Protein AF-0000000080279131 (afdb_homodimer)

Nearest PDB structures (foldseek):
  6uw3-assembly1_B  TM=9.768E-01  e=6.506E-53  Mycolicibacterium smegmatis MC2 155
  6uvx-assembly1_B  TM=9.736E-01  e=6.641E-52  Mycolicibacterium smegmatis MC2 155
  6uw5-assembly1_A  TM=9.465E-01  e=6.510E-50  Mycolicibacterium smegmatis MC2 155
  6uvx-assembly1_A  TM=9.463E-01  e=7.983E-49  Mycolicibacterium smegmatis MC2 155
  6uw7-assembly1_A  TM=9.500E-01  e=2.604E-47  Mycolicibacterium smegmatis MC2 155

Sequence (664 aa):
MKVVILVGGVGGARFLLGVKQALGLPAVGSAPESPHEVTALVNTGDDVWMHGLRICPDLDTCMYTLGGGIDEERGWGHSGETWTVKEELAEYGAEPTWFGLGDKDIATHLIRSRMLRAGYPLSQVTEALCDRWQPGVRLLPMSDDRVETHVVIDDPENQEQRKAIHFQEWWVRYRAEPKAHSIIAVGAEEAKPAPGVLDAIAGADIVLFAPSNPVVSVGTVLGVPGVRDALRKTRAKVVGVSPIIGGKALRGMADACLTAIGVETSAEAVGRHYGSRKESSEGVLDGWLVAEGETVDVPGVAVRDVPLLMSDVDATEAMVRAAFDLAGVSVDMKVVILVGGVGGARFLLGVKQALGLPAVGSAPESPHEVTALVNTGDDVWMHGLRICPDLDTCMYTLGGGIDEERGWGHSGETWTVKEELAEYGAEPTWFGLGDKDIATHLIRSRMLRAGYPLSQVTEALCDRWQPGVRLLPMSDDRVETHVVIDDPENQEQRKAIHFQEWWVRYRAEPKAHSIIAVGAEEAKPAPGVLDAIAGADIVLFAPSNPVVSVGTVLGVPGVRDALRKTRAKVVGVSPIIGGKALRGMADACLTAIGVETSAEAVGRHYGSRKESSEGVLDGWLVAEGETVDVPGVAVRDVPLLMSDVDATEAMVRAAFDLAGVSVD

Radius of gyration: 31.47 Å; Cα contacts (8 Å, |Δi|>4): 1577; chains: 2; bounding box: 66×97×62 Å

Structure (mmCIF, N/CA/C/O backbone):
data_AF-0000000080279131-model_v1
#
loop_
_entity.id
_entity.type
_entity.pdbx_description
1 polymer '2-phospho-L-lactate transferase'
#
loop_
_atom_site.group_PDB
_atom_site.id
_atom_site.type_symbol
_atom_site.label_atom_id
_atom_site.label_alt_id
_atom_site.label_comp_id
_atom_site.label_asym_id
_atom_site.label_entity_id
_atom_site.label_seq_id
_atom_site.pdbx_PDB_ins_code
_atom_site.Cartn_x
_atom_site.Cartn_y
_atom_site.Cartn_z
_atom_site.occupancy
_atom_site.B_iso_or_equiv
_atom_site.auth_seq_id
_atom_site.auth_comp_id
_atom_site.auth_asym_id
_atom_site.auth_atom_id
_atom_site.pdbx_PDB_model_num
ATOM 1 N N . MET A 1 1 ? -17.938 30.969 17.891 1 95.81 1 MET A N 1
ATOM 2 C CA . MET A 1 1 ? -16.688 31.547 17.375 1 95.81 1 MET A CA 1
ATOM 3 C C . MET A 1 1 ? -16.062 30.641 16.344 1 95.81 1 MET A C 1
ATOM 5 O O . MET A 1 1 ? -16.062 29.406 16.5 1 95.81 1 MET A O 1
ATOM 9 N N . LYS A 1 2 ? -15.648 31.25 15.211 1 97.81 2 LYS A N 1
ATOM 10 C CA . LYS A 1 2 ? -14.922 30.531 14.164 1 97.81 2 LYS A CA 1
ATOM 11 C C . LYS A 1 2 ? -13.422 30.828 14.234 1 97.81 2 LYS A C 1
ATOM 13 O O . LYS A 1 2 ? -12.992 31.953 13.984 1 97.81 2 LYS A O 1
ATOM 18 N N . VAL A 1 3 ? -12.688 29.812 14.578 1 98.69 3 VAL A N 1
ATOM 19 C CA . VAL A 1 3 ? -11.242 29.953 14.711 1 98.69 3 VAL A CA 1
ATOM 20 C C . VAL A 1 3 ? -10.547 29.25 13.539 1 98.69 3 VAL A C 1
ATOM 22 O O . VAL A 1 3 ? -10.844 28.094 13.242 1 98.69 3 VAL A O 1
ATOM 25 N N . VAL A 1 4 ? -9.672 29.938 12.844 1 98.88 4 VAL A N 1
ATOM 26 C CA . VAL A 1 4 ? -8.844 29.359 11.797 1 98.88 4 VAL A CA 1
ATOM 27 C C . VAL A 1 4 ? -7.383 29.328 12.242 1 98.88 4 VAL A C 1
ATOM 29 O O . VAL A 1 4 ? -6.895 30.297 12.828 1 98.88 4 VAL A O 1
ATOM 32 N N . ILE A 1 5 ? -6.715 28.266 12.023 1 98.88 5 ILE A N 1
ATOM 33 C CA . ILE A 1 5 ? -5.34 28.125 12.492 1 98.88 5 ILE A CA 1
ATOM 34 C C . ILE A 1 5 ? -4.461 27.594 11.359 1 98.88 5 ILE A C 1
ATOM 36 O O . ILE A 1 5 ? -4.809 26.625 10.695 1 98.88 5 ILE A O 1
ATOM 40 N N . LEU A 1 6 ? -3.363 28.266 11.039 1 98.88 6 LEU A N 1
ATOM 41 C CA . LEU A 1 6 ? -2.307 27.688 10.219 1 98.88 6 LEU A CA 1
ATOM 42 C C . LEU A 1 6 ? -1.406 26.781 11.047 1 98.88 6 LEU A C 1
ATOM 44 O O . LEU A 1 6 ? -0.857 27.203 12.07 1 98.88 6 LEU A O 1
ATOM 48 N N . VAL A 1 7 ? -1.326 25.578 10.586 1 98.12 7 VAL A N 1
ATOM 49 C CA . VAL A 1 7 ? -0.691 24.594 11.469 1 98.12 7 VAL A CA 1
ATOM 50 C C . VAL A 1 7 ? 0.232 23.688 10.656 1 98.12 7 VAL A C 1
ATOM 52 O O . VAL A 1 7 ? 0.045 23.516 9.453 1 98.12 7 VAL A O 1
ATOM 55 N N . GLY A 1 8 ? 1.224 23.141 11.359 1 95.19 8 GLY A N 1
ATOM 56 C CA . GLY A 1 8 ? 2.094 22.078 10.891 1 95.19 8 GLY A CA 1
ATOM 57 C C . GLY A 1 8 ? 2.832 21.375 12.016 1 95.19 8 GLY A C 1
ATOM 58 O O . GLY A 1 8 ? 3.123 21.969 13.047 1 95.19 8 GLY A O 1
ATOM 59 N N . GLY A 1 9 ? 3.053 20.094 11.805 1 91.19 9 GLY A N 1
ATOM 60 C CA . GLY A 1 9 ? 3.92 19.328 12.695 1 91.19 9 GLY A CA 1
ATOM 61 C C . GLY A 1 9 ? 3.271 19 14.023 1 91.19 9 GLY A C 1
ATOM 62 O O . GLY A 1 9 ? 2.082 19.266 14.219 1 91.19 9 GLY A O 1
ATOM 63 N N . VAL A 1 10 ? 4.078 18.5 14.898 1 92.31 10 VAL A N 1
ATOM 64 C CA . VAL A 1 10 ? 3.656 18.031 16.203 1 92.31 10 VAL A CA 1
ATOM 65 C C . VAL A 1 10 ? 3.195 19.203 17.062 1 92.31 10 VAL A C 1
ATOM 67 O O . VAL A 1 10 ? 2.176 19.109 17.75 1 92.31 10 VAL A O 1
ATOM 70 N N . GLY A 1 11 ? 3.941 20.312 17.047 1 93 11 GLY A N 1
ATOM 71 C CA . GLY A 1 11 ? 3.568 21.484 17.812 1 93 11 GLY A CA 1
ATOM 72 C C . GLY A 1 11 ? 2.209 22.047 17.438 1 93 11 GLY A C 1
ATOM 73 O O . GLY A 1 11 ? 1.414 22.406 18.297 1 93 11 GLY A O 1
ATOM 74 N N . GLY A 1 12 ? 2.02 22.125 16.156 1 95.56 12 GLY A N 1
ATOM 75 C CA . GLY A 1 12 ? 0.724 22.594 15.688 1 95.56 12 GLY A CA 1
ATOM 76 C C . GLY A 1 12 ? -0.423 21.703 16.141 1 95.56 12 GLY A C 1
ATOM 77 O O . GLY A 1 12 ? -1.482 22.203 16.531 1 95.56 12 GLY A O 1
ATOM 78 N N . ALA A 1 13 ? -0.223 20.422 16.094 1 96.75 13 ALA A N 1
ATOM 79 C CA . ALA A 1 13 ? -1.257 19.484 16.516 1 96.75 13 ALA A CA 1
ATOM 80 C C . ALA A 1 13 ? -1.577 19.641 18 1 96.75 13 ALA A C 1
ATOM 82 O O . ALA A 1 13 ? -2.746 19.641 18.391 1 96.75 13 ALA A O 1
ATOM 83 N N . ARG A 1 14 ? -0.58 19.781 18.781 1 96 14 ARG A N 1
ATOM 84 C CA . ARG A 1 14 ? -0.772 19.984 20.219 1 96 14 ARG A CA 1
ATOM 85 C C . ARG A 1 14 ? -1.494 21.297 20.5 1 96 14 ARG A C 1
ATOM 87 O O . ARG A 1 14 ? -2.33 21.375 21.406 1 96 14 ARG A O 1
ATOM 94 N N . PHE A 1 15 ? -1.118 22.297 19.766 1 98.25 15 PHE A N 1
ATOM 95 C CA . PHE A 1 15 ? -1.758 23.594 19.922 1 98.25 15 PHE A CA 1
ATOM 96 C C . PHE A 1 15 ? -3.26 23.484 19.672 1 98.25 15 PHE A C 1
ATOM 98 O O . PHE A 1 15 ? -4.051 24.109 20.391 1 98.25 15 PHE A O 1
ATOM 105 N N . LEU A 1 16 ? -3.646 22.672 18.703 1 98.56 16 LEU A N 1
ATOM 106 C CA . LEU A 1 16 ? -5.051 22.5 18.359 1 98.56 16 LEU A CA 1
ATOM 107 C C . LEU A 1 16 ? -5.832 21.906 19.531 1 98.56 16 LEU A C 1
ATOM 109 O O . LEU A 1 16 ? -7.008 22.234 19.719 1 98.56 16 LEU A O 1
ATOM 113 N N . LEU A 1 17 ? -5.184 21.094 20.344 1 98.31 17 LEU A N 1
ATOM 114 C CA . LEU A 1 17 ? -5.836 20.594 21.547 1 98.31 17 LEU A CA 1
ATOM 115 C C . LEU A 1 17 ? -6.238 21.734 22.469 1 98.31 17 LEU A C 1
ATOM 117 O O . LEU A 1 17 ? -7.348 21.75 23 1 98.31 17 LEU A O 1
ATOM 121 N N . GLY A 1 18 ? -5.328 22.672 22.641 1 98.5 18 GLY A N 1
ATOM 122 C CA . GLY A 1 18 ? -5.598 23.828 23.469 1 98.5 18 GLY A CA 1
ATOM 123 C C . GLY A 1 18 ? -6.672 24.734 22.906 1 98.5 18 GLY A C 1
ATOM 124 O O . GLY A 1 18 ? -7.469 25.312 23.641 1 98.5 18 GLY A O 1
ATOM 125 N N . VAL A 1 19 ? -6.691 24.891 21.594 1 98.62 19 VAL A N 1
ATOM 126 C CA . VAL A 1 19 ? -7.707 25.703 20.938 1 98.62 19 VAL A CA 1
ATOM 127 C C . VAL A 1 19 ? -9.094 25.125 21.203 1 98.62 19 VAL A C 1
ATOM 129 O O . VAL A 1 19 ? -10.023 25.844 21.547 1 98.62 19 VAL A O 1
ATOM 132 N N . LYS A 1 20 ? -9.219 23.812 21 1 98.25 20 LYS A N 1
ATOM 133 C CA . LYS A 1 20 ? -10.5 23.156 21.266 1 98.25 20 LYS A CA 1
ATOM 134 C C . LYS A 1 20 ? -10.938 23.375 22.703 1 98.25 20 LYS A C 1
ATOM 136 O O . LYS A 1 20 ? -12.07 23.781 22.969 1 98.25 20 LYS A O 1
ATOM 141 N N . GLN A 1 21 ? -9.984 23.203 23.625 1 97.94 21 GLN A N 1
ATOM 142 C CA . GLN A 1 21 ? -10.32 23.344 25.031 1 97.94 21 GLN A CA 1
ATOM 143 C C . GLN A 1 21 ? -10.711 24.781 25.359 1 97.94 21 GLN A C 1
ATOM 145 O O . GLN A 1 21 ? -11.602 25.031 26.172 1 97.94 21 GLN A O 1
ATOM 150 N N . ALA A 1 22 ? -10.078 25.719 24.781 1 97.94 22 ALA A N 1
ATOM 151 C CA . ALA A 1 22 ? -10.367 27.141 25.016 1 97.94 22 ALA A CA 1
ATOM 152 C C . ALA A 1 22 ? -11.789 27.484 24.578 1 97.94 22 ALA A C 1
ATOM 154 O O . ALA A 1 22 ? -12.383 28.438 25.094 1 97.94 22 ALA A O 1
ATOM 155 N N . LEU A 1 23 ? -12.328 26.734 23.641 1 97.56 23 LEU A N 1
ATOM 156 C CA . LEU A 1 23 ? -13.672 26.969 23.141 1 97.56 23 LEU A CA 1
ATOM 157 C C . LEU A 1 23 ? -14.695 26.125 23.891 1 97.56 23 LEU A C 1
ATOM 159 O O . LEU A 1 23 ? -15.875 26.109 23.562 1 97.56 23 LEU A O 1
ATOM 163 N N . GLY A 1 24 ? -14.242 25.359 24.891 1 95.56 24 GLY A N 1
ATOM 164 C CA . GLY A 1 24 ? -15.117 24.516 25.688 1 95.56 24 GLY A CA 1
ATOM 165 C C . GLY A 1 24 ? -15.406 23.172 25.016 1 95.56 24 GLY A C 1
ATOM 166 O O . GLY A 1 24 ? -16.391 22.516 25.344 1 95.56 24 GLY A O 1
ATOM 167 N N . LEU A 1 25 ? -14.562 22.844 24.062 1 96.44 25 LEU A N 1
ATOM 168 C CA . LEU A 1 25 ? -14.711 21.578 23.375 1 96.44 25 LEU A CA 1
ATOM 169 C C . LEU A 1 25 ? -13.789 20.516 23.969 1 96.44 25 LEU A C 1
ATOM 171 O O . LEU A 1 25 ? -12.766 20.844 24.562 1 96.44 25 LEU A O 1
ATOM 175 N N . PRO A 1 26 ? -14.219 19.203 23.859 1 96.38 26 PRO A N 1
ATOM 176 C CA . PRO A 1 26 ? -13.242 18.172 24.234 1 96.38 26 PRO A CA 1
ATOM 177 C C . PRO A 1 26 ? -11.938 18.281 23.438 1 96.38 26 PRO A C 1
ATOM 179 O O . PRO A 1 26 ? -11.969 18.438 22.219 1 96.38 26 PRO A O 1
ATOM 182 N N . ALA A 1 27 ? -10.844 18.156 24.172 1 97 27 ALA A N 1
ATOM 183 C CA . ALA A 1 27 ? -9.555 18.281 23.5 1 97 27 ALA A CA 1
ATOM 184 C C . ALA A 1 27 ? -9.375 17.172 22.469 1 97 27 ALA A C 1
ATOM 186 O O . ALA A 1 27 ? -8.812 17.422 21.391 1 97 27 ALA A O 1
ATOM 187 N N . VAL A 1 28 ? -9.836 15.984 22.844 1 96.88 28 VAL A N 1
ATOM 188 C CA . VAL A 1 28 ? -9.711 14.836 21.953 1 96.88 28 VAL A CA 1
ATOM 189 C C . VAL A 1 28 ? -11.102 14.359 21.531 1 96.88 28 VAL A C 1
ATOM 191 O O . VAL A 1 28 ? -12.008 14.258 22.375 1 96.88 28 VAL A O 1
ATOM 194 N N . GLY A 1 29 ? -11.203 14.133 20.203 1 95.88 29 GLY A N 1
ATOM 195 C CA . GLY A 1 29 ? -12.445 13.562 19.719 1 95.88 29 GLY A CA 1
ATOM 196 C C . GLY A 1 29 ? -13.445 14.609 19.266 1 95.88 29 GLY A C 1
ATOM 197 O O . GLY A 1 29 ? -13.133 15.797 19.219 1 95.88 29 GLY A O 1
ATOM 198 N N . SER A 1 30 ? -14.633 14.234 18.922 1 93.62 30 SER A N 1
ATOM 199 C CA . SER A 1 30 ? -15.656 15.062 18.297 1 93.62 30 SER A CA 1
ATOM 200 C C . SER A 1 30 ? -16.391 15.906 19.328 1 93.62 30 SER A C 1
ATOM 202 O O . SER A 1 30 ? -16.297 15.641 20.531 1 93.62 30 SER A O 1
ATOM 204 N N . ALA A 1 31 ? -16.922 17.078 18.797 1 87.75 31 ALA A N 1
ATOM 205 C CA . ALA A 1 31 ? -17.828 17.938 19.562 1 87.75 31 ALA A CA 1
ATOM 206 C C . ALA A 1 31 ? -19.062 18.297 18.75 1 87.75 31 ALA A C 1
ATOM 208 O O . ALA A 1 31 ? -19.25 19.469 18.391 1 87.75 31 ALA A O 1
ATOM 209 N N . PRO A 1 32 ? -19.938 17.422 18.438 1 82.06 32 PRO A N 1
ATOM 210 C CA . PRO A 1 32 ? -21 17.641 17.453 1 82.06 32 PRO A CA 1
ATOM 211 C C . PRO A 1 32 ? -21.984 18.734 17.859 1 82.06 32 PRO A C 1
ATOM 213 O O . PRO A 1 32 ? -22.609 19.359 17 1 82.06 32 PRO A O 1
ATOM 216 N N . GLU A 1 33 ? -22.125 19.203 19.062 1 86.81 33 GLU A N 1
ATOM 217 C CA . GLU A 1 33 ? -23.156 20.156 19.469 1 86.81 33 GLU A CA 1
ATOM 218 C C . GLU A 1 33 ? -22.578 21.516 19.781 1 86.81 33 GLU A C 1
ATOM 220 O O . GLU A 1 33 ? -23.25 22.375 20.344 1 86.81 33 GLU A O 1
ATOM 225 N N . SER A 1 34 ? -21.547 21.812 19.219 1 89.25 34 SER A N 1
ATOM 226 C CA . SER A 1 34 ? -20.906 23.094 19.578 1 89.25 34 SER A CA 1
ATOM 227 C C . SER A 1 34 ? -21.219 24.156 18.531 1 89.25 34 SER A C 1
ATOM 229 O O . SER A 1 34 ? -21.219 23.875 17.328 1 89.25 34 SER A O 1
ATOM 231 N N . PRO A 1 35 ? -21.5 25.375 18.953 1 93.38 35 PRO A N 1
ATOM 232 C CA . PRO A 1 35 ? -21.641 26.484 18.016 1 93.38 35 PRO A CA 1
ATOM 233 C C . PRO A 1 35 ? -20.312 26.984 17.484 1 93.38 35 PRO A C 1
ATOM 235 O O . PRO A 1 35 ? -20.266 27.797 16.547 1 93.38 35 PRO A O 1
ATOM 238 N N . HIS A 1 36 ? -19.188 26.578 18.125 1 96.56 36 HIS A N 1
ATOM 239 C CA . HIS A 1 36 ? -17.844 27 17.719 1 96.56 36 HIS A CA 1
ATOM 240 C C . HIS A 1 36 ? -17.297 26.078 16.625 1 96.56 36 HIS A C 1
ATOM 242 O O . HIS A 1 36 ? -17.656 24.906 16.547 1 96.56 36 HIS A O 1
ATOM 248 N N . GLU A 1 37 ? -16.516 26.688 15.734 1 96.12 37 GLU A N 1
ATOM 249 C CA . GLU A 1 37 ? -15.875 25.938 14.656 1 96.12 37 GLU A CA 1
ATOM 250 C C . GLU A 1 37 ? -14.367 26.172 14.641 1 96.12 37 GLU A C 1
ATOM 252 O O . GLU A 1 37 ? -13.906 27.297 14.852 1 96.12 37 GLU A O 1
ATOM 257 N N . VAL A 1 38 ? -13.695 25.141 14.57 1 98.25 38 VAL A N 1
ATOM 258 C CA . VAL A 1 38 ? -12.242 25.219 14.43 1 98.25 38 VAL A CA 1
ATOM 259 C C . VAL A 1 38 ? -11.828 24.656 13.07 1 98.25 38 VAL A C 1
ATOM 261 O O . VAL A 1 38 ? -12.172 23.516 12.734 1 98.25 38 VAL A O 1
ATOM 264 N N . THR A 1 39 ? -11.148 25.406 12.227 1 98.69 39 THR A N 1
ATOM 265 C CA . THR A 1 39 ? -10.594 24.953 10.961 1 98.69 39 THR A CA 1
ATOM 266 C C . THR A 1 39 ? -9.07 25.078 10.969 1 98.69 39 THR A C 1
ATOM 268 O O . THR A 1 39 ? -8.523 26.141 11.219 1 98.69 39 THR A O 1
ATOM 271 N N . ALA A 1 40 ? -8.422 23.969 10.766 1 98.88 40 ALA A N 1
ATOM 272 C CA . ALA A 1 40 ? -6.965 23.953 10.656 1 98.88 40 ALA A CA 1
ATOM 273 C C . ALA A 1 40 ? -6.527 23.922 9.195 1 98.88 40 ALA A C 1
ATOM 275 O O . ALA A 1 40 ? -6.926 23.031 8.445 1 98.88 40 ALA A O 1
ATOM 276 N N . LEU A 1 41 ? -5.82 24.922 8.75 1 98.94 41 LEU A N 1
ATOM 277 C CA . LEU A 1 41 ? -5.125 24.922 7.465 1 98.94 41 LEU A CA 1
ATOM 278 C C . LEU A 1 41 ? -3.756 24.25 7.598 1 98.94 41 LEU A C 1
ATOM 280 O O . LEU A 1 41 ? -2.826 24.859 8.141 1 98.94 41 LEU A O 1
ATOM 284 N N . VAL A 1 42 ? -3.631 23.062 7.062 1 98.94 42 VAL A N 1
ATOM 285 C CA . VAL A 1 42 ? -2.508 22.188 7.414 1 98.94 42 VAL A CA 1
ATOM 286 C C . VAL A 1 42 ? -1.476 22.203 6.289 1 98.94 42 VAL A C 1
ATOM 288 O O . VAL A 1 42 ? -1.826 22.047 5.117 1 98.94 42 VAL A O 1
ATOM 291 N N . ASN A 1 43 ? -0.249 22.344 6.668 1 98.69 43 ASN A N 1
ATOM 292 C CA . ASN A 1 43 ? 0.888 22.297 5.754 1 98.69 43 ASN A CA 1
ATOM 293 C C . ASN A 1 43 ? 0.957 20.953 5.016 1 98.69 43 ASN A C 1
ATOM 295 O O . ASN A 1 43 ? 0.816 19.891 5.625 1 98.69 43 ASN A O 1
ATOM 299 N N . THR A 1 44 ? 1.127 21.031 3.693 1 98.69 44 THR A N 1
ATOM 300 C CA . THR A 1 44 ? 1.29 19.797 2.928 1 98.69 44 THR A CA 1
ATOM 301 C C . THR A 1 44 ? 2.629 19.797 2.193 1 98.69 44 THR A C 1
ATOM 303 O O . THR A 1 44 ? 2.84 18.984 1.284 1 98.69 44 THR A O 1
ATOM 306 N N . GLY A 1 45 ? 3.508 20.734 2.521 1 98.12 45 GLY A N 1
ATOM 307 C CA . GLY A 1 45 ? 4.812 20.812 1.885 1 98.12 45 GLY A CA 1
ATOM 308 C C . GLY A 1 45 ? 5.688 19.609 2.166 1 98.12 45 GLY A C 1
ATOM 309 O O . GLY A 1 45 ? 6.625 19.312 1.415 1 98.12 45 GLY A O 1
ATOM 310 N N . ASP A 1 46 ? 5.379 18.906 3.229 1 96.75 46 ASP A N 1
ATOM 311 C CA . ASP A 1 46 ? 6.16 17.75 3.66 1 96.75 46 ASP A CA 1
ATOM 312 C C . ASP A 1 46 ? 5.672 16.469 2.98 1 96.75 46 ASP A C 1
ATOM 314 O O . ASP A 1 46 ? 6.281 15.414 3.129 1 96.75 46 ASP A O 1
ATOM 318 N N . ASP A 1 47 ? 4.59 16.547 2.289 1 98.06 47 ASP A N 1
ATOM 319 C CA . ASP A 1 47 ? 3.99 15.359 1.692 1 98.06 47 ASP A CA 1
ATOM 320 C C . ASP A 1 47 ? 4.926 14.734 0.661 1 98.06 47 ASP A C 1
ATOM 322 O O . ASP A 1 47 ? 5.668 15.445 -0.023 1 98.06 47 ASP A O 1
ATOM 326 N N . VAL A 1 48 ? 4.832 13.438 0.586 1 97 48 VAL A N 1
ATOM 327 C CA . VAL A 1 48 ? 5.766 12.734 -0.294 1 97 48 VAL A CA 1
ATOM 328 C C . VAL A 1 48 ? 5.188 11.375 -0.679 1 97 48 VAL A C 1
ATOM 330 O O . VAL A 1 48 ? 4.359 10.812 0.044 1 97 48 VAL A O 1
ATOM 333 N N . TRP A 1 49 ? 5.5 10.906 -1.855 1 96.44 49 TRP A N 1
ATOM 334 C CA . TRP A 1 49 ? 5.223 9.531 -2.258 1 96.44 49 TRP A CA 1
ATOM 335 C C . TRP A 1 49 ? 6.398 8.625 -1.93 1 96.44 49 TRP A C 1
ATOM 337 O O . TRP A 1 49 ? 7.531 8.875 -2.354 1 96.44 49 TRP A O 1
ATOM 347 N N . MET A 1 50 ? 6.16 7.629 -1.104 1 96.38 50 MET A N 1
ATOM 348 C CA . MET A 1 50 ? 7.156 6.602 -0.809 1 96.38 50 MET A CA 1
ATOM 349 C C . MET A 1 50 ? 6.543 5.207 -0.901 1 96.38 50 MET A C 1
ATOM 351 O O . MET A 1 50 ? 5.426 4.984 -0.435 1 96.38 50 MET A O 1
ATOM 355 N N . HIS A 1 51 ? 7.238 4.293 -1.583 1 96.75 51 HIS A N 1
ATOM 356 C CA . HIS A 1 51 ? 6.801 2.91 -1.753 1 96.75 51 HIS A CA 1
ATOM 357 C C . HIS A 1 51 ? 5.406 2.846 -2.359 1 96.75 51 HIS A C 1
ATOM 359 O O . HIS A 1 51 ? 4.605 1.98 -1.995 1 96.75 51 HIS A O 1
ATOM 365 N N . GLY A 1 52 ? 5.098 3.885 -3.17 1 96.31 52 GLY A N 1
ATOM 366 C CA . GLY A 1 52 ? 3.818 3.941 -3.855 1 96.31 52 GLY A CA 1
ATOM 367 C C . GLY A 1 52 ? 2.697 4.473 -2.984 1 96.31 52 GLY A C 1
ATOM 368 O O . GLY A 1 52 ? 1.53 4.449 -3.383 1 96.31 52 GLY A O 1
ATOM 369 N N . LEU A 1 53 ? 3.031 4.957 -1.811 1 98.19 53 LEU A N 1
ATOM 370 C CA . LEU A 1 53 ? 2.049 5.473 -0.864 1 98.19 53 LEU A CA 1
ATOM 371 C C . LEU A 1 53 ? 2.213 6.977 -0.679 1 98.19 53 LEU A C 1
ATOM 373 O O . LEU A 1 53 ? 3.336 7.48 -0.612 1 98.19 53 LEU A O 1
ATOM 377 N N . ARG A 1 54 ? 1.108 7.672 -0.687 1 98.31 54 ARG A N 1
ATOM 378 C CA . ARG A 1 54 ? 1.128 9.094 -0.372 1 98.31 54 ARG A CA 1
ATOM 379 C C . ARG A 1 54 ? 1.123 9.32 1.136 1 98.31 54 ARG A C 1
ATOM 381 O O . ARG A 1 54 ? 0.202 8.891 1.831 1 98.31 54 ARG A O 1
ATOM 388 N N . ILE A 1 55 ? 2.121 9.977 1.61 1 97.88 55 ILE A N 1
ATOM 389 C CA . ILE A 1 55 ? 2.307 10.25 3.033 1 97.88 55 ILE A CA 1
ATOM 390 C C . ILE A 1 55 ? 2.115 11.742 3.305 1 97.88 55 ILE A C 1
ATOM 392 O O . ILE A 1 55 ? 2.734 12.578 2.648 1 97.88 55 ILE A O 1
ATOM 396 N N . CYS A 1 56 ? 1.244 12.055 4.188 1 98.19 56 CYS A N 1
ATOM 397 C CA . CYS A 1 56 ? 0.952 13.43 4.57 1 98.19 56 CYS A CA 1
ATOM 398 C C . CYS A 1 56 ? 1.173 13.641 6.066 1 98.19 56 CYS A C 1
ATOM 400 O O . CYS A 1 56 ? 0.214 13.703 6.836 1 98.19 56 CYS A O 1
ATOM 402 N N . PRO A 1 57 ? 2.422 13.844 6.457 1 97.12 57 PRO A N 1
ATOM 403 C CA . PRO A 1 57 ? 2.797 13.758 7.871 1 97.12 57 PRO A CA 1
ATOM 404 C C . PRO A 1 57 ? 2.029 14.75 8.742 1 97.12 57 PRO A C 1
ATOM 406 O O . PRO A 1 57 ? 1.548 14.391 9.82 1 97.12 57 PRO A O 1
ATOM 409 N N . ASP A 1 58 ? 1.921 15.977 8.305 1 97.94 58 ASP A N 1
ATOM 410 C CA . ASP A 1 58 ? 1.299 16.984 9.148 1 97.94 58 ASP A CA 1
ATOM 411 C C . ASP A 1 58 ? -0.201 16.734 9.297 1 97.94 58 ASP A C 1
ATOM 413 O O . ASP A 1 58 ? -0.754 16.859 10.391 1 97.94 58 ASP A O 1
ATOM 417 N N . LEU A 1 59 ? -0.874 16.391 8.203 1 98.56 59 LEU A N 1
ATOM 418 C CA . LEU A 1 59 ? -2.291 16.062 8.273 1 98.56 59 LEU A CA 1
ATOM 419 C C . LEU A 1 59 ? -2.516 14.867 9.203 1 98.56 59 LEU A C 1
ATOM 421 O O . LEU A 1 59 ? -3.426 14.891 10.031 1 98.56 59 LEU A O 1
ATOM 425 N N . ASP A 1 60 ? -1.677 13.875 9.031 1 97.81 60 ASP A N 1
ATOM 426 C CA . ASP A 1 60 ? -1.802 12.664 9.828 1 97.81 60 ASP A CA 1
ATOM 427 C C . ASP A 1 60 ? -1.576 12.953 11.312 1 97.81 60 ASP A C 1
ATOM 429 O O . ASP A 1 60 ? -2.324 12.477 12.164 1 97.81 60 ASP A O 1
ATOM 433 N N . THR A 1 61 ? -0.54 13.727 11.609 1 97.06 61 THR A N 1
ATOM 434 C CA . THR A 1 61 ? -0.23 14.07 12.992 1 97.06 61 THR A CA 1
ATOM 435 C C . THR A 1 61 ? -1.396 14.812 13.641 1 97.06 61 THR A C 1
ATOM 437 O O . THR A 1 61 ? -1.78 14.508 14.773 1 97.06 61 THR A O 1
ATOM 440 N N . CYS A 1 62 ? -1.957 15.766 12.945 1 98.06 62 CYS A N 1
ATOM 441 C CA . CYS A 1 62 ? -3.119 16.469 13.469 1 98.06 62 CYS A CA 1
ATOM 442 C C . CYS A 1 62 ? -4.285 15.516 13.695 1 98.06 62 CYS A C 1
ATOM 444 O O . CYS A 1 62 ? -4.887 15.508 14.766 1 98.06 62 CYS A O 1
ATOM 446 N N . MET A 1 63 ? -4.523 14.688 12.688 1 98 63 MET A N 1
ATOM 447 C CA . MET A 1 63 ? -5.656 13.766 12.734 1 98 63 MET A CA 1
ATOM 448 C C . MET A 1 63 ? -5.516 12.781 13.891 1 98 63 MET A C 1
ATOM 450 O O . MET A 1 63 ? -6.438 12.617 14.688 1 98 63 MET A O 1
ATOM 454 N N . TYR A 1 64 ? -4.34 12.141 14.031 1 97.56 64 TYR A N 1
ATOM 455 C CA . TYR A 1 64 ? -4.113 11.141 15.07 1 97.56 64 TYR A CA 1
ATOM 456 C C . TYR A 1 64 ? -4.129 11.781 16.453 1 97.56 64 TYR A C 1
ATOM 458 O O . TYR A 1 64 ? -4.645 11.195 17.406 1 97.56 64 TYR A O 1
ATOM 466 N N . THR A 1 65 ? -3.484 12.953 16.594 1 97.56 65 THR A N 1
ATOM 467 C CA . THR A 1 65 ? -3.43 13.641 17.875 1 97.56 65 THR A CA 1
ATOM 468 C C . THR A 1 65 ? -4.828 14.016 18.359 1 97.56 65 THR A C 1
ATOM 470 O O . THR A 1 65 ? -5.227 13.688 19.469 1 97.56 65 THR A O 1
ATOM 473 N N . LEU A 1 66 ? -5.574 14.648 17.516 1 98 66 LEU A N 1
ATOM 474 C CA . LEU A 1 66 ? -6.898 15.141 17.875 1 98 66 LEU A CA 1
ATOM 475 C C . LEU A 1 66 ? -7.883 13.984 18.031 1 98 66 LEU A C 1
ATOM 477 O O . LEU A 1 66 ? -8.883 14.109 18.734 1 98 66 LEU A O 1
ATOM 481 N N . GLY A 1 67 ? -7.578 12.859 17.359 1 97.06 67 GLY A N 1
ATOM 482 C CA . GLY A 1 67 ? -8.422 11.68 17.438 1 97.06 67 GLY A CA 1
ATOM 483 C C . GLY A 1 67 ? -8.047 10.75 18.578 1 97.06 67 GLY A C 1
ATOM 484 O O . GLY A 1 67 ? -8.734 9.773 18.859 1 97.06 67 GLY A O 1
ATOM 485 N N . GLY A 1 68 ? -6.953 10.977 19.219 1 96.25 68 GLY A N 1
ATOM 486 C CA . GLY A 1 68 ? -6.551 10.219 20.391 1 96.25 68 GLY A CA 1
ATOM 487 C C . GLY A 1 68 ? -5.758 8.977 20.047 1 96.25 68 GLY A C 1
ATOM 488 O O . GLY A 1 68 ? -5.684 8.047 20.859 1 96.25 68 GLY A O 1
ATOM 489 N N . GLY A 1 69 ? -5.188 8.922 18.922 1 95.44 69 GLY A N 1
ATOM 490 C CA . GLY A 1 69 ? -4.5 7.703 18.516 1 95.44 69 GLY A CA 1
ATOM 491 C C . GLY A 1 69 ? -3.004 7.891 18.344 1 95.44 69 GLY A C 1
ATOM 492 O O . GLY A 1 69 ? -2.285 6.938 18.031 1 95.44 69 GLY A O 1
ATOM 493 N N . ILE A 1 70 ? -2.5 9.07 18.578 1 94.62 70 ILE A N 1
ATOM 494 C CA . ILE A 1 70 ? -1.107 9.398 18.297 1 94.62 70 ILE A CA 1
ATOM 495 C C . ILE A 1 70 ? -0.197 8.695 19.297 1 94.62 70 ILE A C 1
ATOM 497 O O . ILE A 1 70 ? -0.61 8.406 20.422 1 94.62 70 ILE A O 1
ATOM 501 N N . ASP A 1 71 ? 0.965 8.297 18.844 1 93.12 71 ASP A N 1
ATOM 502 C CA . ASP A 1 71 ? 2.023 7.914 19.766 1 93.12 71 ASP A CA 1
ATOM 503 C C . ASP A 1 71 ? 2.562 9.133 20.516 1 93.12 71 ASP A C 1
ATOM 505 O O . ASP A 1 71 ? 3.314 9.93 19.953 1 93.12 71 ASP A O 1
ATOM 509 N N . GLU A 1 72 ? 2.332 9.25 21.688 1 87 72 GLU A N 1
ATOM 510 C CA . GLU A 1 72 ? 2.658 10.453 22.453 1 87 72 GLU A CA 1
ATOM 511 C C . GLU A 1 72 ? 4.164 10.586 22.656 1 87 72 GLU A C 1
ATOM 513 O O . GLU A 1 72 ? 4.691 11.695 22.75 1 87 72 GLU A O 1
ATOM 518 N N . GLU A 1 73 ? 4.793 9.422 22.766 1 85.81 73 GLU A N 1
ATOM 519 C CA . GLU A 1 73 ? 6.238 9.445 22.984 1 85.81 73 GLU A CA 1
ATOM 520 C C . GLU A 1 73 ? 6.977 9.875 21.719 1 85.81 73 GLU A C 1
ATOM 522 O O . GLU A 1 73 ? 7.84 10.758 21.766 1 85.81 73 GLU A O 1
ATOM 527 N N . ARG A 1 74 ? 6.543 9.391 20.594 1 83.44 74 ARG A N 1
ATOM 528 C CA . ARG A 1 74 ? 7.191 9.703 19.312 1 83.44 74 ARG A CA 1
ATOM 529 C C . ARG A 1 74 ? 6.664 11.008 18.734 1 83.44 74 ARG A C 1
ATOM 531 O O . ARG A 1 74 ? 7.383 11.711 18.016 1 83.44 74 ARG A O 1
ATOM 538 N N . GLY A 1 75 ? 5.398 11.305 19.031 1 81.75 75 GLY A N 1
ATOM 539 C CA . GLY A 1 75 ? 4.762 12.516 18.547 1 81.75 75 GLY A CA 1
ATOM 540 C C . GLY A 1 75 ? 4.188 12.367 17.156 1 81.75 75 GLY A C 1
ATOM 541 O O . GLY A 1 75 ? 3.613 13.312 16.609 1 81.75 75 GLY A O 1
ATOM 542 N N . TRP A 1 76 ? 4.473 11.227 16.562 1 83.56 76 TRP A N 1
ATOM 543 C CA . TRP A 1 76 ? 3.912 10.914 15.25 1 83.56 76 TRP A CA 1
ATOM 544 C C . TRP A 1 76 ? 3.564 9.43 15.148 1 83.56 76 TRP A C 1
ATOM 546 O O . TRP A 1 76 ? 3.984 8.633 15.984 1 83.56 76 TRP A O 1
ATOM 556 N N . GLY A 1 77 ? 2.729 9.133 14.172 1 89.19 77 GLY A N 1
ATOM 557 C CA . GLY A 1 77 ? 2.297 7.75 14.031 1 89.19 77 GLY A CA 1
ATOM 558 C C . GLY A 1 77 ? 1.299 7.324 15.094 1 89.19 77 GLY A C 1
ATOM 559 O O . GLY A 1 77 ? 0.902 8.133 15.938 1 89.19 77 GLY A O 1
ATOM 560 N N . HIS A 1 78 ? 0.954 6.07 15.062 1 93.12 78 HIS A N 1
ATOM 561 C CA . HIS A 1 78 ? -0.052 5.531 15.969 1 93.12 78 HIS A CA 1
ATOM 562 C C . HIS A 1 78 ? 0.591 4.977 17.234 1 93.12 78 HIS A C 1
ATOM 564 O O . HIS A 1 78 ? 1.707 4.453 17.188 1 93.12 78 HIS A O 1
ATOM 570 N N . SER A 1 79 ? -0.164 5.117 18.359 1 93.75 79 SER A N 1
ATOM 571 C CA . SER A 1 79 ? 0.202 4.352 19.547 1 93.75 79 SER A CA 1
ATOM 572 C C . SER A 1 79 ? 0.192 2.852 19.266 1 93.75 79 SER A C 1
ATOM 574 O O . SER A 1 79 ? -0.7 2.35 18.578 1 93.75 79 SER A O 1
ATOM 576 N N . GLY A 1 80 ? 1.218 2.127 19.766 1 93.31 80 GLY A N 1
ATOM 577 C CA . GLY A 1 80 ? 1.275 0.686 19.578 1 93.31 80 GLY A CA 1
ATOM 578 C C . GLY A 1 80 ? 1.644 0.28 18.156 1 93.31 80 GLY A C 1
ATOM 579 O O . GLY A 1 80 ? 1.252 -0.792 17.703 1 93.31 80 GLY A O 1
ATOM 580 N N . GLU A 1 81 ? 2.359 1.117 17.516 1 94.81 81 GLU A N 1
ATOM 581 C CA . GLU A 1 81 ? 2.768 0.862 16.141 1 94.81 81 GLU A CA 1
ATOM 582 C C . GLU A 1 81 ? 3.684 -0.356 16.047 1 94.81 81 GLU A C 1
ATOM 584 O O . GLU A 1 81 ? 4.453 -0.629 16.969 1 94.81 81 GLU A O 1
ATOM 589 N N . THR A 1 82 ? 3.523 -1.146 14.984 1 96.12 82 THR A N 1
ATOM 590 C CA . THR A 1 82 ? 4.469 -2.191 14.609 1 96.12 82 THR A CA 1
ATOM 591 C C . THR A 1 82 ? 5.133 -1.865 13.273 1 96.12 82 THR A C 1
ATOM 593 O O . THR A 1 82 ? 4.715 -0.938 12.578 1 96.12 82 THR A O 1
ATOM 596 N N . TRP A 1 83 ? 6.219 -2.514 12.922 1 96.25 83 TRP A N 1
ATOM 597 C CA . TRP A 1 83 ? 7.062 -2.074 11.812 1 96.25 83 TRP A CA 1
ATOM 598 C C . TRP A 1 83 ? 7.371 -3.234 10.867 1 96.25 83 TRP A C 1
ATOM 600 O O . TRP A 1 83 ? 8.406 -3.242 10.203 1 96.25 83 TRP A O 1
ATOM 610 N N . THR A 1 84 ? 6.512 -4.203 10.789 1 97.44 84 THR A N 1
ATOM 611 C CA . THR A 1 84 ? 6.723 -5.43 10.023 1 97.44 84 THR A CA 1
ATOM 612 C C . THR A 1 84 ? 6.871 -5.125 8.539 1 97.44 84 THR A C 1
ATOM 614 O O . THR A 1 84 ? 7.766 -5.652 7.879 1 97.44 84 THR A O 1
ATOM 617 N N . VAL A 1 85 ? 6.062 -4.297 7.984 1 97.5 85 VAL A N 1
ATOM 618 C CA . VAL A 1 85 ? 6.121 -3.975 6.562 1 97.5 85 VAL A CA 1
ATOM 619 C C . VAL A 1 85 ? 7.449 -3.293 6.238 1 97.5 85 VAL A C 1
ATOM 621 O O . VAL A 1 85 ? 8.102 -3.627 5.246 1 97.5 85 VAL A O 1
ATOM 624 N N . LYS A 1 86 ? 7.805 -2.293 7.074 1 96.75 86 LYS A N 1
ATOM 625 C CA . LYS A 1 86 ? 9.078 -1.601 6.883 1 96.75 86 LYS A CA 1
ATOM 626 C C . LYS A 1 86 ? 10.234 -2.59 6.832 1 96.75 86 LYS A C 1
ATOM 628 O O . LYS A 1 86 ? 11.102 -2.498 5.957 1 96.75 86 LYS A O 1
ATOM 633 N N . GLU A 1 87 ? 10.273 -3.5 7.801 1 96.62 87 GLU A N 1
ATOM 634 C CA . GLU A 1 87 ? 11.352 -4.488 7.879 1 96.62 87 GLU A CA 1
ATOM 635 C C . GLU A 1 87 ? 11.367 -5.383 6.641 1 96.62 87 GLU A C 1
ATOM 637 O O . GLU A 1 87 ? 12.438 -5.684 6.102 1 96.62 87 GLU A O 1
ATOM 642 N N . GLU A 1 88 ? 10.203 -5.781 6.199 1 96.56 88 GLU A N 1
ATOM 643 C CA . GLU A 1 88 ? 10.117 -6.648 5.031 1 96.56 88 GLU A CA 1
ATOM 644 C C . GLU A 1 88 ? 10.523 -5.902 3.762 1 96.56 88 GLU A C 1
ATOM 646 O O . GLU A 1 88 ? 11.172 -6.477 2.881 1 96.56 88 GLU A O 1
ATOM 651 N N . LEU A 1 89 ? 10.117 -4.648 3.598 1 97.44 89 LEU A N 1
ATOM 652 C CA . LEU A 1 89 ? 10.547 -3.836 2.463 1 97.44 89 LEU A CA 1
ATOM 653 C C . LEU A 1 89 ? 12.07 -3.746 2.402 1 97.44 89 LEU A C 1
ATOM 655 O O . LEU A 1 89 ? 12.656 -3.799 1.32 1 97.44 89 LEU A O 1
ATOM 659 N N . ALA A 1 90 ? 12.656 -3.57 3.578 1 96.25 90 ALA A N 1
ATOM 660 C CA . ALA A 1 90 ? 14.109 -3.523 3.635 1 96.25 90 ALA A CA 1
ATOM 661 C C . ALA A 1 90 ? 14.727 -4.828 3.135 1 96.25 90 ALA A C 1
ATOM 663 O O . ALA A 1 90 ? 15.773 -4.824 2.488 1 96.25 90 ALA A O 1
ATOM 664 N N . GLU A 1 91 ? 14.109 -5.984 3.484 1 95.19 91 GLU A N 1
ATOM 665 C CA . GLU A 1 91 ? 14.586 -7.285 3.023 1 95.19 91 GLU A CA 1
ATOM 666 C C . GLU A 1 91 ? 14.539 -7.383 1.501 1 95.19 91 GLU A C 1
ATOM 668 O O . GLU A 1 91 ? 15.367 -8.062 0.89 1 95.19 91 GLU A O 1
ATOM 673 N N . TYR A 1 92 ? 13.594 -6.664 0.865 1 96.81 92 TYR A N 1
ATOM 674 C CA . TYR A 1 92 ? 13.5 -6.613 -0.59 1 96.81 92 TYR A CA 1
ATOM 675 C C . TYR A 1 92 ? 14.492 -5.605 -1.163 1 96.81 92 TYR A C 1
ATOM 677 O O . TYR A 1 92 ? 14.609 -5.473 -2.383 1 96.81 92 TYR A O 1
ATOM 685 N N . GLY A 1 93 ? 15.164 -4.887 -0.311 1 95.31 93 GLY A N 1
ATOM 686 C CA . GLY A 1 93 ? 16.062 -3.828 -0.758 1 95.31 93 GLY A CA 1
ATOM 687 C C . GLY A 1 93 ? 15.328 -2.617 -1.303 1 95.31 93 GLY A C 1
ATOM 688 O O . GLY A 1 93 ? 15.867 -1.873 -2.121 1 95.31 93 GLY A O 1
ATOM 689 N N . ALA A 1 94 ? 14.094 -2.49 -0.908 1 94.94 94 ALA A N 1
ATOM 690 C CA . ALA A 1 94 ? 13.305 -1.363 -1.398 1 94.94 94 ALA A CA 1
ATOM 691 C C . ALA A 1 94 ? 13.742 -0.058 -0.744 1 94.94 94 ALA A C 1
ATOM 693 O O . ALA A 1 94 ? 13.859 0.021 0.481 1 94.94 94 ALA A O 1
ATOM 694 N N . GLU A 1 95 ? 13.984 0.896 -1.572 1 93.62 95 GLU A N 1
ATOM 695 C CA . GLU A 1 95 ? 14.344 2.227 -1.091 1 93.62 95 GLU A CA 1
ATOM 696 C C . GLU A 1 95 ? 13.125 3.15 -1.067 1 93.62 95 GLU A C 1
ATOM 698 O O . GLU A 1 95 ? 12.211 3.004 -1.883 1 93.62 95 GLU A O 1
ATOM 703 N N . PRO A 1 96 ? 13.039 4.113 -0.135 1 94.06 96 PRO A N 1
ATOM 704 C CA . PRO A 1 96 ? 14.07 4.426 0.858 1 94.06 96 PRO A CA 1
ATOM 705 C C . PRO A 1 96 ? 13.961 3.557 2.111 1 94.06 96 PRO A C 1
ATOM 707 O O . PRO A 1 96 ? 12.859 3.156 2.496 1 94.06 96 PRO A O 1
ATOM 710 N N . THR A 1 97 ? 15.031 3.33 2.789 1 92 97 THR A N 1
ATOM 711 C CA . THR A 1 97 ? 15.062 2.541 4.016 1 92 97 THR A CA 1
ATOM 712 C C . THR A 1 97 ? 15.086 3.449 5.242 1 92 97 THR A C 1
ATOM 714 O O . THR A 1 97 ? 14.867 2.99 6.363 1 92 97 THR A O 1
ATOM 717 N N . TRP A 1 98 ? 15.344 4.758 5.012 1 91.12 98 TRP A N 1
ATOM 718 C CA . TRP A 1 98 ? 15.547 5.688 6.117 1 91.12 98 TRP A CA 1
ATOM 719 C C . TRP A 1 98 ? 14.211 6.227 6.621 1 91.12 98 TRP A C 1
ATOM 721 O O . TRP A 1 98 ? 14.141 6.848 7.688 1 91.12 98 TRP A O 1
ATOM 731 N N . PHE A 1 99 ? 13.211 6.078 5.855 1 90.5 99 PHE A N 1
ATOM 732 C CA . PHE A 1 99 ? 11.891 6.555 6.242 1 90.5 99 PHE A CA 1
ATOM 733 C C . PHE A 1 99 ? 11.016 5.406 6.73 1 90.5 99 PHE A C 1
ATOM 735 O O . PHE A 1 99 ? 10.633 4.535 5.945 1 90.5 99 PHE A O 1
ATOM 742 N N . GLY A 1 100 ? 10.648 5.395 7.945 1 87.06 100 GLY A N 1
ATOM 743 C CA . GLY A 1 100 ? 9.875 4.301 8.508 1 87.06 100 GLY A CA 1
ATOM 744 C C . GLY A 1 100 ? 8.375 4.543 8.469 1 87.06 100 GLY A C 1
ATOM 745 O O . GLY A 1 100 ? 7.914 5.641 8.781 1 87.06 100 GLY A O 1
ATOM 746 N N . LEU A 1 101 ? 7.691 3.586 7.98 1 88.81 101 LEU A N 1
ATOM 747 C CA . LEU A 1 101 ? 6.234 3.576 8 1 88.81 101 LEU A CA 1
ATOM 748 C C . LEU A 1 101 ? 5.711 2.506 8.961 1 88.81 101 LEU A C 1
ATOM 750 O O . LEU A 1 101 ? 6.043 1.326 8.812 1 88.81 101 LEU A O 1
ATOM 754 N N . GLY A 1 102 ? 4.949 2.926 9.953 1 95.44 102 GLY A N 1
ATOM 755 C CA . GLY A 1 102 ? 4.32 1.946 10.82 1 95.44 102 GLY A CA 1
ATOM 756 C C . GLY A 1 102 ? 3.189 1.189 10.156 1 95.44 102 GLY A C 1
ATOM 757 O O . GLY A 1 102 ? 2.521 1.72 9.266 1 95.44 102 GLY A O 1
ATOM 758 N N . ASP A 1 103 ? 2.896 -0.025 10.602 1 97.56 103 ASP A N 1
ATOM 759 C CA . ASP A 1 103 ? 1.888 -0.882 9.992 1 97.56 103 ASP A CA 1
ATOM 760 C C . ASP A 1 103 ? 0.5 -0.25 10.086 1 97.56 103 ASP A C 1
ATOM 762 O O . ASP A 1 103 ? -0.257 -0.253 9.109 1 97.56 103 ASP A O 1
ATOM 766 N N . LYS A 1 104 ? 0.188 0.295 11.258 1 97.12 104 LYS A N 1
ATOM 767 C CA . LYS A 1 104 ? -1.106 0.958 11.383 1 97.12 104 LYS A CA 1
ATOM 768 C C . LYS A 1 104 ? -1.204 2.162 10.453 1 97.12 104 LYS A C 1
ATOM 770 O O . LYS A 1 104 ? -2.23 2.369 9.805 1 97.12 104 LYS A O 1
ATOM 775 N N . ASP A 1 105 ? -0.172 2.893 10.453 1 96.94 105 ASP A N 1
ATOM 776 C CA . ASP A 1 105 ? -0.126 4.09 9.617 1 96.94 105 ASP A CA 1
ATOM 777 C C . ASP A 1 105 ? -0.244 3.729 8.133 1 96.94 105 ASP A C 1
ATOM 779 O O . ASP A 1 105 ? -0.804 4.496 7.348 1 96.94 105 ASP A O 1
ATOM 783 N N . ILE A 1 106 ? 0.269 2.611 7.746 1 97.69 106 ILE A N 1
ATOM 784 C CA . ILE A 1 106 ? 0.218 2.154 6.363 1 97.69 106 ILE A CA 1
ATOM 785 C C . ILE A 1 106 ? -1.236 2.016 5.918 1 97.69 106 ILE A C 1
ATOM 787 O O . ILE A 1 106 ? -1.571 2.309 4.77 1 97.69 106 ILE A O 1
ATOM 791 N N . ALA A 1 107 ? -2.088 1.573 6.812 1 97.56 107 ALA A N 1
ATOM 792 C CA . ALA A 1 107 ? -3.506 1.497 6.469 1 97.56 107 ALA A CA 1
ATOM 793 C C . ALA A 1 107 ? -4.031 2.854 6.004 1 97.56 107 ALA A C 1
ATOM 795 O O . ALA A 1 107 ? -4.738 2.941 5 1 97.56 107 ALA A O 1
ATOM 796 N N . THR A 1 108 ? -3.648 3.932 6.723 1 98.12 108 THR A N 1
ATOM 797 C CA . THR A 1 108 ? -4.043 5.289 6.352 1 98.12 108 THR A CA 1
ATOM 798 C C . THR A 1 108 ? -3.523 5.641 4.961 1 98.12 108 THR A C 1
ATOM 800 O O . THR A 1 108 ? -4.266 6.18 4.137 1 98.12 108 THR A O 1
ATOM 803 N N . HIS A 1 109 ? -2.293 5.316 4.723 1 98.38 109 HIS A N 1
ATOM 804 C CA . HIS A 1 109 ? -1.665 5.676 3.457 1 98.38 109 HIS A CA 1
ATOM 805 C C . HIS A 1 109 ? -2.266 4.883 2.301 1 98.38 109 HIS A C 1
ATOM 807 O O . HIS A 1 109 ? -2.355 5.383 1.179 1 98.38 109 HIS A O 1
ATOM 813 N N . LEU A 1 110 ? -2.627 3.613 2.602 1 98.38 110 LEU A N 1
ATOM 814 C CA . LEU A 1 110 ? -3.271 2.807 1.569 1 98.38 110 LEU A CA 1
ATOM 815 C C . LEU A 1 110 ? -4.605 3.418 1.157 1 98.38 110 LEU A C 1
ATOM 817 O O . LEU A 1 110 ? -4.887 3.559 -0.036 1 98.38 110 LEU A O 1
ATOM 821 N N . ILE A 1 111 ? -5.406 3.82 2.1 1 98.44 111 ILE A N 1
ATOM 822 C CA . ILE A 1 111 ? -6.707 4.422 1.814 1 98.44 111 ILE A CA 1
ATOM 823 C C . ILE A 1 111 ? -6.512 5.738 1.066 1 98.44 111 ILE A C 1
ATOM 825 O O . ILE A 1 111 ? -7.137 5.965 0.026 1 98.44 111 ILE A O 1
ATOM 829 N N . ARG A 1 112 ? -5.621 6.578 1.594 1 98.75 112 ARG A N 1
ATOM 830 C CA . ARG A 1 112 ? -5.355 7.871 0.967 1 98.75 112 ARG A CA 1
ATOM 831 C C . ARG A 1 112 ? -4.898 7.691 -0.478 1 98.75 112 ARG A C 1
ATOM 833 O O . ARG A 1 112 ? -5.441 8.32 -1.388 1 98.75 112 ARG A O 1
ATOM 840 N N . SER A 1 113 ? -3.92 6.809 -0.682 1 98.56 113 SER A N 1
ATOM 841 C CA . SER A 1 113 ? -3.352 6.617 -2.014 1 98.56 113 SER A CA 1
ATOM 842 C C . SER A 1 113 ? -4.391 6.07 -2.984 1 98.56 113 SER A C 1
ATOM 844 O O . SER A 1 113 ? -4.457 6.496 -4.141 1 98.56 113 SER A O 1
ATOM 846 N N . ARG A 1 114 ? -5.172 5.125 -2.492 1 97.69 114 ARG A N 1
ATOM 847 C CA . ARG A 1 114 ? -6.223 4.547 -3.328 1 97.69 114 ARG A CA 1
ATOM 848 C C . ARG A 1 114 ? -7.23 5.609 -3.752 1 97.69 114 ARG A C 1
ATOM 850 O O . ARG A 1 114 ? -7.605 5.684 -4.926 1 97.69 114 ARG A O 1
ATOM 857 N N . MET A 1 115 ? -7.672 6.453 -2.852 1 98.38 115 MET A N 1
ATOM 858 C CA . MET A 1 115 ? -8.648 7.492 -3.146 1 98.38 115 MET A CA 1
ATOM 859 C C . MET A 1 115 ? -8.07 8.539 -4.094 1 98.38 115 MET A C 1
ATOM 861 O O . MET A 1 115 ? -8.742 8.969 -5.035 1 98.38 115 MET A O 1
ATOM 865 N N . LEU A 1 116 ? -6.82 8.922 -3.857 1 98.5 116 LEU A N 1
ATOM 866 C CA . LEU A 1 116 ? -6.168 9.883 -4.742 1 98.5 116 LEU A CA 1
ATOM 867 C C . LEU A 1 116 ? -6.086 9.336 -6.164 1 98.5 116 LEU A C 1
ATOM 869 O O . LEU A 1 116 ? -6.363 10.062 -7.125 1 98.5 116 LEU A O 1
ATOM 873 N N . ARG A 1 117 ? -5.715 8.078 -6.309 1 97 117 ARG A N 1
ATOM 874 C CA . ARG A 1 117 ? -5.586 7.461 -7.625 1 97 117 ARG A CA 1
ATOM 875 C C . ARG A 1 117 ? -6.949 7.336 -8.305 1 97 117 ARG A C 1
ATOM 877 O O . ARG A 1 117 ? -7.035 7.316 -9.531 1 97 117 ARG A O 1
ATOM 884 N N . ALA A 1 118 ? -7.977 7.223 -7.496 1 97.19 118 ALA A N 1
ATOM 885 C CA . ALA A 1 118 ? -9.336 7.176 -8.039 1 97.19 118 ALA A CA 1
ATOM 886 C C . ALA A 1 118 ? -9.805 8.562 -8.469 1 97.19 118 ALA A C 1
ATOM 888 O O . ALA A 1 118 ? -10.898 8.711 -9.016 1 97.19 118 ALA A O 1
ATOM 889 N N . GLY A 1 119 ? -9.078 9.617 -8.156 1 97.94 119 GLY A N 1
ATOM 890 C CA . GLY A 1 119 ? -9.375 10.945 -8.672 1 97.94 119 GLY A CA 1
ATOM 891 C C . GLY A 1 119 ? -9.898 11.891 -7.605 1 97.94 119 GLY A C 1
ATOM 892 O O . GLY A 1 119 ? -10.188 13.055 -7.895 1 97.94 119 GLY A O 1
ATOM 893 N N . TYR A 1 120 ? -9.984 11.469 -6.352 1 98.56 120 TYR A N 1
ATOM 894 C CA . TYR A 1 120 ? -10.445 12.359 -5.289 1 98.56 120 TYR A CA 1
ATOM 895 C C . TYR A 1 120 ? -9.352 13.336 -4.879 1 98.56 120 TYR A C 1
ATOM 897 O O . TYR A 1 120 ? -8.18 12.961 -4.781 1 98.56 120 TYR A O 1
ATOM 905 N N . PRO A 1 121 ? -9.727 14.594 -4.715 1 98.69 121 PRO A N 1
ATOM 906 C CA . PRO A 1 121 ? -8.727 15.547 -4.223 1 98.69 121 PRO A CA 1
ATOM 907 C C . PRO A 1 121 ? -8.359 15.312 -2.76 1 98.69 121 PRO A C 1
ATOM 909 O O . PRO A 1 121 ? -9.148 14.734 -2.006 1 98.69 121 PRO A O 1
ATOM 912 N N . LEU A 1 122 ? -7.168 15.75 -2.354 1 98.81 122 LEU A N 1
ATOM 913 C CA . LEU A 1 122 ? -6.625 15.508 -1.021 1 98.81 122 LEU A CA 1
ATOM 914 C C . LEU A 1 122 ? -7.574 16.031 0.056 1 98.81 122 LEU A C 1
ATOM 916 O O . LEU A 1 122 ? -7.688 15.422 1.126 1 98.81 122 LEU A O 1
ATOM 920 N N . SER A 1 123 ? -8.273 17.156 -0.156 1 98.88 123 SER A N 1
ATOM 921 C CA . SER A 1 123 ? -9.211 17.703 0.813 1 98.88 123 SER A CA 1
ATOM 922 C C . SER A 1 123 ? -10.344 16.719 1.116 1 98.88 123 SER A C 1
ATOM 924 O O . SER A 1 123 ? -10.688 16.5 2.279 1 98.88 123 SER A O 1
ATOM 926 N N . GLN A 1 124 ? -10.852 16.078 0.087 1 98.75 124 GLN A N 1
ATOM 927 C CA . GLN A 1 124 ? -11.906 15.086 0.275 1 98.75 124 GLN A CA 1
ATOM 928 C C . GLN A 1 124 ? -11.359 13.82 0.935 1 98.75 124 GLN A C 1
ATOM 930 O O . GLN A 1 124 ? -12.031 13.211 1.769 1 98.75 124 GLN A O 1
ATOM 935 N N . VAL A 1 125 ? -10.18 13.406 0.507 1 98.81 125 VAL A N 1
ATOM 936 C CA . VAL A 1 125 ? -9.531 12.25 1.114 1 98.81 125 VAL A CA 1
ATOM 937 C C . VAL A 1 125 ? -9.352 12.484 2.611 1 98.81 125 VAL A C 1
ATOM 939 O O . VAL A 1 125 ? -9.609 11.594 3.424 1 98.81 125 VAL A O 1
ATOM 942 N N . THR A 1 126 ? -8.867 13.695 2.988 1 98.81 126 THR A N 1
ATOM 943 C CA . THR A 1 126 ? -8.648 14.047 4.387 1 98.81 126 THR A CA 1
ATOM 944 C C . THR A 1 126 ? -9.953 13.992 5.168 1 98.81 126 THR A C 1
ATOM 946 O O . THR A 1 126 ? -10 13.453 6.277 1 98.81 126 THR A O 1
ATOM 949 N N . GLU A 1 127 ? -10.969 14.555 4.582 1 98.38 127 GLU A N 1
ATOM 950 C CA . GLU A 1 127 ? -12.281 14.508 5.219 1 98.38 127 GLU A CA 1
ATOM 951 C C . GLU A 1 127 ? -12.727 13.07 5.473 1 98.38 127 GLU A C 1
ATOM 953 O O . GLU A 1 127 ? -13.219 12.742 6.555 1 98.38 127 GLU A O 1
ATOM 958 N N . ALA A 1 128 ? -12.531 12.203 4.508 1 98.19 128 ALA A N 1
ATOM 959 C CA . ALA A 1 128 ? -12.922 10.797 4.625 1 98.19 128 ALA A CA 1
ATOM 960 C C . ALA A 1 128 ? -12.125 10.094 5.723 1 98.19 128 ALA A C 1
ATOM 962 O O . ALA A 1 128 ? -12.688 9.344 6.523 1 98.19 128 ALA A O 1
ATOM 963 N N . LEU A 1 129 ? -10.852 10.305 5.77 1 98.38 129 LEU A N 1
ATOM 964 C CA . LEU A 1 129 ? -10 9.672 6.777 1 98.38 129 LEU A CA 1
ATOM 965 C C . LEU A 1 129 ? -10.391 10.133 8.18 1 98.38 129 LEU A C 1
ATOM 967 O O . LEU A 1 129 ? -10.328 9.352 9.133 1 98.38 129 LEU A O 1
ATOM 971 N N . CYS A 1 130 ? -10.797 11.359 8.328 1 97.94 130 CYS A N 1
ATOM 972 C CA . CYS A 1 130 ? -11.156 11.938 9.617 1 97.94 130 CYS A CA 1
ATOM 973 C C . CYS A 1 130 ? -12.422 11.305 10.172 1 97.94 130 CYS A C 1
ATOM 975 O O . CYS A 1 130 ? -12.727 11.438 11.359 1 97.94 130 CYS A O 1
ATOM 977 N N . ASP A 1 131 ? -13.211 10.656 9.336 1 96.94 131 ASP A N 1
ATOM 978 C CA . ASP A 1 131 ? -14.414 9.984 9.812 1 96.94 131 ASP A CA 1
ATOM 979 C C . ASP A 1 131 ? -14.07 8.945 10.883 1 96.94 131 ASP A C 1
ATOM 981 O O . ASP A 1 131 ? -14.859 8.719 11.805 1 96.94 131 ASP A O 1
ATOM 985 N N . ARG A 1 132 ? -12.953 8.32 10.734 1 95.5 132 ARG A N 1
ATOM 986 C CA . ARG A 1 132 ? -12.508 7.332 11.711 1 95.5 132 ARG A CA 1
ATOM 987 C C . ARG A 1 132 ? -12.086 8 13.016 1 95.5 132 ARG A C 1
ATOM 989 O O . ARG A 1 132 ? -12.367 7.492 14.102 1 95.5 132 ARG A O 1
ATOM 996 N N . TRP A 1 133 ? -11.422 9.109 12.914 1 96.44 133 TRP A N 1
ATOM 997 C CA . TRP A 1 133 ? -10.711 9.68 14.055 1 96.44 133 TRP A CA 1
ATOM 998 C C . TRP A 1 133 ? -11.555 10.734 14.758 1 96.44 133 TRP A C 1
ATOM 1000 O O . TRP A 1 133 ? -11.312 11.07 15.914 1 96.44 133 TRP A O 1
ATOM 1010 N N . GLN A 1 134 ? -12.445 11.352 14 1 96.88 134 GLN A N 1
ATOM 1011 C CA . GLN A 1 134 ? -13.328 12.383 14.539 1 96.88 134 GLN A CA 1
ATOM 1012 C C . GLN A 1 134 ? -12.547 13.43 15.328 1 96.88 134 GLN A C 1
ATOM 1014 O O . GLN A 1 134 ? -12.797 13.633 16.516 1 96.88 134 GLN A O 1
ATOM 1019 N N . PRO A 1 135 ? -11.719 14.148 14.672 1 97.19 135 PRO A N 1
ATOM 1020 C CA . PRO A 1 135 ? -10.797 15.055 15.367 1 97.19 135 PRO A CA 1
ATOM 1021 C C . PRO A 1 135 ? -11.516 16.234 16.016 1 97.19 135 PRO A C 1
ATOM 1023 O O . PRO A 1 135 ? -10.93 16.938 16.844 1 97.19 135 PRO A O 1
ATOM 1026 N N . GLY A 1 136 ? -12.781 16.578 15.602 1 97.12 136 GLY A N 1
ATOM 1027 C CA . GLY A 1 136 ? -13.492 17.734 16.125 1 97.12 136 GLY A CA 1
ATOM 1028 C C . GLY A 1 136 ? -13.031 19.047 15.516 1 97.12 136 GLY A C 1
ATOM 1029 O O . GLY A 1 136 ? -13.375 20.109 16.016 1 97.12 136 GLY A O 1
ATOM 1030 N N . VAL A 1 137 ? -12.195 19.016 14.602 1 97.19 137 VAL A N 1
ATOM 1031 C CA . VAL A 1 137 ? -11.633 20.125 13.852 1 97.19 137 VAL A CA 1
ATOM 1032 C C . VAL A 1 137 ? -11.734 19.844 12.352 1 97.19 137 VAL A C 1
ATOM 1034 O O . VAL A 1 137 ? -11.57 18.703 11.922 1 97.19 137 VAL A O 1
ATOM 1037 N N . ARG A 1 138 ? -12.172 20.875 11.594 1 98 138 ARG A N 1
ATOM 1038 C CA . ARG A 1 138 ? -12.086 20.719 10.148 1 98 138 ARG A CA 1
ATOM 1039 C C . ARG A 1 138 ? -10.641 20.828 9.672 1 98 138 ARG A C 1
ATOM 1041 O O . ARG A 1 138 ? -10.039 21.906 9.711 1 98 138 ARG A O 1
ATOM 1048 N N . LEU A 1 139 ? -10.102 19.703 9.258 1 98.75 139 LEU A N 1
ATOM 1049 C CA . LEU A 1 139 ? -8.734 19.688 8.742 1 98.75 139 LEU A CA 1
ATOM 1050 C C . LEU A 1 139 ? -8.727 19.922 7.23 1 98.75 139 LEU A C 1
ATOM 1052 O O . LEU A 1 139 ? -9.242 19.109 6.473 1 98.75 139 LEU A O 1
ATOM 1056 N N . LEU A 1 140 ? -8.117 21 6.781 1 98.88 140 LEU A N 1
ATOM 1057 C CA . LEU A 1 140 ? -7.977 21.312 5.363 1 98.88 140 LEU A CA 1
ATOM 1058 C C . LEU A 1 140 ? -6.508 21.312 4.949 1 98.88 140 LEU A C 1
ATOM 1060 O O . LEU A 1 140 ? -5.695 22.016 5.543 1 98.88 140 LEU A O 1
ATOM 1064 N N . PRO A 1 141 ? -6.18 20.406 3.969 1 98.94 141 PRO A N 1
ATOM 1065 C CA . PRO A 1 141 ? -4.867 20.688 3.377 1 98.94 141 PRO A CA 1
ATOM 1066 C C . PRO A 1 141 ? -4.758 22.094 2.818 1 98.94 141 PRO A C 1
ATOM 1068 O O . PRO A 1 141 ? -5.734 22.641 2.293 1 98.94 141 PRO A O 1
ATOM 1071 N N . MET A 1 142 ? -3.598 22.672 2.881 1 98.88 142 MET A N 1
ATOM 1072 C CA . MET A 1 142 ? -3.41 24.016 2.357 1 98.88 142 MET A CA 1
ATOM 1073 C C . MET A 1 142 ? -3.732 24.078 0.868 1 98.88 142 MET A C 1
ATOM 1075 O O . MET A 1 142 ? -4.168 25.109 0.361 1 98.88 142 MET A O 1
ATOM 1079 N N . SER A 1 143 ? -3.516 22.984 0.228 1 98.81 143 SER A N 1
ATOM 1080 C CA . SER A 1 143 ? -3.779 22.859 -1.201 1 98.81 143 SER A CA 1
ATOM 1081 C C . SER A 1 143 ?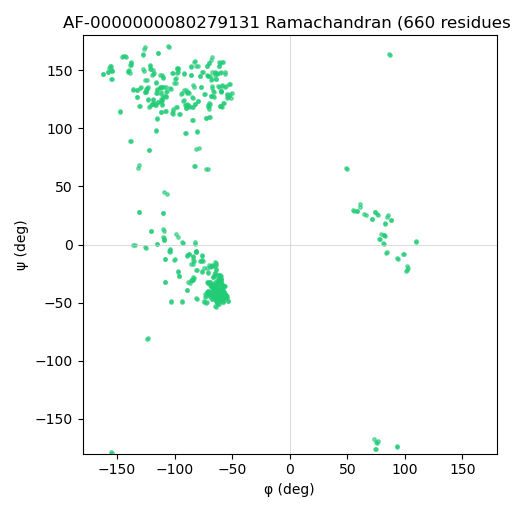 -4.055 21.406 -1.583 1 98.81 143 SER A C 1
ATOM 1083 O O . SER A 1 143 ? -3.559 20.484 -0.936 1 98.81 143 SER A O 1
ATOM 1085 N N . ASP A 1 144 ? -4.891 21.203 -2.604 1 98.69 144 ASP A N 1
ATOM 1086 C CA . ASP A 1 144 ? -5.055 19.891 -3.205 1 98.69 144 ASP A CA 1
ATOM 1087 C C . ASP A 1 144 ? -3.963 19.625 -4.242 1 98.69 144 ASP A C 1
ATOM 1089 O O . ASP A 1 144 ? -3.777 18.484 -4.672 1 98.69 144 ASP A O 1
ATOM 1093 N N . ASP A 1 145 ? -3.273 20.703 -4.609 1 98.31 145 ASP A N 1
ATOM 1094 C CA . ASP A 1 145 ? -2.225 20.578 -5.617 1 98.31 145 ASP A CA 1
ATOM 1095 C C . ASP A 1 145 ? -0.916 20.094 -4.992 1 98.31 145 ASP A C 1
ATOM 1097 O O . ASP A 1 145 ? -0.718 20.219 -3.783 1 98.31 145 ASP A O 1
ATOM 1101 N N . ARG A 1 146 ? -0.136 19.562 -5.82 1 96.25 146 ARG A N 1
ATOM 1102 C CA . ARG A 1 146 ? 1.163 19.078 -5.359 1 96.25 146 ARG A CA 1
ATOM 1103 C C . ARG A 1 146 ? 2.084 20.25 -5.012 1 96.25 146 ARG A C 1
ATOM 1105 O O . ARG A 1 146 ? 2.387 21.078 -5.863 1 96.25 146 ARG A O 1
ATOM 1112 N N . VAL A 1 147 ? 2.484 20.344 -3.797 1 97.69 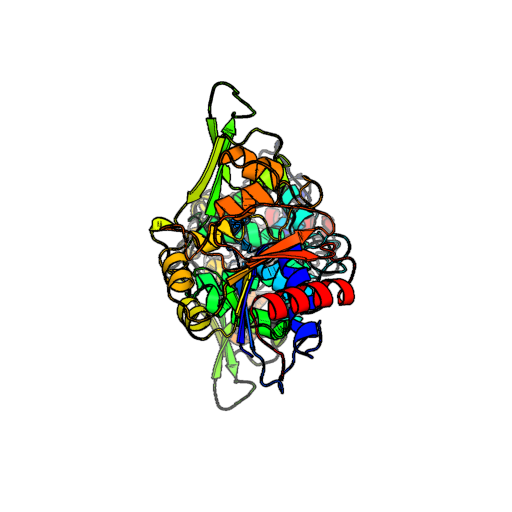147 VAL A N 1
ATOM 1113 C CA . VAL A 1 147 ? 3.508 21.25 -3.283 1 97.69 147 VAL A CA 1
ATOM 1114 C C . VAL A 1 147 ? 4.5 20.469 -2.424 1 97.69 147 VAL A C 1
ATOM 1116 O O . VAL A 1 147 ? 4.117 19.844 -1.436 1 97.69 147 VAL A O 1
ATOM 1119 N N . GLU A 1 148 ? 5.727 20.453 -2.799 1 97.88 148 GLU A N 1
ATOM 1120 C CA . GLU A 1 148 ? 6.75 19.734 -2.055 1 97.88 148 GLU A CA 1
ATOM 1121 C C . GLU A 1 148 ? 7.898 20.656 -1.648 1 97.88 148 GLU A C 1
ATOM 1123 O O . GLU A 1 148 ? 8.414 21.422 -2.473 1 97.88 148 GLU A O 1
ATOM 1128 N N . THR A 1 149 ? 8.281 20.531 -0.414 1 98.19 149 THR A N 1
ATOM 1129 C CA . THR A 1 149 ? 9.43 21.297 0.063 1 98.19 149 THR A CA 1
ATOM 1130 C C . THR A 1 149 ? 10.734 20.562 -0.265 1 98.19 149 THR A C 1
ATOM 1132 O O . THR A 1 149 ? 10.883 19.391 0.057 1 98.19 149 THR A O 1
ATOM 1135 N N . HIS A 1 150 ? 11.617 21.25 -0.91 1 98.06 150 HIS A N 1
ATOM 1136 C CA . HIS A 1 150 ? 12.953 20.75 -1.206 1 98.06 150 HIS A CA 1
ATOM 1137 C C . HIS A 1 150 ? 14.023 21.641 -0.609 1 98.06 150 HIS A C 1
ATOM 1139 O O . HIS A 1 150 ? 13.805 22.844 -0.412 1 98.06 150 HIS A O 1
ATOM 1145 N N . VAL A 1 151 ? 15.133 21.078 -0.286 1 97.75 151 VAL A N 1
ATOM 1146 C CA . VAL A 1 151 ? 16.25 21.781 0.341 1 97.75 151 VAL A CA 1
ATOM 1147 C C . VAL A 1 151 ? 17.516 21.625 -0.514 1 97.75 151 VAL A C 1
ATOM 1149 O O . VAL A 1 151 ? 17.859 20.5 -0.902 1 97.75 151 VAL A O 1
ATOM 1152 N N . VAL A 1 152 ? 18.109 22.734 -0.891 1 97.25 152 VAL A N 1
ATOM 1153 C CA . VAL A 1 152 ? 19.375 22.703 -1.6 1 97.25 152 VAL A CA 1
ATOM 1154 C C . VAL A 1 152 ? 20.531 22.594 -0.597 1 97.25 152 VAL A C 1
ATOM 1156 O O . VAL A 1 152 ? 20.688 23.453 0.266 1 97.25 152 VAL A O 1
ATOM 1159 N N . ILE A 1 153 ? 21.266 21.5 -0.711 1 96.69 153 ILE A N 1
ATOM 1160 C CA . ILE A 1 153 ? 22.344 21.25 0.233 1 96.69 153 ILE A CA 1
ATOM 1161 C C . ILE A 1 153 ? 23.641 20.969 -0.528 1 96.69 153 ILE A C 1
ATOM 1163 O O . ILE A 1 153 ? 23.625 20.812 -1.75 1 96.69 153 ILE A O 1
ATOM 1167 N N . ASP A 1 154 ? 24.766 21.062 0.241 1 93.12 154 ASP A N 1
ATOM 1168 C CA . ASP A 1 154 ? 25.984 20.5 -0.314 1 93.12 154 ASP A CA 1
ATOM 1169 C C . ASP A 1 154 ? 25.875 18.984 -0.442 1 93.12 154 ASP A C 1
ATOM 1171 O O . ASP A 1 154 ? 25.406 18.312 0.473 1 93.12 154 ASP A O 1
ATOM 1175 N N . ASP A 1 155 ? 26.234 18.484 -1.6 1 89.56 155 ASP A N 1
ATOM 1176 C CA . ASP A 1 155 ? 26.188 17.047 -1.813 1 89.56 155 ASP A CA 1
ATOM 1177 C C . ASP A 1 155 ? 27.109 16.312 -0.848 1 89.56 155 ASP A C 1
ATOM 1179 O O . ASP A 1 155 ? 28.312 16.562 -0.832 1 89.56 155 ASP A O 1
ATOM 1183 N N . PRO A 1 156 ? 26.516 15.469 -0.051 1 88 156 PRO A N 1
ATOM 1184 C CA . PRO A 1 156 ? 27.359 14.742 0.91 1 88 156 PRO A CA 1
ATOM 1185 C C . PRO A 1 156 ? 28.438 13.891 0.235 1 88 156 PRO A C 1
ATOM 1187 O O . PRO A 1 156 ? 29.484 13.648 0.818 1 88 156 PRO A O 1
ATOM 1190 N N . GLU A 1 157 ? 28.203 13.391 -0.937 1 87.94 157 GLU A N 1
ATOM 1191 C CA . GLU A 1 157 ? 29.141 12.539 -1.666 1 87.94 157 GLU A CA 1
ATOM 1192 C C . GLU A 1 157 ? 30.156 13.375 -2.441 1 87.94 157 GLU A C 1
ATOM 1194 O O . GLU A 1 157 ? 31.25 12.898 -2.76 1 87.94 157 GLU A O 1
ATOM 1199 N N . ASN A 1 158 ? 29.797 14.547 -2.885 1 89.06 158 ASN A N 1
ATOM 1200 C CA . ASN A 1 158 ? 30.656 15.484 -3.604 1 89.06 158 ASN A CA 1
ATOM 1201 C C . ASN A 1 158 ? 30.438 16.922 -3.131 1 89.06 158 ASN A C 1
ATOM 1203 O O . ASN A 1 158 ? 29.734 17.688 -3.787 1 89.06 158 ASN A O 1
ATOM 1207 N N . GLN A 1 159 ? 31.109 17.375 -2.182 1 84.5 159 GLN A N 1
ATOM 1208 C CA . GLN A 1 159 ? 30.875 18.609 -1.451 1 84.5 159 GLN A CA 1
ATOM 1209 C C . GLN A 1 159 ? 31.031 19.828 -2.359 1 84.5 159 GLN A C 1
ATOM 1211 O O . GLN A 1 159 ? 30.578 20.922 -2.027 1 84.5 159 GLN A O 1
ATOM 1216 N N . GLU A 1 160 ? 31.641 19.656 -3.506 1 88.38 160 GLU A N 1
ATOM 1217 C CA . GLU A 1 160 ? 31.828 20.766 -4.43 1 88.38 160 GLU A CA 1
ATOM 1218 C C . GLU A 1 160 ? 30.578 21.016 -5.254 1 88.38 160 GLU A C 1
ATOM 1220 O O . GLU A 1 160 ? 30.484 22.031 -5.965 1 88.38 160 GLU A O 1
ATOM 1225 N N . GLN A 1 161 ? 29.656 20.125 -5.074 1 92.94 161 GLN A N 1
ATOM 1226 C CA . GLN A 1 161 ? 28.406 20.234 -5.832 1 92.94 161 GLN A CA 1
ATOM 1227 C C . GLN A 1 161 ? 27.219 20.406 -4.902 1 92.94 161 GLN A C 1
ATOM 1229 O O . GLN A 1 161 ? 27.25 19.938 -3.756 1 92.94 161 GLN A O 1
ATOM 1234 N N . ARG A 1 162 ? 26.219 21.156 -5.332 1 95 162 ARG A N 1
ATOM 1235 C CA . ARG A 1 162 ? 24.969 21.281 -4.598 1 95 162 ARG A CA 1
ATOM 1236 C C . ARG A 1 162 ? 23.875 20.422 -5.219 1 95 162 ARG A C 1
ATOM 1238 O O . ARG A 1 162 ? 23.906 20.141 -6.414 1 95 162 ARG A O 1
ATOM 1245 N N . LYS A 1 163 ? 23.016 19.938 -4.434 1 95.31 163 LYS A N 1
ATOM 1246 C CA . LYS A 1 163 ? 21.875 19.172 -4.93 1 95.31 163 LYS A CA 1
ATOM 1247 C C . LYS A 1 163 ? 20.609 19.516 -4.137 1 95.31 163 LYS A C 1
ATOM 1249 O O . LYS A 1 163 ? 20.688 19.922 -2.98 1 95.31 163 LYS A O 1
ATOM 1254 N N . ALA A 1 164 ? 19.5 19.438 -4.762 1 96.25 164 ALA A N 1
ATOM 1255 C CA . ALA A 1 164 ? 18.203 19.594 -4.117 1 96.25 164 ALA A CA 1
ATOM 1256 C C . ALA A 1 164 ? 17.641 18.25 -3.68 1 96.25 164 ALA A C 1
ATOM 1258 O O . ALA A 1 164 ? 17.609 17.297 -4.469 1 96.25 164 ALA A O 1
ATOM 1259 N N . ILE A 1 165 ? 17.312 18.062 -2.41 1 96.88 165 ILE A N 1
ATOM 1260 C CA . ILE A 1 165 ? 16.672 16.859 -1.91 1 96.88 165 ILE A CA 1
ATOM 1261 C C . ILE A 1 165 ? 15.336 17.203 -1.253 1 96.88 165 ILE A C 1
ATOM 1263 O O . ILE A 1 165 ? 15.109 18.344 -0.867 1 96.88 165 ILE A O 1
ATOM 1267 N N . HIS A 1 166 ? 14.461 16.25 -1.247 1 97.56 166 HIS A N 1
ATOM 1268 C CA . HIS A 1 166 ? 13.188 16.469 -0.569 1 97.56 166 HIS A CA 1
ATOM 1269 C C . HIS A 1 166 ? 13.398 16.766 0.91 1 97.56 166 HIS A C 1
ATOM 1271 O O . HIS A 1 166 ? 14.32 16.234 1.535 1 97.56 166 HIS A O 1
ATOM 1277 N N . PHE A 1 167 ? 12.594 17.516 1.437 1 96.62 167 PHE A N 1
ATOM 1278 C CA . PHE A 1 167 ? 12.664 17.953 2.824 1 96.62 167 PHE A CA 1
ATOM 1279 C C . PHE A 1 167 ? 12.742 16.766 3.768 1 96.62 167 PHE A C 1
ATOM 1281 O O . PHE A 1 167 ? 13.547 16.75 4.703 1 96.62 167 PHE A O 1
ATOM 1288 N N . GLN A 1 168 ? 11.93 15.695 3.568 1 95.75 168 GLN A N 1
ATOM 1289 C CA . GLN A 1 168 ? 11.922 14.523 4.438 1 95.75 168 GLN A CA 1
ATOM 1290 C C . GLN A 1 168 ? 13.289 13.852 4.465 1 95.75 168 GLN A C 1
ATOM 1292 O O . GLN A 1 168 ? 13.711 13.336 5.5 1 95.75 168 GLN A O 1
ATOM 1297 N N . GLU A 1 169 ? 13.906 13.797 3.285 1 95.88 169 GLU A N 1
ATOM 1298 C CA . GLU A 1 169 ? 15.242 13.219 3.25 1 95.88 169 GLU A CA 1
ATOM 1299 C C . GLU A 1 169 ? 16.219 14.047 4.074 1 95.88 169 GLU A C 1
ATOM 1301 O O . GLU A 1 169 ? 16.984 13.5 4.883 1 95.88 169 GLU A O 1
ATOM 1306 N N . TRP A 1 170 ? 16.188 15.344 3.945 1 95.81 170 TRP A N 1
ATOM 1307 C CA . TRP A 1 170 ? 17.062 16.25 4.695 1 95.81 170 TRP A CA 1
ATOM 1308 C C . TRP A 1 170 ? 16.781 16.156 6.191 1 95.81 170 TRP A C 1
ATOM 1310 O O . TRP A 1 170 ? 17.703 16.109 7 1 95.81 170 TRP A O 1
ATOM 1320 N N . TRP A 1 171 ? 15.5 16.016 6.457 1 93.31 171 TRP A N 1
ATOM 1321 C CA . TRP A 1 171 ? 15.031 16.078 7.836 1 93.31 171 TRP A CA 1
ATOM 1322 C C . TRP A 1 171 ? 15.234 14.75 8.539 1 93.31 171 TRP A C 1
ATOM 1324 O O . TRP A 1 171 ? 15.703 14.703 9.68 1 93.31 171 TRP A O 1
ATOM 1334 N N . VAL A 1 172 ? 14.867 13.633 7.906 1 92.5 172 VAL A N 1
ATOM 1335 C CA . VAL A 1 172 ? 14.82 12.32 8.547 1 92.5 172 VAL A CA 1
ATOM 1336 C C . VAL A 1 172 ? 16.141 11.586 8.32 1 92.5 172 VAL A C 1
ATOM 1338 O O . VAL A 1 172 ? 16.781 11.133 9.266 1 92.5 172 VAL A O 1
ATOM 1341 N N . ARG A 1 173 ? 16.578 11.57 7.078 1 93.44 173 ARG A N 1
ATOM 1342 C CA . ARG A 1 173 ? 17.781 10.812 6.758 1 93.44 173 ARG A CA 1
ATOM 1343 C C . ARG A 1 173 ? 19.031 11.516 7.285 1 93.44 173 ARG A C 1
ATOM 1345 O O . ARG A 1 173 ? 19.859 10.898 7.957 1 93.44 173 ARG A O 1
ATOM 1352 N N . TYR A 1 174 ? 19.109 12.867 7.059 1 93.81 174 TYR A N 1
ATOM 1353 C CA . TYR A 1 174 ? 20.328 13.594 7.359 1 93.81 174 TYR A CA 1
ATOM 1354 C C . TYR A 1 174 ? 20.188 14.398 8.641 1 93.81 174 TYR A C 1
ATOM 1356 O O . TYR A 1 174 ? 21.156 15.031 9.094 1 93.81 174 TYR A O 1
ATOM 1364 N N . ARG A 1 175 ? 19.047 14.492 9.266 1 92.56 175 ARG A N 1
ATOM 1365 C CA . ARG A 1 175 ? 18.766 15.188 10.516 1 92.56 175 ARG A CA 1
ATOM 1366 C C . ARG A 1 175 ? 19.125 16.672 10.414 1 92.56 175 ARG A C 1
ATOM 1368 O O . ARG A 1 175 ? 19.672 17.234 11.352 1 92.56 175 ARG A O 1
ATOM 1375 N N . ALA A 1 176 ? 19 17.109 9.156 1 89.88 176 ALA A N 1
ATOM 1376 C CA . ALA A 1 176 ? 19.25 18.516 8.859 1 89.88 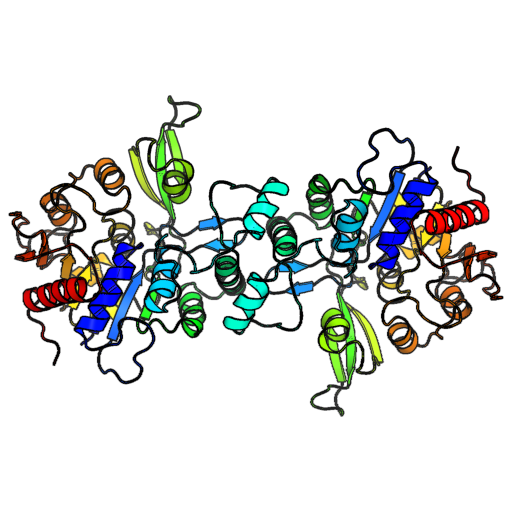176 ALA A CA 1
ATOM 1377 C C . ALA A 1 176 ? 20.703 18.891 9.117 1 89.88 176 ALA A C 1
ATOM 1379 O O . ALA A 1 176 ? 21.016 20.047 9.391 1 89.88 176 ALA A O 1
ATOM 1380 N N . GLU A 1 177 ? 21.562 18 9.047 1 91 177 GLU A N 1
ATOM 1381 C CA . GLU A 1 177 ? 22.969 18.234 9.305 1 91 177 GLU A CA 1
ATOM 1382 C C . GLU A 1 177 ? 23.625 18.984 8.141 1 91 177 GLU A C 1
ATOM 1384 O O . GLU A 1 177 ? 24.375 19.938 8.344 1 91 177 GLU A O 1
ATOM 1389 N N . PRO A 1 178 ? 23.375 18.453 6.906 1 91.69 178 PRO A N 1
ATOM 1390 C CA . PRO A 1 178 ? 23.938 19.25 5.816 1 91.69 178 PRO A CA 1
ATOM 1391 C C . PRO A 1 178 ? 23.359 20.656 5.746 1 91.69 178 PRO A C 1
ATOM 1393 O O . PRO A 1 178 ? 22.141 20.844 5.855 1 91.69 178 PRO A O 1
ATOM 1396 N N . LYS A 1 179 ? 24.172 21.578 5.57 1 91.62 179 LYS A N 1
ATOM 1397 C CA . LYS A 1 179 ? 23.734 22.969 5.535 1 91.62 179 LYS A CA 1
ATOM 1398 C C . LYS A 1 179 ? 22.719 23.203 4.414 1 91.62 179 LYS A C 1
ATOM 1400 O O . LYS A 1 179 ? 22.953 22.797 3.271 1 91.62 179 LYS A O 1
ATOM 1405 N N . ALA A 1 180 ? 21.656 23.859 4.746 1 94.56 180 ALA A N 1
ATOM 1406 C CA . ALA A 1 180 ? 20.656 24.234 3.758 1 94.56 180 ALA A CA 1
ATOM 1407 C C . ALA A 1 180 ? 20.984 25.594 3.148 1 94.56 180 ALA A C 1
ATOM 1409 O O . ALA A 1 180 ? 21.062 26.609 3.861 1 94.56 180 ALA A O 1
ATOM 1410 N N . HIS A 1 181 ? 21.156 25.625 1.881 1 94.81 181 HIS A N 1
ATOM 1411 C CA . HIS A 1 181 ? 21.453 26.875 1.19 1 94.81 181 HIS A CA 1
ATOM 1412 C C . HIS A 1 181 ? 20.172 27.594 0.772 1 94.81 181 HIS A C 1
ATOM 1414 O O . HIS A 1 181 ? 20.125 28.828 0.699 1 94.81 181 HIS A O 1
ATOM 1420 N N . SER A 1 182 ? 19.219 26.828 0.489 1 95.94 182 SER A N 1
ATOM 1421 C CA . SER A 1 182 ? 17.891 27.359 0.177 1 95.94 182 SER A CA 1
ATOM 1422 C C . SER A 1 182 ? 16.812 26.312 0.431 1 95.94 182 SER A C 1
ATOM 1424 O O . SER A 1 182 ? 17.078 25.109 0.425 1 95.94 182 SER A O 1
ATOM 1426 N N . ILE A 1 183 ? 15.641 26.75 0.744 1 96.94 183 ILE A N 1
ATOM 1427 C CA . ILE A 1 183 ? 14.438 25.938 0.91 1 96.94 183 ILE A CA 1
ATOM 1428 C C . ILE A 1 183 ? 13.367 26.391 -0.08 1 96.94 183 ILE A C 1
ATOM 1430 O O . ILE A 1 183 ? 12.977 27.547 -0.093 1 96.94 183 ILE A O 1
ATOM 1434 N N . ILE A 1 184 ? 12.969 25.469 -0.901 1 95.75 184 ILE A N 1
ATOM 1435 C CA . ILE A 1 184 ? 12.062 25.812 -1.99 1 95.75 184 ILE A CA 1
ATOM 1436 C C . ILE A 1 184 ? 10.82 24.938 -1.931 1 95.75 184 ILE A C 1
ATOM 1438 O O . ILE A 1 184 ? 10.906 23.734 -1.665 1 95.75 184 ILE A O 1
ATOM 1442 N N . ALA A 1 185 ? 9.656 25.547 -2.041 1 96.38 185 ALA A N 1
ATOM 1443 C CA . ALA A 1 185 ? 8.398 24.812 -2.186 1 96.38 185 ALA A CA 1
ATOM 1444 C C . ALA A 1 185 ? 8.07 24.578 -3.656 1 96.38 185 ALA A C 1
ATOM 1446 O O . ALA A 1 185 ? 7.402 25.406 -4.289 1 96.38 185 ALA A O 1
ATOM 1447 N N . VAL A 1 186 ? 8.414 23.453 -4.16 1 96.06 186 VAL A N 1
ATOM 1448 C CA . VAL A 1 186 ? 8.219 23.125 -5.566 1 96.06 186 VAL A CA 1
ATOM 1449 C C . VAL A 1 186 ? 6.73 22.953 -5.855 1 96.06 186 VAL A C 1
ATOM 1451 O O . VAL A 1 186 ? 6.055 22.156 -5.199 1 96.06 186 VAL A O 1
ATOM 1454 N N . GLY A 1 187 ? 6.207 23.734 -6.766 1 96.25 187 GLY A N 1
ATOM 1455 C CA . GLY A 1 187 ? 4.812 23.656 -7.168 1 96.25 187 GLY A CA 1
ATOM 1456 C C . GLY A 1 187 ? 3.93 24.688 -6.496 1 96.25 187 GLY A C 1
ATOM 1457 O O . GLY A 1 187 ? 2.768 24.859 -6.871 1 96.25 187 GLY A O 1
ATOM 1458 N N . ALA A 1 188 ? 4.465 25.406 -5.539 1 96.25 188 ALA A N 1
ATOM 1459 C CA . ALA A 1 188 ? 3.672 26.344 -4.746 1 96.25 188 ALA A CA 1
ATOM 1460 C C . ALA A 1 188 ? 3.125 27.469 -5.617 1 96.25 188 ALA A C 1
ATOM 1462 O O . ALA A 1 188 ? 1.978 27.891 -5.453 1 96.25 188 ALA A O 1
ATOM 1463 N N . GLU A 1 189 ? 3.896 27.922 -6.586 1 95.56 189 GLU A N 1
ATOM 1464 C CA . GLU A 1 189 ? 3.521 29.094 -7.387 1 95.56 189 GLU A CA 1
ATOM 1465 C C . GLU A 1 189 ? 2.279 28.797 -8.227 1 95.56 189 GLU A C 1
ATOM 1467 O O . GLU A 1 189 ? 1.516 29.719 -8.547 1 95.56 189 GLU A O 1
ATOM 1472 N N . GLU A 1 190 ? 2.082 27.562 -8.523 1 97.25 190 GLU A N 1
ATOM 1473 C CA . GLU A 1 190 ? 0.957 27.188 -9.383 1 97.25 190 GLU A CA 1
ATOM 1474 C C . GLU A 1 190 ? -0.176 26.578 -8.562 1 97.25 190 GLU A C 1
ATOM 1476 O O . GLU A 1 190 ? -1.25 26.297 -9.094 1 97.25 190 GLU A O 1
ATOM 1481 N N . ALA A 1 191 ? 0.091 26.406 -7.277 1 98.38 191 ALA A N 1
ATOM 1482 C CA . ALA A 1 191 ? -0.904 25.766 -6.426 1 98.38 191 ALA A CA 1
ATOM 1483 C C . ALA A 1 191 ? -2.055 26.719 -6.109 1 98.38 191 ALA A C 1
ATOM 1485 O O . ALA A 1 191 ? -1.896 27.938 -6.176 1 98.38 191 ALA A O 1
ATOM 1486 N N . LYS A 1 192 ? -3.258 26.188 -5.934 1 98.62 192 LYS A N 1
ATOM 1487 C CA . LYS A 1 192 ? -4.426 26.922 -5.453 1 98.62 192 LYS A CA 1
ATOM 1488 C C . LYS A 1 192 ? -4.809 26.469 -4.043 1 98.62 192 LYS A C 1
ATOM 1490 O O . LYS A 1 192 ? -4.629 25.312 -3.68 1 98.62 192 LYS A O 1
ATOM 1495 N N . PRO A 1 193 ? -5.25 27.406 -3.262 1 98.81 193 PRO A N 1
ATOM 1496 C CA . PRO A 1 193 ? -5.789 26.953 -1.978 1 98.81 193 PRO A CA 1
ATOM 1497 C C . PRO A 1 193 ? -6.844 25.859 -2.133 1 98.81 193 PRO A C 1
ATOM 1499 O O . PRO A 1 193 ? -7.656 25.906 -3.061 1 98.81 193 PRO A O 1
ATOM 1502 N N . ALA A 1 194 ? -6.793 24.859 -1.29 1 98.81 194 ALA A N 1
ATOM 1503 C CA . ALA A 1 194 ? -7.816 23.828 -1.337 1 98.81 194 ALA A CA 1
ATOM 1504 C C . ALA A 1 194 ? -9.211 24.406 -1.131 1 98.81 194 ALA A C 1
ATOM 1506 O O . ALA A 1 194 ? -9.352 25.484 -0.541 1 98.81 194 ALA A O 1
ATOM 1507 N N . PRO A 1 195 ? -10.273 23.703 -1.604 1 98.56 195 PRO A N 1
ATOM 1508 C CA . PRO A 1 195 ? -11.641 24.172 -1.366 1 98.56 195 PRO A CA 1
ATOM 1509 C C . PRO A 1 195 ? -11.93 24.422 0.113 1 98.56 195 PRO A C 1
ATOM 1511 O O . PRO A 1 195 ? -11.641 23.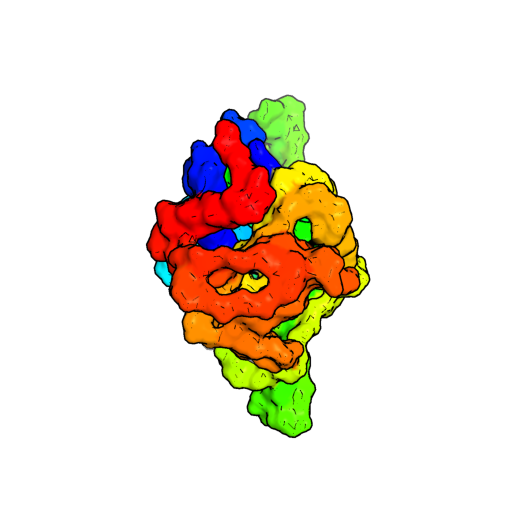562 0.95 1 98.56 195 PRO A O 1
ATOM 1514 N N . GLY A 1 196 ? -12.406 25.625 0.385 1 98.62 196 GLY A N 1
ATOM 1515 C CA . GLY A 1 196 ? -12.781 25.938 1.753 1 98.62 196 GLY A CA 1
ATOM 1516 C C . GLY A 1 196 ? -11.758 26.797 2.479 1 98.62 196 GLY A C 1
ATOM 1517 O O . GLY A 1 196 ? -12.07 27.438 3.484 1 98.62 196 GLY A O 1
ATOM 1518 N N . VAL A 1 197 ? -10.508 26.812 1.983 1 98.81 197 VAL A N 1
ATOM 1519 C CA . VAL A 1 197 ? -9.422 27.5 2.678 1 98.81 197 VAL A CA 1
ATOM 1520 C C . VAL A 1 197 ? -9.711 29 2.73 1 98.81 197 VAL A C 1
ATOM 1522 O O . VAL A 1 197 ? -9.742 29.594 3.811 1 98.81 197 VAL A O 1
ATOM 1525 N N . LEU A 1 198 ? -9.969 29.594 1.586 1 98.88 198 LEU A N 1
ATOM 1526 C CA . LEU A 1 198 ? -10.188 31.031 1.533 1 98.88 198 LEU A CA 1
ATOM 1527 C C . LEU A 1 198 ? -11.484 31.422 2.234 1 98.88 198 LEU A C 1
ATOM 1529 O O . LEU A 1 198 ? -11.562 32.438 2.904 1 98.88 198 LEU A O 1
ATOM 1533 N N . ASP A 1 199 ? -12.516 30.578 2.109 1 98.75 199 ASP A N 1
ATOM 1534 C CA . ASP A 1 199 ? -13.789 30.812 2.785 1 98.75 199 ASP A CA 1
ATOM 1535 C C . ASP A 1 199 ? -13.617 30.797 4.301 1 98.75 199 ASP A C 1
ATOM 1537 O O . ASP A 1 199 ? -14.234 31.594 5.012 1 98.75 199 ASP A O 1
ATOM 1541 N N . ALA A 1 200 ? -12.805 29.859 4.75 1 98.75 200 ALA A N 1
ATOM 1542 C CA . ALA A 1 200 ? -12.547 29.766 6.184 1 98.75 200 ALA A CA 1
ATOM 1543 C C . ALA A 1 200 ? -11.891 31.047 6.711 1 98.75 200 ALA A C 1
ATOM 1545 O O . ALA A 1 200 ? -12.305 31.578 7.742 1 98.75 200 ALA A O 1
ATOM 1546 N N . ILE A 1 201 ? -10.883 31.516 6.004 1 98.88 201 ILE A N 1
ATOM 1547 C CA . ILE A 1 201 ? -10.18 32.719 6.414 1 98.88 201 ILE A CA 1
ATOM 1548 C C . ILE A 1 201 ? -11.148 33.906 6.414 1 98.88 201 ILE A C 1
ATOM 1550 O O . ILE A 1 201 ? -11.18 34.688 7.375 1 98.88 201 ILE A O 1
ATOM 1554 N N . ALA A 1 202 ? -11.969 34.031 5.406 1 98.69 202 ALA A N 1
ATOM 1555 C CA . ALA A 1 202 ? -12.891 35.156 5.25 1 98.69 202 ALA A CA 1
ATOM 1556 C C . ALA A 1 202 ? -13.938 35.156 6.359 1 98.69 202 ALA A C 1
ATOM 1558 O O . ALA A 1 202 ? -14.383 36.219 6.797 1 98.69 202 ALA A O 1
ATOM 1559 N N . GLY A 1 203 ? -14.281 34 6.797 1 98.38 203 GLY A N 1
ATOM 1560 C CA . GLY A 1 203 ? -15.359 33.906 7.766 1 98.38 203 GLY A CA 1
ATOM 1561 C C . GLY A 1 203 ? -14.867 33.781 9.195 1 98.38 203 GLY A C 1
ATOM 1562 O O . GLY A 1 203 ? -15.664 33.625 10.125 1 98.38 203 GLY A O 1
ATOM 1563 N N . ALA A 1 204 ? -13.625 33.938 9.461 1 98.69 204 ALA A N 1
ATOM 1564 C CA . ALA A 1 204 ? -13.031 33.688 10.773 1 98.69 204 ALA A CA 1
ATOM 1565 C C . ALA A 1 204 ? -13.312 34.844 11.734 1 98.69 204 ALA A C 1
ATOM 1567 O O . ALA A 1 204 ? -13.391 36 11.312 1 98.69 204 ALA A O 1
ATOM 1568 N N . ASP A 1 205 ? -13.484 34.469 12.977 1 98.62 205 ASP A N 1
ATOM 1569 C CA . ASP A 1 205 ? -13.484 35.469 14.039 1 98.62 205 ASP A CA 1
ATOM 1570 C C . ASP A 1 205 ? -12.062 35.812 14.484 1 98.62 205 ASP A C 1
ATOM 1572 O O . ASP A 1 205 ? -11.797 36.938 14.945 1 98.62 205 ASP A O 1
ATOM 1576 N N . ILE A 1 206 ? -11.203 34.875 14.352 1 98.81 206 ILE A N 1
ATOM 1577 C CA . ILE A 1 206 ? -9.781 35.031 14.648 1 98.81 206 ILE A CA 1
ATOM 1578 C C . ILE A 1 206 ? -8.977 34.031 13.82 1 98.81 206 ILE A C 1
ATOM 1580 O O . ILE A 1 206 ? -9.445 32.906 13.57 1 98.81 206 ILE A O 1
ATOM 1584 N N . VAL A 1 207 ? -7.824 34.438 13.352 1 98.94 207 VAL A N 1
ATOM 1585 C CA . VAL A 1 207 ? -6.855 33.531 12.719 1 98.94 207 VAL A CA 1
ATOM 1586 C C . VAL A 1 207 ? -5.617 33.406 13.602 1 98.94 207 VAL A C 1
ATOM 1588 O O . VAL A 1 207 ? -5.078 34.406 14.078 1 98.94 207 VAL A O 1
ATOM 1591 N N . LEU A 1 208 ? -5.207 32.219 13.844 1 98.94 208 LEU A N 1
ATOM 1592 C CA . LEU A 1 208 ? -4.035 31.953 14.68 1 98.94 208 LEU A CA 1
ATOM 1593 C C . LEU A 1 208 ? -2.932 31.281 13.867 1 98.94 208 LEU A C 1
ATOM 1595 O O . LEU A 1 208 ? -3.213 30.453 12.992 1 98.94 208 LEU A O 1
ATOM 1599 N N . PHE A 1 209 ? -1.696 31.656 14.086 1 98.81 209 PHE A N 1
ATOM 1600 C CA . PHE A 1 209 ? -0.542 30.859 13.68 1 98.81 209 PHE A CA 1
ATOM 1601 C C . PHE A 1 209 ? -0.039 30.016 14.836 1 98.81 209 PHE A C 1
ATOM 1603 O O . PHE A 1 209 ? 0.44 30.547 15.844 1 98.81 209 PHE A O 1
ATOM 1610 N N . ALA A 1 210 ? -0.201 28.719 14.68 1 98.38 210 ALA A N 1
ATOM 1611 C CA . ALA A 1 210 ? 0.324 27.812 15.688 1 98.38 210 ALA A CA 1
ATOM 1612 C C . ALA A 1 210 ? 1.838 27.953 15.82 1 98.38 210 ALA A C 1
ATOM 1614 O O . ALA A 1 210 ? 2.496 28.5 14.938 1 98.38 210 ALA A O 1
ATOM 1615 N N . PRO A 1 211 ? 2.369 27.562 17 1 97 211 PRO A N 1
ATOM 1616 C CA . PRO A 1 211 ? 3.826 27.562 17.141 1 97 211 PRO A CA 1
ATOM 1617 C C . PRO A 1 211 ? 4.504 26.453 16.344 1 97 211 PRO A C 1
ATOM 1619 O O . PRO A 1 211 ? 5.172 25.594 16.938 1 97 211 PRO A O 1
ATOM 1622 N N . SER A 1 212 ? 4.398 26.516 15.031 1 95.94 212 SER A N 1
ATOM 1623 C CA . SER A 1 212 ? 4.988 25.594 14.062 1 95.94 212 SER A CA 1
ATOM 1624 C C . SER A 1 212 ? 6.176 26.234 13.352 1 95.94 212 SER A C 1
ATOM 1626 O O . SER A 1 212 ? 6.477 27.406 13.57 1 95.94 212 SER A O 1
ATOM 1628 N N . ASN A 1 213 ? 6.863 25.438 12.617 1 96.25 213 ASN A N 1
ATOM 1629 C CA . ASN A 1 213 ? 8.031 25.938 11.906 1 96.25 213 ASN A CA 1
ATOM 1630 C C . ASN A 1 213 ? 7.672 27.094 10.984 1 96.25 213 ASN A C 1
ATOM 1632 O O . ASN A 1 213 ? 6.816 26.953 10.109 1 96.25 213 ASN A O 1
ATOM 1636 N N . PRO A 1 214 ? 8.281 28.25 11.156 1 96.88 214 PRO A N 1
ATOM 1637 C CA . PRO A 1 214 ? 7.902 29.422 10.383 1 96.88 214 PRO A CA 1
ATOM 1638 C C . PRO A 1 214 ? 8.227 29.297 8.898 1 96.88 214 PRO A C 1
ATOM 1640 O O . PRO A 1 214 ? 7.695 30.047 8.07 1 96.88 214 PRO A O 1
ATOM 1643 N N . VAL A 1 215 ? 9.109 28.359 8.547 1 96.56 215 VAL A N 1
ATOM 1644 C CA . VAL A 1 215 ? 9.617 28.266 7.18 1 96.56 215 VAL A CA 1
ATOM 1645 C C . VAL A 1 215 ? 8.93 27.109 6.453 1 96.56 215 VAL A C 1
ATOM 1647 O O . VAL A 1 215 ? 8.328 27.297 5.395 1 96.56 215 VAL A O 1
ATOM 1650 N N . VAL A 1 216 ? 8.867 25.938 7.047 1 96.56 216 VAL A N 1
ATOM 1651 C CA . VAL A 1 216 ? 8.477 24.734 6.32 1 96.56 216 VAL A CA 1
ATOM 1652 C C . VAL A 1 216 ? 7.098 24.266 6.789 1 96.56 216 VAL A C 1
ATOM 1654 O O . VAL A 1 216 ? 6.652 23.172 6.434 1 96.56 216 VAL A O 1
ATOM 1657 N N . SER A 1 217 ? 6.426 25.016 7.621 1 96.88 217 SER A N 1
ATOM 1658 C CA . SER A 1 217 ? 5.039 24.766 8.016 1 96.88 217 SER A CA 1
ATOM 1659 C C . SER A 1 217 ? 4.16 25.984 7.723 1 96.88 217 SER A C 1
ATOM 1661 O O . SER A 1 217 ? 3.605 26.094 6.629 1 96.88 217 SER A O 1
ATOM 1663 N N . VAL A 1 218 ? 4.199 27 8.641 1 98 218 VAL A N 1
ATOM 1664 C CA . VAL A 1 218 ? 3.365 28.188 8.469 1 98 218 VAL A CA 1
ATOM 1665 C C . VAL A 1 218 ? 3.752 28.922 7.184 1 98 218 VAL A C 1
ATOM 1667 O O . VAL A 1 218 ? 2.885 29.344 6.422 1 98 218 VAL A O 1
ATOM 1670 N N . GLY A 1 219 ? 5.074 29.047 6.992 1 97.44 219 GLY A N 1
ATOM 1671 C CA . GLY A 1 219 ? 5.559 29.688 5.785 1 97.44 219 GLY A CA 1
ATOM 1672 C C . GLY A 1 219 ? 5.078 29.031 4.512 1 97.44 219 GLY A C 1
ATOM 1673 O O . GLY A 1 219 ? 4.754 29.703 3.533 1 97.44 219 GLY A O 1
ATOM 1674 N N . THR A 1 220 ? 5.07 27.719 4.539 1 97.88 220 THR A N 1
ATOM 1675 C CA . THR A 1 220 ? 4.617 26.969 3.371 1 97.88 220 THR A CA 1
ATOM 1676 C C . THR A 1 220 ? 3.145 27.266 3.086 1 97.88 220 THR A C 1
ATOM 1678 O O . THR A 1 220 ? 2.748 27.406 1.928 1 97.88 220 THR A O 1
ATOM 1681 N N . VAL A 1 221 ? 2.305 27.344 4.086 1 98.62 221 VAL A N 1
ATOM 1682 C CA . VAL A 1 221 ? 0.889 27.656 3.928 1 98.62 221 VAL A CA 1
ATOM 1683 C C . VAL A 1 221 ? 0.734 29.062 3.359 1 98.62 221 VAL A C 1
ATOM 1685 O O . VAL A 1 221 ? -0.035 29.281 2.42 1 98.62 221 VAL A O 1
ATOM 1688 N N . LEU A 1 222 ? 1.497 30 3.873 1 98.25 222 LEU A N 1
ATOM 1689 C CA . LEU A 1 222 ? 1.446 31.391 3.434 1 98.25 222 LEU A CA 1
ATOM 1690 C C . LEU A 1 222 ? 1.894 31.516 1.98 1 98.25 222 LEU A C 1
ATOM 1692 O O . LEU A 1 222 ? 1.524 32.469 1.294 1 98.25 222 LEU A O 1
ATOM 1696 N N . GLY A 1 223 ? 2.709 30.531 1.546 1 97.38 223 GLY A N 1
ATOM 1697 C CA . GLY A 1 223 ? 3.27 30.562 0.204 1 97.38 223 GLY A CA 1
ATOM 1698 C C . GLY A 1 223 ? 2.279 30.156 -0.868 1 97.38 223 GLY A C 1
ATOM 1699 O O . GLY A 1 223 ? 2.523 30.359 -2.059 1 97.38 223 GLY A O 1
ATOM 1700 N N . VAL A 1 224 ? 1.174 29.562 -0.468 1 98.25 224 VAL A N 1
ATOM 1701 C CA . VAL A 1 224 ? 0.142 29.219 -1.439 1 98.25 224 VAL A CA 1
ATOM 1702 C C . VAL A 1 224 ? -0.509 30.484 -1.979 1 98.25 224 VAL A C 1
ATOM 1704 O O . VAL A 1 224 ? -0.975 31.328 -1.208 1 98.25 224 VAL A O 1
ATOM 1707 N N . PRO A 1 225 ? -0.56 30.625 -3.318 1 98.19 225 PRO A N 1
ATOM 1708 C CA . PRO A 1 225 ? -1.142 31.844 -3.887 1 98.19 225 PRO A CA 1
ATOM 1709 C C . PRO A 1 225 ? -2.553 32.125 -3.371 1 98.19 225 PRO A C 1
ATOM 1711 O O . PRO A 1 225 ? -3.398 31.219 -3.367 1 98.19 225 PRO A O 1
ATOM 1714 N N . GLY A 1 226 ? -2.711 33.344 -2.9 1 97.81 226 GLY A N 1
ATOM 1715 C CA . GLY A 1 226 ? -4.031 33.75 -2.451 1 97.81 226 GLY A CA 1
ATOM 1716 C C . GLY A 1 226 ? -4.188 33.719 -0.943 1 97.81 226 GLY A C 1
ATOM 1717 O O . GLY A 1 226 ? -5.027 34.438 -0.384 1 97.81 226 GLY A O 1
ATOM 1718 N N . VAL A 1 227 ? -3.389 32.969 -0.238 1 98.62 227 VAL A N 1
ATOM 1719 C CA . VAL A 1 227 ? -3.553 32.812 1.204 1 98.62 227 VAL A CA 1
ATOM 1720 C C . VAL A 1 227 ? -3.123 34.094 1.915 1 98.62 227 VAL A C 1
ATOM 1722 O O . VAL A 1 227 ? -3.855 34.594 2.758 1 98.62 227 VAL A O 1
ATOM 1725 N N . ARG A 1 228 ? -1.963 34.562 1.593 1 97.88 228 ARG A N 1
ATOM 1726 C CA . ARG A 1 228 ? -1.49 35.812 2.205 1 97.88 228 ARG A CA 1
ATOM 1727 C C . ARG A 1 228 ? -2.475 36.938 1.966 1 97.88 228 ARG A C 1
ATOM 1729 O O . ARG A 1 228 ? -2.787 37.719 2.885 1 97.88 228 ARG A O 1
ATOM 1736 N N . ASP A 1 229 ? -2.924 37.031 0.722 1 97.81 229 ASP A N 1
ATOM 1737 C CA . ASP A 1 229 ? -3.889 38.094 0.381 1 97.81 229 ASP A CA 1
ATOM 1738 C C . ASP A 1 229 ? -5.16 37.969 1.218 1 97.81 229 ASP A C 1
ATOM 1740 O O . ASP A 1 229 ? -5.699 38.938 1.698 1 97.81 229 ASP A O 1
ATOM 1744 N N . ALA A 1 230 ? -5.609 36.75 1.378 1 98.75 230 ALA A N 1
ATOM 1745 C CA . ALA A 1 230 ? -6.809 36.5 2.176 1 98.75 230 ALA A CA 1
ATOM 1746 C C . ALA A 1 230 ? -6.598 36.938 3.627 1 98.75 230 ALA A C 1
ATOM 1748 O O . ALA A 1 230 ? -7.496 37.5 4.25 1 98.75 230 ALA A O 1
ATOM 1749 N N . LEU A 1 231 ? -5.441 36.688 4.16 1 98.75 231 LEU A N 1
ATOM 1750 C CA . LEU A 1 231 ? -5.117 37.031 5.539 1 98.75 231 LEU A CA 1
ATOM 1751 C C . LEU A 1 231 ? -5.047 38.531 5.711 1 98.75 231 LEU A C 1
ATOM 1753 O O . LEU A 1 231 ? -5.406 39.062 6.766 1 98.75 231 LEU A O 1
ATOM 1757 N N . ARG A 1 232 ? -4.598 39.219 4.711 1 98.25 232 ARG A N 1
ATOM 1758 C CA . ARG A 1 232 ? -4.469 40.656 4.793 1 98.25 232 ARG A CA 1
ATOM 1759 C C . ARG A 1 232 ? -5.828 41.344 4.656 1 98.25 232 ARG A C 1
ATOM 1761 O O . ARG A 1 232 ? -6.039 42.438 5.188 1 98.25 232 ARG A O 1
ATOM 1768 N N . LYS A 1 233 ? -6.754 40.656 4.039 1 97.5 233 LYS A N 1
ATOM 1769 C CA . LYS A 1 233 ? -8.047 41.25 3.744 1 97.5 233 LYS A CA 1
ATOM 1770 C C . LYS A 1 233 ? -9.078 40.875 4.809 1 97.5 233 LYS A C 1
ATOM 1772 O O . LYS A 1 233 ? -10.094 41.562 4.957 1 97.5 233 LYS A O 1
ATOM 1777 N N . THR A 1 234 ? -8.875 39.812 5.477 1 98.5 234 THR A N 1
ATOM 1778 C CA . THR A 1 234 ? -9.875 39.344 6.418 1 98.5 234 THR A CA 1
ATOM 1779 C C . THR A 1 234 ? -10.117 40.344 7.52 1 98.5 234 THR A C 1
ATOM 1781 O O . THR A 1 234 ? -9.234 41.156 7.836 1 98.5 234 THR A O 1
ATOM 1784 N N . ARG A 1 235 ? -11.328 40.312 8.094 1 97.75 235 ARG A N 1
ATOM 1785 C CA . ARG A 1 235 ? -11.664 41.188 9.203 1 97.75 235 ARG A CA 1
ATOM 1786 C C . ARG A 1 235 ? -11.133 40.656 10.523 1 97.75 235 ARG A C 1
ATOM 1788 O O . ARG A 1 235 ? -10.992 41.375 11.5 1 97.75 235 ARG A O 1
ATOM 1795 N N . ALA A 1 236 ? -10.898 39.375 10.523 1 98.56 236 ALA A N 1
ATOM 1796 C CA . ALA A 1 236 ? -10.398 38.75 11.734 1 98.56 236 ALA A CA 1
ATOM 1797 C C . ALA A 1 236 ? -8.977 39.188 12.047 1 98.56 236 ALA A C 1
ATOM 1799 O O . ALA A 1 236 ? -8.164 39.406 11.141 1 98.56 236 ALA A O 1
ATOM 1800 N N . LYS A 1 237 ? -8.688 39.375 13.32 1 98.75 237 LYS A N 1
ATOM 1801 C CA . LYS A 1 237 ? -7.293 39.594 13.703 1 98.75 237 LYS A CA 1
ATOM 1802 C C . LYS A 1 237 ? -6.465 38.312 13.508 1 98.75 237 LYS A C 1
ATOM 1804 O O . LYS A 1 237 ? -6.961 37.219 13.703 1 98.75 237 LYS A O 1
ATOM 1809 N N . VAL A 1 238 ? -5.254 38.562 13.117 1 98.88 238 VAL A N 1
ATOM 1810 C CA . VAL A 1 238 ? -4.301 37.469 12.938 1 98.88 238 VAL A CA 1
ATOM 1811 C C . VAL A 1 238 ? -3.264 37.5 14.055 1 98.88 238 VAL A C 1
ATOM 1813 O O . VAL A 1 238 ? -2.488 38.438 14.164 1 98.88 238 VAL A O 1
ATOM 1816 N N . VAL A 1 239 ? -3.244 36.469 14.906 1 98.88 239 VAL A N 1
ATOM 1817 C CA . VAL A 1 239 ? -2.326 36.406 16.047 1 98.88 239 VAL A CA 1
ATOM 1818 C C . VAL A 1 239 ? -1.415 35.188 15.906 1 98.88 239 VAL A C 1
ATOM 1820 O O . VAL A 1 239 ? -1.892 34.062 15.758 1 98.88 239 VAL A O 1
ATOM 1823 N N . GLY A 1 240 ? -0.125 35.406 15.93 1 98.69 240 GLY A N 1
ATOM 1824 C CA . GLY A 1 240 ? 0.838 34.312 15.914 1 98.69 240 GLY A CA 1
ATOM 1825 C C . GLY A 1 240 ? 1.358 33.969 17.297 1 98.69 240 GLY A C 1
ATOM 1826 O O . GLY A 1 240 ? 1.398 34.812 18.188 1 98.69 240 GLY A O 1
ATOM 1827 N N . VAL A 1 241 ? 1.719 32.75 17.453 1 98.19 241 VAL A N 1
ATOM 1828 C CA . VAL A 1 241 ? 2.393 32.25 18.656 1 98.19 241 VAL A CA 1
ATOM 1829 C C . VAL A 1 241 ? 3.834 31.875 18.312 1 98.19 241 VAL A C 1
ATOM 1831 O O . VAL A 1 241 ? 4.074 31.031 17.453 1 98.19 241 VAL A O 1
ATOM 1834 N N . SER A 1 242 ? 4.773 32.469 19.031 1 97.75 242 SER A N 1
ATOM 1835 C CA . SER A 1 242 ? 6.184 32.25 18.719 1 97.75 242 SER A CA 1
ATOM 1836 C C . SER A 1 242 ? 6.605 30.812 18.969 1 97.75 242 SER A C 1
ATOM 1838 O O . SER A 1 242 ? 6.332 30.25 20.031 1 97.75 242 SER A O 1
ATOM 1840 N N . PRO A 1 243 ? 7.195 30.203 17.969 1 96.19 243 PRO A N 1
ATOM 1841 C CA . PRO A 1 243 ? 7.75 28.875 18.188 1 96.19 243 PRO A CA 1
ATOM 1842 C C . PRO A 1 243 ? 9.133 28.906 18.828 1 96.19 243 PRO A C 1
ATOM 1844 O O . PRO A 1 243 ? 9.766 27.859 19 1 96.19 243 PRO A O 1
ATOM 1847 N N . ILE A 1 244 ? 9.648 30.109 19.141 1 96 244 ILE A N 1
ATOM 1848 C CA . ILE A 1 244 ? 10.977 30.297 19.703 1 96 244 ILE A CA 1
ATOM 1849 C C . ILE A 1 244 ? 10.859 30.75 21.156 1 96 244 ILE A C 1
ATOM 1851 O O . ILE A 1 244 ? 10.133 31.688 21.469 1 96 244 ILE A O 1
ATOM 1855 N N . ILE A 1 245 ? 11.516 30.062 22.047 1 93.44 245 ILE A N 1
ATOM 1856 C CA . ILE A 1 245 ? 11.586 30.406 23.453 1 93.44 245 ILE A CA 1
ATOM 1857 C C . ILE A 1 245 ? 13.047 30.609 23.859 1 93.44 245 ILE A C 1
ATOM 1859 O O . ILE A 1 245 ? 13.859 29.688 23.75 1 93.44 245 ILE A O 1
ATOM 1863 N N . GLY A 1 246 ? 13.422 31.719 24.297 1 90.94 246 GLY A N 1
ATOM 1864 C CA . GLY A 1 246 ? 14.781 32 24.75 1 90.94 246 GLY A CA 1
ATOM 1865 C C . GLY A 1 246 ? 15.812 31.812 23.656 1 90.94 246 GLY A C 1
ATOM 1866 O O . GLY A 1 246 ? 16.891 31.281 23.891 1 90.94 246 GLY A O 1
ATOM 1867 N N . GLY A 1 247 ? 15.383 32.094 22.469 1 89.5 247 GLY A N 1
ATOM 1868 C CA . GLY A 1 247 ? 16.312 32.031 21.359 1 89.5 247 GLY A CA 1
ATOM 1869 C C . GLY A 1 247 ? 16.484 30.609 20.828 1 89.5 247 GLY A C 1
ATOM 1870 O O . GLY A 1 247 ? 17.328 30.375 19.969 1 89.5 247 GLY A O 1
ATOM 1871 N N . LYS A 1 248 ? 15.695 29.719 21.328 1 89.25 248 LYS A N 1
ATOM 1872 C CA . LYS A 1 248 ? 15.82 28.312 20.906 1 89.25 248 LYS A CA 1
ATOM 1873 C C . LYS A 1 248 ? 14.5 27.797 20.344 1 89.25 248 LYS A C 1
ATOM 1875 O O . LYS A 1 248 ? 13.43 28.109 20.875 1 89.25 248 LYS A O 1
ATOM 1880 N N . ALA A 1 249 ? 14.664 27.125 19.25 1 85.75 249 ALA A N 1
ATOM 1881 C CA . ALA A 1 249 ? 13.477 26.453 18.734 1 85.75 249 ALA A CA 1
ATOM 1882 C C . ALA A 1 249 ? 13.047 25.312 19.672 1 85.75 249 ALA A C 1
ATOM 1884 O O . ALA A 1 249 ? 13.883 24.594 20.188 1 85.75 249 ALA A O 1
ATOM 1885 N N . LEU A 1 250 ? 11.844 25.219 19.938 1 76.44 250 LEU A N 1
ATOM 1886 C CA . LEU A 1 250 ? 11.328 24.219 20.859 1 76.44 250 LEU A CA 1
ATOM 1887 C C . LEU A 1 250 ? 11.383 22.828 20.25 1 76.44 250 LEU A C 1
ATOM 1889 O O . LEU A 1 250 ? 11.648 21.844 20.953 1 76.44 250 LEU A O 1
ATOM 1893 N N . ARG A 1 251 ? 11.047 22.703 19.062 1 72.75 251 ARG A N 1
ATOM 1894 C CA . ARG A 1 251 ? 11.047 21.406 18.406 1 72.75 251 ARG A CA 1
ATOM 1895 C C . ARG A 1 251 ? 11.586 21.531 16.984 1 72.75 251 ARG A C 1
ATOM 1897 O O . ARG A 1 251 ? 11.508 22.594 16.359 1 72.75 251 ARG A O 1
ATOM 1904 N N . GLY A 1 252 ? 12.141 20.453 16.688 1 70.88 252 GLY A N 1
ATOM 1905 C CA . GLY A 1 252 ? 12.578 20.328 15.312 1 70.88 252 GLY A CA 1
ATOM 1906 C C . GLY A 1 252 ? 13.805 21.156 14.992 1 70.88 252 GLY A C 1
ATOM 1907 O O . GLY A 1 252 ? 14.562 21.516 15.891 1 70.88 252 GLY A O 1
ATOM 1908 N N . MET A 1 253 ? 14.141 21.328 13.781 1 85.88 253 MET A N 1
ATOM 1909 C CA . MET A 1 253 ? 15.336 22 13.281 1 85.88 253 MET A CA 1
ATOM 1910 C C . MET A 1 253 ? 14.984 23.328 12.641 1 85.88 253 MET A C 1
ATOM 1912 O O . MET A 1 253 ? 15.453 23.641 11.547 1 85.88 253 MET A O 1
ATOM 1916 N N . ALA A 1 254 ? 14.062 24.078 13.453 1 90.88 254 ALA A N 1
ATOM 1917 C CA . ALA A 1 254 ? 13.641 25.375 12.945 1 90.88 254 ALA A CA 1
ATOM 1918 C C . ALA A 1 254 ? 14.828 26.312 12.758 1 90.88 254 ALA A C 1
ATOM 1920 O O . ALA A 1 254 ? 14.836 27.141 11.852 1 90.88 254 ALA A O 1
ATOM 1921 N N . ASP A 1 255 ? 15.805 26.125 13.641 1 93.12 255 ASP A N 1
ATOM 1922 C CA . ASP A 1 255 ? 17 26.953 13.555 1 93.12 255 ASP A CA 1
ATOM 1923 C C . ASP A 1 255 ? 17.672 26.812 12.188 1 93.12 255 ASP A C 1
ATOM 1925 O O . ASP A 1 255 ? 18.031 27.812 11.562 1 93.12 255 ASP A O 1
ATOM 1929 N N . ALA A 1 256 ? 17.828 25.578 11.773 1 93.25 256 ALA A N 1
ATOM 1930 C CA . ALA A 1 256 ? 18.438 25.312 10.477 1 93.25 256 ALA A CA 1
ATOM 1931 C C . ALA A 1 256 ? 17.594 25.922 9.344 1 93.25 256 ALA A C 1
ATOM 1933 O O . ALA A 1 256 ? 18.141 26.438 8.367 1 93.25 256 ALA A O 1
ATOM 1934 N N . CYS A 1 257 ? 16.312 25.859 9.422 1 95.31 257 CYS A N 1
ATOM 1935 C CA . CYS A 1 257 ? 15.414 26.406 8.406 1 95.31 257 CYS A CA 1
ATOM 1936 C C . CYS A 1 257 ? 15.484 27.922 8.359 1 95.31 257 CYS A C 1
ATOM 1938 O O . CYS A 1 257 ? 15.555 28.516 7.277 1 95.31 257 CYS A O 1
ATOM 1940 N N . LEU A 1 258 ? 15.43 28.531 9.547 1 96.25 258 LEU A N 1
ATOM 1941 C CA . LEU A 1 258 ? 15.508 29.984 9.633 1 96.25 258 LEU A CA 1
ATOM 1942 C C . LEU A 1 258 ? 16.828 30.5 9.078 1 96.25 258 LEU A C 1
ATOM 1944 O O . LEU A 1 258 ? 16.859 31.453 8.305 1 96.25 258 LEU A O 1
ATOM 1948 N N . THR A 1 259 ? 17.891 29.828 9.453 1 94.75 259 THR A N 1
ATOM 1949 C CA . THR A 1 259 ? 19.219 30.188 8.945 1 94.75 259 THR A CA 1
ATOM 1950 C C . THR A 1 259 ? 19.234 30.141 7.422 1 94.75 259 THR A C 1
ATOM 1952 O O . THR A 1 259 ? 19.812 31.016 6.77 1 94.75 259 THR A O 1
ATOM 1955 N N . ALA A 1 260 ? 18.656 29.172 6.859 1 94.31 260 ALA A N 1
ATOM 1956 C CA . ALA A 1 260 ? 18.656 28.953 5.418 1 94.31 260 ALA A CA 1
ATOM 1957 C C . ALA A 1 260 ? 18 30.125 4.684 1 94.31 260 ALA A C 1
ATOM 1959 O O . ALA A 1 260 ? 18.344 30.406 3.531 1 94.31 260 ALA A O 1
ATOM 1960 N N . ILE A 1 261 ? 17.109 30.828 5.336 1 95.31 261 ILE A N 1
ATOM 1961 C CA . ILE A 1 261 ? 16.438 31.922 4.645 1 95.31 261 ILE A CA 1
ATOM 1962 C C . ILE A 1 261 ? 16.922 33.25 5.184 1 95.31 261 ILE A C 1
ATOM 1964 O O . ILE A 1 261 ? 16.344 34.312 4.891 1 95.31 261 ILE A O 1
ATOM 1968 N N . GLY A 1 262 ? 17.875 33.219 6.086 1 96.25 262 GLY A N 1
ATOM 1969 C CA . GLY A 1 262 ? 18.516 34.438 6.574 1 96.25 262 GLY A CA 1
ATOM 1970 C C . GLY A 1 262 ? 17.75 35.094 7.703 1 96.25 262 GLY A C 1
ATOM 1971 O O . GLY A 1 262 ? 17.812 36.312 7.867 1 96.25 262 GLY A O 1
ATOM 1972 N N . VAL A 1 263 ? 16.984 34.406 8.406 1 97.19 263 VAL A N 1
ATOM 1973 C CA . VAL A 1 263 ? 16.234 34.938 9.539 1 97.19 263 VAL A CA 1
ATOM 1974 C C . VAL A 1 263 ? 16.859 34.438 10.844 1 97.19 263 VAL A C 1
ATOM 1976 O O . VAL A 1 263 ? 17.156 33.25 10.992 1 97.19 263 VAL A O 1
ATOM 1979 N N . GLU A 1 264 ? 17.094 35.312 11.781 1 97 264 GLU A N 1
ATOM 1980 C CA . GLU A 1 264 ? 17.641 34.969 13.078 1 97 264 GLU A CA 1
ATOM 1981 C C . GLU A 1 264 ? 16.688 34.094 13.875 1 97 264 GLU A C 1
ATOM 1983 O O . GLU A 1 264 ? 15.461 34.25 13.773 1 97 264 GLU A O 1
ATOM 1988 N N . THR A 1 265 ? 17.281 33.125 14.711 1 96.56 265 THR A N 1
ATOM 1989 C CA . THR A 1 265 ? 16.453 32.312 15.594 1 96.56 265 THR A CA 1
ATOM 1990 C C . THR A 1 265 ? 16.062 33.094 16.844 1 96.56 265 THR A C 1
ATOM 1992 O O . THR A 1 265 ? 16.656 32.906 17.906 1 96.56 265 THR A O 1
ATOM 1995 N N . SER A 1 266 ? 15.062 33.844 16.688 1 97.12 266 SER A N 1
ATOM 1996 C CA . SER A 1 266 ? 14.508 34.625 17.797 1 97.12 266 SER A CA 1
ATOM 1997 C C . SER A 1 266 ? 13.039 34.969 17.562 1 97.12 266 SER A C 1
ATOM 1999 O O . SER A 1 266 ? 12.586 35 16.406 1 97.12 266 SER A O 1
ATOM 2001 N N . ALA A 1 267 ? 12.367 35.156 18.625 1 97.75 267 ALA A N 1
ATOM 2002 C CA . ALA A 1 267 ? 10.953 35.531 18.5 1 97.75 267 ALA A CA 1
ATOM 2003 C C . ALA A 1 267 ? 10.781 36.812 17.719 1 97.75 267 ALA A C 1
ATOM 2005 O O . ALA A 1 267 ? 9.852 36.969 16.922 1 97.75 267 ALA A O 1
ATOM 2006 N N . GLU A 1 268 ? 11.664 37.75 17.938 1 98.12 268 GLU A N 1
ATOM 2007 C CA . GLU A 1 268 ? 11.617 39.031 17.266 1 98.12 268 GLU A CA 1
ATOM 2008 C C . GLU A 1 268 ? 11.805 38.844 15.758 1 98.12 268 GLU A C 1
ATOM 2010 O O . GLU A 1 268 ? 11.016 39.375 14.961 1 98.12 268 GLU A O 1
ATOM 2015 N N . ALA A 1 269 ? 12.789 38.156 15.375 1 98 269 ALA A N 1
ATOM 2016 C CA . ALA A 1 269 ? 13.102 37.969 13.961 1 98 269 ALA A CA 1
ATOM 2017 C C . ALA A 1 269 ? 11.984 37.25 13.227 1 98 269 ALA A C 1
ATOM 2019 O O . ALA A 1 269 ? 11.648 37.562 12.094 1 98 269 ALA A O 1
ATOM 2020 N N . VAL A 1 270 ? 11.43 36.25 13.867 1 98.06 270 VAL A N 1
ATOM 2021 C CA . VAL A 1 270 ? 10.344 35.5 13.25 1 98.06 270 VAL A CA 1
ATOM 2022 C C . VAL A 1 270 ? 9.102 36.375 13.125 1 98.06 270 VAL A C 1
ATOM 2024 O O . VAL A 1 270 ? 8.438 36.375 12.086 1 98.06 270 VAL A O 1
ATOM 2027 N N . GLY A 1 271 ? 8.766 37.125 14.18 1 98.31 271 GLY A N 1
ATOM 2028 C CA . GLY A 1 271 ? 7.664 38.062 14.102 1 98.31 271 GLY A CA 1
ATOM 2029 C C . GLY A 1 271 ? 7.812 39.062 12.977 1 98.31 271 GLY A C 1
ATOM 2030 O O . GLY A 1 271 ? 6.855 39.344 12.242 1 98.31 271 GLY A O 1
ATOM 2031 N N . ARG A 1 272 ? 9.008 39.625 12.852 1 97.94 272 ARG A N 1
ATOM 2032 C CA . ARG A 1 272 ? 9.289 40.562 11.797 1 97.94 272 ARG A CA 1
ATOM 2033 C C . ARG A 1 272 ? 9.219 39.906 10.422 1 97.94 272 ARG A C 1
ATOM 2035 O O . ARG A 1 272 ? 8.812 40.531 9.445 1 97.94 272 ARG A O 1
ATOM 2042 N N . HIS A 1 273 ? 9.625 38.688 10.367 1 97.62 273 HIS A N 1
ATOM 2043 C CA . HIS A 1 273 ? 9.547 37.906 9.125 1 97.62 273 HIS A CA 1
ATOM 2044 C C . HIS A 1 273 ? 8.109 37.781 8.656 1 97.62 273 HIS A C 1
ATOM 2046 O O . HIS A 1 273 ? 7.82 37.906 7.465 1 97.62 273 HIS A O 1
ATOM 2052 N N . TYR A 1 274 ? 7.18 37.438 9.57 1 98.25 274 TYR A N 1
ATOM 2053 C CA . TYR A 1 274 ? 5.766 37.406 9.227 1 98.25 274 TYR A CA 1
ATOM 2054 C C . TYR A 1 274 ? 5.273 38.812 8.859 1 98.25 274 TYR A C 1
ATOM 2056 O O . TYR A 1 274 ? 4.574 38.969 7.855 1 98.25 274 TYR A O 1
ATOM 2064 N N . GLY A 1 275 ? 5.66 39.781 9.672 1 97.75 275 GLY A N 1
ATOM 2065 C CA . GLY A 1 275 ? 5.398 41.156 9.375 1 97.75 275 GLY A CA 1
ATOM 2066 C C . GLY A 1 275 ? 4.031 41.625 9.844 1 97.75 275 GLY A C 1
ATOM 2067 O O . GLY A 1 275 ? 3.145 40.812 10.094 1 97.75 275 GLY A O 1
ATOM 2068 N N . SER A 1 276 ? 3.861 42.906 9.898 1 97.88 276 SER A N 1
ATOM 2069 C CA . SER A 1 276 ? 2.621 43.531 10.328 1 97.88 276 SER A CA 1
ATOM 2070 C C . SER A 1 276 ? 1.665 43.75 9.156 1 97.88 276 SER A C 1
ATOM 2072 O O . SER A 1 276 ? 2.072 44.188 8.086 1 97.88 276 SER A O 1
ATOM 2074 N N . ARG A 1 277 ? 0.459 43.344 9.359 1 96.81 277 ARG A N 1
ATOM 2075 C CA . ARG A 1 277 ? -0.564 43.594 8.352 1 96.81 277 ARG A CA 1
ATOM 2076 C C . ARG A 1 277 ? -0.743 45.062 8.109 1 96.81 277 ARG A C 1
ATOM 2078 O O . ARG A 1 277 ? -1.063 45.5 6.996 1 96.81 277 ARG A O 1
ATOM 2085 N N . LYS A 1 278 ? -0.434 45.906 9.133 1 94.81 278 LYS A N 1
ATOM 2086 C CA . LYS A 1 278 ? -0.681 47.344 9.086 1 94.81 278 LYS A CA 1
ATOM 2087 C C . LYS A 1 278 ? 0.513 48.094 8.5 1 94.81 278 LYS A C 1
ATOM 2089 O O . LYS A 1 278 ? 0.342 49.062 7.746 1 94.81 278 LYS A O 1
ATOM 2094 N N . GLU A 1 279 ? 1.652 47.719 8.797 1 94.19 279 GLU A N 1
ATOM 2095 C CA . GLU A 1 279 ? 2.824 48.531 8.547 1 94.19 279 GLU A CA 1
ATOM 2096 C C . GLU A 1 279 ? 3.672 47.969 7.41 1 94.19 279 GLU A C 1
ATOM 2098 O O . GLU A 1 279 ? 4.609 48.625 6.941 1 94.19 279 GLU A O 1
ATOM 2103 N N . SER A 1 280 ? 3.432 46.844 7.012 1 91.69 280 SER A N 1
ATOM 2104 C CA . SER A 1 280 ? 4.188 46.219 5.934 1 91.69 280 SER A CA 1
ATOM 2105 C C . SER A 1 280 ? 3.287 45.875 4.754 1 91.69 280 SER A C 1
ATOM 2107 O O . SER A 1 280 ? 2.098 45.594 4.934 1 91.69 280 SER A O 1
ATOM 2109 N N . SER A 1 281 ? 3.793 45.875 3.596 1 92.12 281 SER A N 1
ATOM 2110 C CA . SER A 1 281 ? 3.021 45.594 2.389 1 92.12 281 SER A CA 1
ATOM 2111 C C . SER A 1 281 ? 2.697 44.094 2.275 1 92.12 281 SER A C 1
ATOM 2113 O O . SER A 1 281 ? 1.714 43.719 1.634 1 92.12 281 SER A O 1
ATOM 2115 N N . GLU A 1 282 ? 3.453 43.312 2.961 1 94.06 282 GLU A N 1
ATOM 2116 C CA . GLU A 1 282 ? 3.244 41.875 2.797 1 94.06 282 GLU A CA 1
ATOM 2117 C C . GLU A 1 282 ? 3.002 41.188 4.145 1 94.06 282 GLU A C 1
ATOM 2119 O O . GLU A 1 282 ? 2.811 39.969 4.203 1 94.06 282 GLU A O 1
ATOM 2124 N N . GLY A 1 283 ? 3.055 41.938 5.203 1 97.88 283 GLY A N 1
ATOM 2125 C CA . GLY A 1 283 ? 2.908 41.375 6.539 1 97.88 283 GLY A CA 1
ATOM 2126 C C . GLY A 1 283 ? 1.513 40.844 6.82 1 97.88 283 GLY A C 1
ATOM 2127 O O . GLY A 1 283 ? 0.548 41.281 6.172 1 97.88 283 GLY A O 1
ATOM 2128 N N . VAL A 1 284 ? 1.432 40 7.828 1 98.62 284 VAL A N 1
ATOM 2129 C CA . VAL A 1 284 ? 0.155 39.312 8.023 1 98.62 284 VAL A CA 1
ATOM 2130 C C . VAL A 1 284 ? -0.222 39.312 9.5 1 98.62 284 VAL A C 1
ATOM 2132 O O . VAL A 1 284 ? -1.338 38.938 9.867 1 98.62 284 VAL A O 1
ATOM 2135 N N . LEU A 1 285 ? 0.515 39.844 10.383 1 98.69 285 LEU A N 1
ATOM 2136 C CA . LEU A 1 285 ? 0.266 39.719 11.82 1 98.69 285 LEU A CA 1
ATOM 2137 C C . LEU A 1 285 ? -0.429 40.969 12.359 1 98.69 285 LEU A C 1
ATOM 2139 O O . LEU A 1 285 ? -0.111 42.094 11.953 1 98.69 285 LEU A O 1
ATOM 2143 N N . ASP A 1 286 ? -1.317 40.781 13.266 1 98.75 286 ASP A N 1
ATOM 2144 C CA . ASP A 1 286 ? -1.851 41.844 14.133 1 98.75 286 ASP A CA 1
ATOM 2145 C C . ASP A 1 286 ? -1.331 41.688 15.562 1 98.75 286 ASP A C 1
ATOM 2147 O O . ASP A 1 286 ? -1.184 42.656 16.281 1 98.75 286 ASP A O 1
ATOM 2151 N N . GLY A 1 287 ? -1.115 40.469 15.969 1 98.81 287 GLY A N 1
ATOM 2152 C CA . GLY A 1 287 ? -0.643 40.156 17.297 1 98.81 287 GLY A CA 1
ATOM 2153 C C . GLY A 1 287 ? 0.421 39.062 17.312 1 98.81 287 GLY A C 1
ATOM 2154 O O . GLY A 1 287 ? 0.517 38.281 16.359 1 98.81 287 GLY A O 1
ATOM 2155 N N . TRP A 1 288 ? 1.209 39.062 18.344 1 98.69 288 TRP A N 1
ATOM 2156 C CA . TRP A 1 288 ? 2.332 38.125 18.469 1 98.69 288 TRP A CA 1
ATOM 2157 C C . TRP A 1 288 ? 2.566 37.75 19.922 1 98.69 288 TRP A C 1
ATOM 2159 O O . TRP A 1 288 ? 2.816 38.625 20.766 1 98.69 288 TRP A O 1
ATOM 2169 N N . LEU A 1 289 ? 2.35 36.5 20.234 1 98.62 289 LEU A N 1
ATOM 2170 C CA . LEU A 1 289 ? 2.648 36 21.578 1 98.62 289 LEU A CA 1
ATOM 2171 C C . LEU A 1 289 ? 4.09 35.5 21.672 1 98.62 289 LEU A C 1
ATOM 2173 O O . LEU A 1 289 ? 4.543 34.75 20.812 1 98.62 289 LEU A O 1
ATOM 2177 N N . VAL A 1 290 ? 4.801 35.938 22.672 1 98.25 290 VAL A N 1
ATOM 2178 C CA . VAL A 1 290 ? 6.191 35.531 22.891 1 98.25 290 VAL A CA 1
ATOM 2179 C C . VAL A 1 290 ? 6.359 34.969 24.297 1 98.25 290 VAL A C 1
ATOM 2181 O O . VAL A 1 290 ? 5.418 35 25.094 1 98.25 290 VAL A O 1
ATOM 2184 N N . ALA A 1 291 ? 7.508 34.375 24.578 1 97.38 291 ALA A N 1
ATOM 2185 C CA . ALA A 1 291 ? 7.73 33.688 25.844 1 97.38 291 ALA A CA 1
ATOM 2186 C C . ALA A 1 291 ? 7.746 34.688 27 1 97.38 291 ALA A C 1
ATOM 2188 O O . ALA A 1 291 ? 8.234 35.812 26.859 1 97.38 291 ALA A O 1
ATOM 2189 N N . GLU A 1 292 ? 7.281 34.156 28.109 1 96.81 292 GLU A N 1
ATOM 2190 C CA . GLU A 1 292 ? 7.23 34.969 29.328 1 96.81 292 GLU A CA 1
ATOM 2191 C C . GLU A 1 292 ? 8.586 35.625 29.609 1 96.81 292 GLU A C 1
ATOM 2193 O O . GLU A 1 292 ? 9.609 34.938 29.625 1 96.81 292 GLU A O 1
ATOM 2198 N N . GLY A 1 293 ? 8.57 36.875 29.766 1 95.69 293 GLY A N 1
ATOM 2199 C CA . GLY A 1 293 ? 9.797 37.594 30.125 1 95.69 293 GLY A CA 1
ATOM 2200 C C . GLY A 1 293 ? 10.539 38.125 28.922 1 95.69 293 GLY A C 1
ATOM 2201 O O . GLY A 1 293 ? 11.445 38.969 29.078 1 95.69 293 GLY A O 1
ATOM 2202 N N . GLU A 1 294 ? 10.18 37.719 27.766 1 96.19 294 GLU A N 1
ATOM 2203 C CA . GLU A 1 294 ? 10.844 38.219 26.562 1 96.19 294 GLU A CA 1
ATOM 2204 C C . GLU A 1 294 ? 10.258 39.531 26.109 1 96.19 294 GLU A C 1
ATOM 2206 O O . GLU A 1 294 ? 9.047 39.781 26.203 1 96.19 294 GLU A O 1
ATOM 2211 N N . THR A 1 295 ? 11.133 40.438 25.734 1 94.31 295 THR A N 1
ATOM 2212 C CA . THR A 1 295 ? 10.75 41.719 25.125 1 94.31 295 THR A CA 1
ATOM 2213 C C . THR A 1 295 ? 11.18 41.781 23.672 1 94.31 295 THR A C 1
ATOM 2215 O O . THR A 1 295 ? 12.367 41.719 23.359 1 94.31 295 THR A O 1
ATOM 2218 N N . VAL A 1 296 ? 10.211 41.812 22.812 1 96.12 296 VAL A N 1
ATOM 2219 C CA . VAL A 1 296 ? 10.508 41.812 21.391 1 96.12 296 VAL A CA 1
ATOM 2220 C C . VAL A 1 296 ? 9.789 43 20.719 1 96.12 296 VAL A C 1
ATOM 2222 O O . VAL A 1 296 ? 8.789 43.5 21.234 1 96.12 296 VAL A O 1
ATOM 2225 N N . ASP A 1 297 ? 10.391 43.5 19.672 1 96.44 297 ASP A N 1
ATOM 2226 C CA . ASP A 1 297 ? 9.82 44.594 18.891 1 96.44 297 ASP A CA 1
ATOM 2227 C C . ASP A 1 297 ? 9.484 44.156 17.469 1 96.44 297 ASP A C 1
ATOM 2229 O O . ASP A 1 297 ? 10.383 43.875 16.672 1 96.44 297 ASP A O 1
ATOM 2233 N N . VAL A 1 298 ? 8.227 44.031 17.203 1 97.19 298 VAL A N 1
ATOM 2234 C CA . VAL A 1 298 ? 7.691 43.812 15.859 1 97.19 298 VAL A CA 1
ATOM 2235 C C . VAL A 1 298 ? 6.824 45 15.445 1 97.19 298 VAL A C 1
ATOM 2237 O O . VAL A 1 298 ? 5.629 45.031 15.734 1 97.19 298 VAL A O 1
ATOM 2240 N N . PRO A 1 299 ? 7.348 45.906 14.688 1 96.56 299 PRO A N 1
ATOM 2241 C CA . PRO A 1 299 ? 6.613 47.125 14.383 1 96.56 299 PRO A CA 1
ATOM 2242 C C . PRO A 1 299 ? 5.211 46.875 13.852 1 96.56 299 PRO A C 1
ATOM 2244 O O . PRO A 1 299 ? 5.039 46.094 12.898 1 96.56 299 PRO A O 1
ATOM 2247 N N . GLY A 1 300 ? 4.234 47.562 14.461 1 97.25 300 GLY A N 1
ATOM 2248 C CA . GLY A 1 300 ? 2.859 47.469 13.992 1 97.25 300 GLY A CA 1
ATOM 2249 C C . GLY A 1 300 ? 2.119 46.25 14.508 1 97.25 300 GLY A C 1
ATOM 2250 O O . GLY A 1 300 ? 0.961 46.031 14.156 1 97.25 300 GLY A O 1
ATOM 2251 N N . VAL A 1 301 ? 2.75 45.438 15.305 1 98.38 301 VAL A N 1
ATOM 2252 C CA . VAL A 1 301 ? 2.152 44.219 15.828 1 98.38 301 VAL A CA 1
ATOM 2253 C C . VAL A 1 301 ? 2.031 44.312 17.344 1 98.38 301 VAL A C 1
ATOM 2255 O O . VAL A 1 301 ? 2.967 44.75 18.031 1 98.38 301 VAL A O 1
ATOM 2258 N N . ALA A 1 302 ? 0.87 44.031 17.938 1 98.31 302 ALA A N 1
ATOM 2259 C CA . ALA A 1 302 ? 0.705 43.969 19.391 1 98.31 302 ALA A CA 1
ATOM 2260 C C . ALA A 1 302 ? 1.409 42.719 19.953 1 98.31 302 ALA A C 1
ATOM 2262 O O . ALA A 1 302 ? 1.076 41.594 19.609 1 98.31 302 ALA A O 1
ATOM 2263 N N . VAL A 1 303 ? 2.389 42.938 20.859 1 98.38 303 VAL A N 1
ATOM 2264 C CA . VAL A 1 303 ? 3.174 41.844 21.406 1 98.38 303 VAL A CA 1
ATOM 2265 C C . VAL A 1 303 ? 2.781 41.625 22.875 1 98.38 303 VAL A C 1
ATOM 2267 O O . VAL A 1 303 ? 2.596 42.562 23.625 1 98.38 303 VAL A O 1
ATOM 2270 N N . ARG A 1 304 ? 2.619 40.375 23.203 1 98.06 304 ARG A N 1
ATOM 2271 C CA . ARG A 1 304 ? 2.33 40 24.594 1 98.06 304 ARG A CA 1
ATOM 2272 C C . ARG A 1 304 ? 3.168 38.781 25 1 98.06 304 ARG A C 1
ATOM 2274 O O . ARG A 1 304 ? 3.344 37.844 24.234 1 98.06 304 ARG A O 1
ATOM 2281 N N . ASP A 1 305 ? 3.795 38.844 26.188 1 97.69 305 ASP A N 1
ATOM 2282 C CA . ASP A 1 305 ? 4.539 37.688 26.703 1 97.69 305 ASP A CA 1
ATOM 2283 C C . ASP A 1 305 ? 3.65 36.812 27.578 1 97.69 305 ASP A C 1
ATOM 2285 O O . ASP A 1 305 ? 2.855 37.312 28.375 1 97.69 305 ASP A O 1
ATOM 2289 N N . VAL A 1 306 ? 3.695 35.562 27.359 1 97.56 306 VAL A N 1
ATOM 2290 C CA . VAL A 1 306 ? 2.941 34.562 28.109 1 97.56 306 VAL A CA 1
ATOM 2291 C C . VAL A 1 306 ? 3.77 33.281 28.234 1 97.56 306 VAL A C 1
ATOM 2293 O O . VAL A 1 306 ? 4.746 33.094 27.5 1 97.56 306 VAL A O 1
ATOM 2296 N N . PRO A 1 307 ? 3.463 32.344 29.188 1 96.25 307 PRO A N 1
ATOM 2297 C CA . PRO A 1 307 ? 4.105 31.016 29.141 1 96.25 307 PRO A CA 1
ATOM 2298 C C . PRO A 1 307 ? 3.844 30.266 27.844 1 96.25 307 PRO A C 1
ATOM 2300 O O . PRO A 1 307 ? 2.688 30.062 27.469 1 96.25 307 PRO A O 1
ATOM 2303 N N . LEU A 1 308 ? 4.867 29.953 27.094 1 96.25 308 LEU A N 1
ATOM 2304 C CA . LEU A 1 308 ? 4.664 29.406 25.766 1 96.25 308 LEU A CA 1
ATOM 2305 C C . LEU A 1 308 ? 5.059 27.922 25.719 1 96.25 308 LEU A C 1
ATOM 2307 O O . LEU A 1 308 ? 5.176 27.344 24.625 1 96.25 308 LEU A O 1
ATOM 2311 N N . LEU A 1 309 ? 5.281 27.266 26.812 1 94.75 309 LEU A N 1
ATOM 2312 C CA . LEU A 1 309 ? 5.543 25.828 26.812 1 94.75 309 LEU A CA 1
ATOM 2313 C C . LEU A 1 309 ? 4.242 25.031 26.875 1 94.75 309 LEU A C 1
ATOM 2315 O O . LEU A 1 309 ? 3.457 25.188 27.812 1 94.75 309 LEU A O 1
ATOM 2319 N N . MET A 1 310 ? 4.02 24.25 25.859 1 94.69 310 MET A N 1
ATOM 2320 C CA . MET A 1 310 ? 2.822 23.406 25.812 1 94.69 310 MET A CA 1
ATOM 2321 C C . MET A 1 310 ? 3.033 22.125 26.609 1 94.69 310 MET A C 1
ATOM 2323 O O . MET A 1 310 ? 2.969 21.031 26.047 1 94.69 310 MET A O 1
ATOM 2327 N N . SER A 1 311 ? 3.152 22.25 27.922 1 94.88 311 SER A N 1
ATOM 2328 C CA . SER A 1 311 ? 3.422 21.125 28.812 1 94.88 311 SER A CA 1
ATOM 2329 C C . SER A 1 311 ? 2.209 20.203 28.922 1 94.88 311 SER A C 1
ATOM 2331 O O . SER A 1 311 ? 2.355 19 29.172 1 94.88 311 SER A O 1
ATOM 2333 N N . ASP A 1 312 ? 1.104 20.703 28.859 1 96.31 312 ASP A N 1
ATOM 2334 C CA . ASP A 1 312 ? -0.159 19.969 28.828 1 96.31 312 ASP A CA 1
ATOM 2335 C C . ASP A 1 312 ? -1.253 20.797 28.156 1 96.31 312 ASP A C 1
ATOM 2337 O O . ASP A 1 312 ? -0.993 21.906 27.672 1 96.31 312 ASP A O 1
ATOM 2341 N N . VAL A 1 313 ? -2.418 20.266 28.094 1 97.69 313 VAL A N 1
ATOM 2342 C CA . VAL A 1 313 ? -3.508 20.891 27.359 1 97.69 313 VAL A CA 1
ATOM 2343 C C . VAL A 1 313 ? -3.951 22.172 28.078 1 97.69 313 VAL A C 1
ATOM 2345 O O . VAL A 1 313 ? -4.328 23.156 27.438 1 97.69 313 VAL A O 1
ATOM 2348 N N . ASP A 1 314 ? -3.857 22.188 29.422 1 98.25 314 ASP A N 1
ATOM 2349 C CA . ASP A 1 314 ? -4.246 23.359 30.203 1 98.25 314 ASP A CA 1
ATOM 2350 C C . ASP A 1 314 ? -3.318 24.531 29.906 1 98.25 314 ASP A C 1
ATOM 2352 O O . ASP A 1 314 ? -3.777 25.672 29.734 1 98.25 314 ASP A O 1
ATOM 2356 N N . ALA A 1 315 ? -2.08 24.234 29.891 1 98.06 315 ALA A N 1
ATOM 2357 C CA . ALA A 1 315 ? -1.108 25.281 29.562 1 98.06 315 ALA A CA 1
ATOM 2358 C C . ALA A 1 315 ? -1.333 25.812 28.156 1 98.06 315 ALA A C 1
ATOM 2360 O O . ALA A 1 315 ? -1.214 27.016 27.922 1 98.06 315 ALA A O 1
ATOM 2361 N N . THR A 1 316 ? -1.625 24.969 27.281 1 98.38 316 THR A N 1
ATOM 2362 C CA . THR A 1 316 ? -1.858 25.359 25.891 1 98.38 316 THR A CA 1
ATOM 2363 C C . THR A 1 316 ? -3.129 26.203 25.766 1 98.38 316 THR A C 1
ATOM 2365 O O . THR A 1 316 ? -3.17 27.172 25.016 1 98.38 316 THR A O 1
ATOM 2368 N N . GLU A 1 317 ? -4.164 25.797 26.484 1 98.44 317 GLU A N 1
ATOM 2369 C CA . GLU A 1 317 ? -5.395 26.578 26.531 1 98.44 317 GLU A CA 1
ATOM 2370 C C . GLU A 1 317 ? -5.129 28.016 27 1 98.44 317 GLU A C 1
ATOM 2372 O O . GLU A 1 317 ? -5.688 28.969 26.453 1 98.44 317 GLU A O 1
ATOM 2377 N N . ALA A 1 318 ? -4.32 28.109 27.984 1 98.25 318 ALA A N 1
ATOM 2378 C CA . ALA A 1 318 ? -4.004 29.438 28.516 1 98.25 318 ALA A CA 1
ATOM 2379 C C . ALA A 1 318 ? -3.359 30.312 27.453 1 98.25 318 ALA A C 1
ATOM 2381 O O . ALA A 1 318 ? -3.641 31.516 27.375 1 98.25 318 ALA A O 1
ATOM 2382 N N . MET A 1 319 ? -2.5 29.734 26.656 1 97.75 319 MET A N 1
ATOM 2383 C CA . MET A 1 319 ? -1.882 30.438 25.531 1 97.75 319 MET A CA 1
ATOM 2384 C C . MET A 1 319 ? -2.936 30.906 24.531 1 97.75 319 MET A C 1
ATOM 2386 O O . MET A 1 319 ? -2.893 32.062 24.062 1 97.75 319 MET A O 1
ATOM 2390 N N . VAL A 1 320 ? -3.848 30.062 24.25 1 98.62 320 VAL A N 1
ATOM 2391 C CA . VAL A 1 320 ? -4.891 30.344 23.281 1 98.62 320 VAL A CA 1
ATOM 2392 C C . VAL A 1 320 ? -5.793 31.469 23.797 1 98.62 320 VAL A C 1
ATOM 2394 O O . VAL A 1 320 ? -6.152 32.375 23.047 1 98.62 320 VAL A O 1
ATOM 2397 N N . ARG A 1 321 ? -6.125 31.438 25.047 1 98.31 321 ARG A N 1
ATOM 2398 C CA . ARG A 1 321 ? -6.953 32.5 25.656 1 98.31 321 ARG A CA 1
ATOM 2399 C C . ARG A 1 321 ? -6.242 33.844 25.625 1 98.31 321 ARG A C 1
ATOM 2401 O O . ARG A 1 321 ? -6.879 34.875 25.422 1 98.31 321 ARG A O 1
ATOM 2408 N N . ALA A 1 322 ? -4.957 33.75 25.844 1 98.5 322 ALA A N 1
ATOM 2409 C CA . ALA A 1 322 ? -4.176 34.969 25.719 1 98.5 322 ALA A CA 1
ATOM 2410 C C . ALA A 1 322 ? -4.238 35.531 24.297 1 98.5 322 ALA A C 1
ATOM 2412 O O . ALA A 1 322 ? -4.301 36.75 24.109 1 98.5 322 ALA A O 1
ATOM 2413 N N . ALA A 1 323 ? -4.184 34.688 23.344 1 98.69 323 ALA A N 1
ATOM 2414 C CA . ALA A 1 323 ? -4.301 35.125 21.953 1 98.69 323 ALA A CA 1
ATOM 2415 C C . ALA A 1 323 ? -5.676 35.719 21.672 1 98.69 323 ALA A C 1
ATOM 2417 O O . ALA A 1 323 ? -5.789 36.719 20.984 1 98.69 323 ALA A O 1
ATOM 2418 N N . PHE A 1 324 ? -6.758 35.062 22.203 1 98.62 324 PHE A N 1
ATOM 2419 C CA . PHE A 1 324 ? -8.109 35.594 22.062 1 98.62 324 PHE A CA 1
ATOM 2420 C C . PHE A 1 324 ? -8.195 37 22.656 1 98.62 324 PHE A C 1
ATOM 2422 O O . PHE A 1 324 ? -8.734 37.906 22.016 1 98.62 324 PHE A O 1
ATOM 2429 N N . ASP A 1 325 ? -7.637 37.125 23.797 1 98.31 325 ASP A N 1
ATOM 2430 C CA . ASP A 1 325 ? -7.652 38.406 24.469 1 98.31 325 ASP A CA 1
ATOM 2431 C C . ASP A 1 325 ? -6.914 39.469 23.641 1 98.31 325 ASP A C 1
ATOM 2433 O O . ASP A 1 325 ? -7.395 40.594 23.5 1 98.31 325 ASP A O 1
ATOM 2437 N N . LEU A 1 326 ? -5.762 39.062 23.188 1 98.19 326 LEU A N 1
ATOM 2438 C CA . LEU A 1 326 ? -4.953 39.969 22.391 1 98.19 326 LEU A CA 1
ATOM 2439 C C . LEU A 1 326 ? -5.703 40.406 21.141 1 98.19 326 LEU A C 1
ATOM 2441 O O . LEU A 1 326 ? -5.527 41.531 20.656 1 98.19 326 LEU A O 1
ATOM 2445 N N . ALA A 1 327 ? -6.5 39.562 20.578 1 97.94 327 ALA A N 1
ATOM 2446 C CA . ALA A 1 327 ? -7.273 39.812 19.375 1 97.94 327 ALA A CA 1
ATOM 2447 C C . ALA A 1 327 ? -8.578 40.531 19.703 1 97.94 327 ALA A C 1
ATOM 2449 O O . ALA A 1 327 ? -9.281 41 18.797 1 97.94 327 ALA A O 1
ATOM 2450 N N . GLY A 1 328 ? -8.938 40.625 20.969 1 97.25 328 GLY A N 1
ATOM 2451 C CA . GLY A 1 328 ? -10.156 41.281 21.406 1 97.25 328 GLY A CA 1
ATOM 2452 C C . GLY A 1 328 ? -11.406 40.438 21.156 1 97.25 328 GLY A C 1
ATOM 2453 O O . GLY A 1 328 ? -12.477 41 20.891 1 97.25 328 GLY A O 1
ATOM 2454 N N . VAL A 1 329 ? -11.195 39.125 21.125 1 96.5 329 VAL A N 1
ATOM 2455 C CA . VAL A 1 329 ? -12.352 38.25 20.953 1 96.5 329 VAL A CA 1
ATOM 2456 C C . VAL A 1 329 ? -12.609 37.469 22.219 1 96.5 329 VAL A C 1
ATOM 2458 O O . VAL A 1 329 ? -11.688 37.219 23 1 96.5 329 VAL A O 1
ATOM 2461 N N . SER A 1 330 ? -13.867 37.188 22.531 1 91.31 330 SER A N 1
ATOM 2462 C CA . SER A 1 330 ? -14.266 36.406 23.719 1 91.31 330 SER A CA 1
ATOM 2463 C C . SER A 1 330 ? -15.141 35.219 23.328 1 91.31 330 SER A C 1
ATOM 2465 O O . SER A 1 330 ? -15.898 35.281 22.359 1 91.31 330 SER A O 1
ATOM 2467 N N . VAL A 1 331 ? -14.82 34.125 24.109 1 86.56 331 VAL A N 1
ATOM 2468 C CA . VAL A 1 331 ? -15.625 32.938 23.891 1 86.56 331 VAL A CA 1
ATOM 2469 C C . VAL A 1 331 ? -16.953 33.062 24.641 1 86.56 331 VAL A C 1
ATOM 2471 O O . VAL A 1 331 ? -16.969 33.344 25.828 1 86.56 331 VAL A O 1
ATOM 2474 N N . ASP A 1 332 ? -18.078 33.469 24.031 1 71.75 332 ASP A N 1
ATOM 2475 C CA . ASP A 1 332 ? -19.375 33.594 24.672 1 71.75 332 ASP A CA 1
ATOM 2476 C C . ASP A 1 332 ? -19.859 32.219 25.172 1 71.75 332 ASP A C 1
ATOM 2478 O O . ASP A 1 332 ? -19.531 31.203 24.594 1 71.75 332 ASP A O 1
ATOM 2482 N N . MET B 1 1 ? 18.25 -30.875 -18.391 1 95.81 1 MET B N 1
ATOM 2483 C CA . MET B 1 1 ? 16.828 -31.047 -18.734 1 95.81 1 MET B CA 1
ATOM 2484 C C . MET B 1 1 ? 16.047 -29.766 -18.469 1 95.81 1 MET B C 1
ATOM 2486 O O . MET B 1 1 ? 16.266 -29.094 -17.453 1 95.81 1 MET B O 1
ATOM 2490 N N . LYS B 1 2 ? 15.211 -29.391 -19.469 1 97.75 2 LYS B N 1
ATOM 2491 C CA . LYS B 1 2 ? 14.312 -28.25 -19.312 1 97.75 2 LYS B CA 1
ATOM 2492 C C . LYS B 1 2 ? 12.891 -28.719 -19.031 1 97.75 2 LYS B C 1
ATOM 2494 O O . LYS B 1 2 ? 12.242 -29.312 -19.875 1 97.75 2 LYS B O 1
ATOM 2499 N N . VAL B 1 3 ? 12.461 -28.422 -17.828 1 98.69 3 VAL B N 1
ATOM 2500 C CA . VAL B 1 3 ? 11.125 -28.812 -17.406 1 98.69 3 VAL B CA 1
ATOM 2501 C C . VAL B 1 3 ? 10.211 -27.594 -17.344 1 98.69 3 VAL B C 1
ATOM 2503 O O . VAL B 1 3 ? 10.562 -26.578 -16.75 1 98.69 3 VAL B O 1
ATOM 2506 N N . VAL B 1 4 ? 9.07 -27.656 -18 1 98.88 4 VAL B N 1
ATOM 2507 C CA . VAL B 1 4 ? 8.047 -26.609 -17.922 1 98.88 4 VAL B CA 1
ATOM 2508 C C . VAL B 1 4 ? 6.82 -27.141 -17.188 1 98.88 4 VAL B C 1
ATOM 2510 O O . VAL B 1 4 ? 6.398 -28.281 -17.422 1 98.88 4 VAL B O 1
ATOM 2513 N N . ILE B 1 5 ? 6.285 -26.375 -16.312 1 98.88 5 ILE B N 1
ATOM 2514 C CA . ILE B 1 5 ? 5.168 -26.844 -15.5 1 98.88 5 ILE B CA 1
ATOM 2515 C C . ILE B 1 5 ? 4.062 -25.781 -15.492 1 98.88 5 ILE B C 1
ATOM 2517 O O . ILE B 1 5 ? 4.324 -24.609 -15.25 1 98.88 5 ILE B O 1
ATOM 2521 N N . LEU B 1 6 ? 2.83 -26.141 -15.836 1 98.88 6 LEU B N 1
ATOM 2522 C CA . LEU B 1 6 ? 1.668 -25.312 -15.555 1 98.88 6 LEU B CA 1
ATOM 2523 C C . LEU B 1 6 ? 1.217 -25.469 -14.109 1 98.88 6 LEU B C 1
ATOM 2525 O O . LEU B 1 6 ? 0.962 -26.594 -13.656 1 98.88 6 LEU B O 1
ATOM 2529 N N . VAL B 1 7 ? 1.176 -24.359 -13.445 1 98.12 7 VAL B N 1
ATOM 2530 C CA . VAL B 1 7 ? 1 -24.484 -12 1 98.12 7 VAL B CA 1
ATOM 2531 C C . VAL B 1 7 ? 0.016 -23.422 -11.508 1 98.12 7 VAL B C 1
ATOM 2533 O O . VAL B 1 7 ? -0.155 -22.391 -12.148 1 98.12 7 VAL B O 1
ATOM 2536 N N . GLY B 1 8 ? -0.62 -23.75 -10.375 1 95.25 8 GLY B N 1
ATOM 2537 C CA . GLY B 1 8 ? -1.429 -22.828 -9.586 1 95.25 8 GLY B CA 1
ATOM 2538 C C . GLY B 1 8 ? -1.669 -23.328 -8.172 1 95.25 8 GLY B C 1
ATOM 2539 O O . GLY B 1 8 ? -1.713 -24.531 -7.922 1 95.25 8 GLY B O 1
ATOM 2540 N N . GLY B 1 9 ? -1.748 -22.375 -7.266 1 91.25 9 GLY B N 1
ATOM 2541 C CA . GLY B 1 9 ? -2.174 -22.672 -5.906 1 91.25 9 GLY B CA 1
ATOM 2542 C C . GLY B 1 9 ? -1.099 -23.359 -5.082 1 91.25 9 GLY B C 1
ATOM 2543 O O . GLY B 1 9 ? 0.04 -23.5 -5.535 1 91.25 9 GLY B O 1
ATOM 2544 N N . VAL B 1 10 ? -1.512 -23.797 -3.947 1 92.44 10 VAL B N 1
ATOM 2545 C CA . VAL B 1 10 ? -0.635 -24.406 -2.951 1 92.44 10 VAL B CA 1
ATOM 2546 C C . VAL B 1 10 ? -0.106 -25.75 -3.471 1 92.44 10 VAL B C 1
ATOM 2548 O O . VAL B 1 10 ? 1.079 -26.047 -3.32 1 92.44 10 VAL B O 1
ATOM 2551 N N . GLY B 1 11 ? -0.974 -26.562 -4.09 1 93.06 11 GLY B N 1
ATOM 2552 C CA . GLY B 1 11 ? -0.557 -27.844 -4.637 1 93.06 11 GLY B CA 1
ATOM 2553 C C . GLY B 1 11 ? 0.518 -27.719 -5.703 1 93.06 11 GLY B C 1
ATOM 2554 O O . GLY B 1 11 ? 1.485 -28.484 -5.707 1 93.06 11 GLY B O 1
ATOM 2555 N N . GLY B 1 12 ? 0.282 -26.797 -6.566 1 95.69 12 GLY B N 1
ATOM 2556 C CA . GLY B 1 12 ? 1.28 -26.547 -7.594 1 95.69 12 GLY B CA 1
ATOM 2557 C C . GLY B 1 12 ? 2.629 -26.141 -7.031 1 95.69 12 GLY B C 1
ATOM 2558 O O . GLY B 1 12 ? 3.67 -26.594 -7.504 1 95.69 12 GLY B O 1
ATOM 2559 N N . ALA B 1 13 ? 2.617 -25.312 -6.035 1 96.88 13 ALA B N 1
ATOM 2560 C CA . ALA B 1 13 ? 3.855 -24.859 -5.41 1 96.88 13 ALA B CA 1
ATOM 2561 C C . ALA B 1 13 ? 4.602 -26.016 -4.758 1 96.88 13 ALA B C 1
ATOM 2563 O O . ALA B 1 13 ? 5.82 -26.141 -4.895 1 96.88 13 ALA B O 1
ATOM 2564 N N . ARG B 1 14 ? 3.887 -26.859 -4.082 1 96.06 14 ARG B N 1
ATOM 2565 C CA . ARG B 1 14 ? 4.488 -28.016 -3.449 1 96.06 14 ARG B CA 1
ATOM 2566 C C . ARG B 1 14 ? 5.059 -28.984 -4.492 1 96.06 14 ARG B C 1
ATOM 2568 O O . ARG B 1 14 ? 6.109 -29.578 -4.281 1 96.06 14 ARG B O 1
ATOM 2575 N N . PHE B 1 15 ? 4.336 -29.141 -5.559 1 98.31 15 PHE B N 1
ATOM 2576 C CA . PHE B 1 15 ? 4.793 -30 -6.645 1 98.31 15 PHE B CA 1
ATOM 2577 C C . PHE B 1 15 ? 6.141 -29.531 -7.18 1 98.31 15 PHE B C 1
ATOM 2579 O O . PHE B 1 15 ? 7.012 -30.344 -7.484 1 98.31 15 PHE B O 1
ATOM 2586 N N . LEU B 1 16 ? 6.316 -28.219 -7.258 1 98.56 16 LEU B N 1
ATOM 2587 C CA . LEU B 1 16 ? 7.555 -27.641 -7.766 1 98.56 16 LEU B CA 1
ATOM 2588 C C . LEU B 1 16 ? 8.742 -28.016 -6.891 1 98.56 16 LEU B C 1
ATOM 2590 O O . LEU B 1 16 ? 9.859 -28.188 -7.387 1 98.56 16 LEU B O 1
ATOM 2594 N N . LEU B 1 17 ? 8.5 -28.188 -5.602 1 98.31 17 LEU B N 1
ATOM 2595 C CA . LEU B 1 17 ? 9.57 -28.656 -4.723 1 98.31 17 LEU B CA 1
ATOM 2596 C C . LEU B 1 17 ? 10.07 -30.031 -5.16 1 98.31 17 LEU B C 1
ATOM 2598 O O . LEU B 1 17 ? 11.273 -30.266 -5.203 1 98.31 17 LEU B O 1
ATOM 2602 N N . GLY B 1 18 ? 9.133 -30.891 -5.469 1 98.5 18 GLY B N 1
ATOM 2603 C CA . GLY B 1 18 ? 9.477 -32.219 -5.934 1 98.5 18 GLY B CA 1
ATOM 2604 C C . GLY B 1 18 ? 10.172 -32.219 -7.281 1 98.5 18 GLY B C 1
ATOM 2605 O O . GLY B 1 18 ? 11.07 -33.031 -7.523 1 98.5 18 GLY B O 1
ATOM 2606 N N . VAL B 1 19 ? 9.758 -31.359 -8.172 1 98.62 19 VAL B N 1
ATOM 2607 C CA . VAL B 1 19 ? 10.383 -31.25 -9.484 1 98.62 19 VAL B CA 1
ATOM 2608 C C . VAL B 1 19 ? 11.852 -30.859 -9.32 1 98.62 19 VAL B C 1
ATOM 2610 O O . VAL B 1 19 ? 12.727 -31.453 -9.953 1 98.62 19 VAL B O 1
ATOM 2613 N N . LYS B 1 20 ? 12.094 -29.828 -8.508 1 98.19 20 LYS B N 1
ATOM 2614 C CA . LYS B 1 20 ? 13.477 -29.422 -8.266 1 98.19 20 LYS B CA 1
ATOM 2615 C C . LYS B 1 20 ? 14.305 -30.578 -7.715 1 98.19 20 LYS B C 1
ATOM 2617 O O . LYS B 1 20 ? 15.391 -30.875 -8.227 1 98.19 20 LYS B O 1
ATOM 2622 N N . GLN B 1 21 ? 13.734 -31.281 -6.742 1 97.88 21 GLN B N 1
ATOM 2623 C CA . GLN B 1 21 ? 14.469 -32.375 -6.133 1 97.88 21 GLN B CA 1
ATOM 2624 C C . GLN B 1 21 ? 14.727 -33.5 -7.145 1 97.88 21 GLN B C 1
ATOM 2626 O O . GLN B 1 21 ? 15.781 -34.125 -7.121 1 97.88 21 GLN B O 1
ATOM 2631 N N . ALA B 1 22 ? 13.812 -33.781 -7.973 1 97.94 22 ALA B N 1
ATOM 2632 C CA . ALA B 1 22 ? 13.945 -34.812 -8.992 1 97.94 22 ALA B CA 1
ATOM 2633 C C . ALA B 1 22 ? 15.094 -34.5 -9.945 1 97.94 22 ALA B C 1
ATOM 2635 O O . ALA B 1 22 ? 15.672 -35.438 -10.547 1 97.94 22 ALA B O 1
ATOM 2636 N N . LEU B 1 23 ? 15.414 -33.25 -10.109 1 97.56 23 LEU B N 1
ATOM 2637 C CA . LEU B 1 23 ? 16.484 -32.812 -11 1 97.56 23 LEU B CA 1
ATOM 2638 C C . LEU B 1 23 ? 17.797 -32.688 -10.242 1 97.56 23 LEU B C 1
ATOM 2640 O O . LEU B 1 23 ? 18.812 -32.25 -10.805 1 97.56 23 LEU B O 1
ATOM 2644 N N . GLY B 1 24 ? 17.812 -33 -8.945 1 95.5 24 GLY B N 1
ATOM 2645 C CA . GLY B 1 24 ? 19 -32.906 -8.125 1 95.5 24 GLY B CA 1
ATOM 2646 C C . GLY B 1 24 ? 19.266 -31.5 -7.609 1 95.5 24 GLY B C 1
ATOM 2647 O O . GLY B 1 24 ? 20.391 -31.172 -7.227 1 95.5 24 GLY B O 1
ATOM 2648 N N . LEU B 1 25 ? 18.203 -30.719 -7.656 1 96.38 25 LEU B N 1
ATOM 2649 C CA . LEU B 1 25 ? 18.312 -29.344 -7.152 1 96.38 25 LEU B CA 1
ATOM 2650 C C . LEU B 1 25 ? 17.797 -29.25 -5.723 1 96.38 25 LEU B C 1
ATOM 2652 O O . LEU B 1 25 ? 16.969 -30.062 -5.301 1 96.38 25 LEU B O 1
ATOM 2656 N N . PRO B 1 26 ? 18.375 -28.266 -4.938 1 96.31 26 PRO B N 1
ATOM 2657 C CA . PRO B 1 26 ? 17.719 -28.031 -3.645 1 96.31 26 PRO B CA 1
ATOM 2658 C C . PRO B 1 26 ? 16.234 -27.703 -3.781 1 96.31 26 PRO B C 1
ATOM 2660 O O . PRO B 1 26 ? 15.859 -26.875 -4.621 1 96.31 26 PRO B O 1
ATOM 2663 N N . ALA B 1 27 ? 15.461 -28.328 -2.914 1 96.88 27 ALA B N 1
ATOM 2664 C CA . ALA B 1 27 ? 14.016 -28.094 -2.996 1 96.88 27 ALA B CA 1
ATOM 2665 C C . ALA B 1 27 ? 13.68 -26.625 -2.73 1 96.88 27 ALA B C 1
ATOM 2667 O O . ALA B 1 27 ? 12.789 -26.062 -3.365 1 96.88 27 ALA B O 1
ATOM 2668 N N . VAL B 1 28 ? 14.406 -26.078 -1.764 1 96.81 28 VAL B N 1
ATOM 2669 C CA . VAL B 1 28 ? 14.18 -24.688 -1.389 1 96.81 28 VAL B CA 1
ATOM 2670 C C . VAL B 1 28 ? 15.43 -23.859 -1.702 1 96.81 28 VAL B C 1
ATOM 2672 O O . VAL B 1 28 ? 16.547 -24.281 -1.429 1 96.81 28 VAL B O 1
ATOM 2675 N N . GLY B 1 29 ? 15.141 -22.688 -2.34 1 95.81 29 GLY B N 1
ATOM 2676 C CA . GLY B 1 29 ? 16.234 -21.766 -2.58 1 95.81 29 GLY B CA 1
ATOM 2677 C C . GLY B 1 29 ? 16.875 -21.953 -3.943 1 95.81 29 GLY B C 1
ATOM 2678 O O . GLY B 1 29 ? 16.391 -22.719 -4.766 1 95.81 29 GLY B O 1
ATOM 2679 N N . SER B 1 30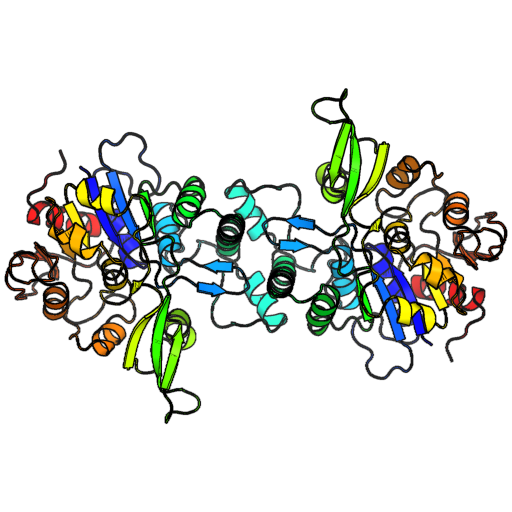 ? 17.938 -21.281 -4.219 1 93.62 30 SER B N 1
ATOM 2680 C CA . SER B 1 30 ? 18.594 -21.188 -5.523 1 93.62 30 SER B CA 1
ATOM 2681 C C . SER B 1 30 ? 19.453 -22.422 -5.801 1 93.62 30 SER B C 1
ATOM 2683 O O . SER B 1 30 ? 19.781 -23.172 -4.883 1 93.62 30 SER B O 1
ATOM 2685 N N . ALA B 1 31 ? 19.594 -22.656 -7.164 1 87.38 31 ALA B N 1
ATOM 2686 C CA . ALA B 1 31 ? 20.516 -23.672 -7.656 1 87.38 31 ALA B CA 1
ATOM 2687 C C . ALA B 1 31 ? 21.391 -23.125 -8.789 1 87.38 31 ALA B C 1
ATOM 2689 O O . ALA B 1 31 ? 21.266 -23.562 -9.93 1 87.38 31 ALA B O 1
ATOM 2690 N N . PRO B 1 32 ? 22.266 -22.188 -8.586 1 81.81 32 PRO B N 1
ATOM 2691 C CA . PRO B 1 32 ? 22.922 -21.422 -9.648 1 81.81 32 PRO B CA 1
ATOM 2692 C C . PRO B 1 32 ? 23.812 -22.297 -10.531 1 81.81 32 PRO B C 1
ATOM 2694 O O . PRO B 1 32 ? 24.031 -21.984 -11.703 1 81.81 32 PRO B O 1
ATOM 2697 N N . GLU B 1 33 ? 24.266 -23.484 -10.219 1 86.44 33 GLU B N 1
ATOM 2698 C CA . GLU B 1 33 ? 25.219 -24.234 -11.023 1 86.44 33 GLU B CA 1
ATOM 2699 C C . GLU B 1 33 ? 24.562 -25.453 -11.68 1 86.44 33 GLU B C 1
ATOM 2701 O O . GLU B 1 33 ? 25.25 -26.312 -12.234 1 86.44 33 GLU B O 1
ATOM 2706 N N . SER B 1 34 ? 23.375 -25.391 -11.898 1 88.94 34 SER B N 1
ATOM 2707 C CA . SER B 1 34 ? 22.703 -26.562 -12.445 1 88.94 34 SER B CA 1
ATOM 2708 C C . SER B 1 34 ? 22.516 -26.438 -13.953 1 88.94 34 SER B C 1
ATOM 2710 O O . SER B 1 34 ? 22.172 -25.375 -14.453 1 88.94 34 SER B O 1
ATOM 2712 N N . PRO B 1 35 ? 22.734 -27.516 -14.695 1 93.25 35 PRO B N 1
ATOM 2713 C CA . PRO B 1 35 ? 22.422 -27.5 -16.125 1 93.25 35 PRO B CA 1
ATOM 2714 C C . PRO B 1 35 ? 20.922 -27.625 -16.391 1 93.25 35 PRO B C 1
ATOM 2716 O O . PRO B 1 35 ? 20.484 -27.469 -17.531 1 93.25 35 PRO B O 1
ATOM 2719 N N . HIS B 1 36 ? 20.141 -28 -15.375 1 96.44 36 HIS B N 1
ATOM 2720 C CA . HIS B 1 36 ? 18.703 -28.156 -15.508 1 96.44 36 HIS B CA 1
ATOM 2721 C C . HIS B 1 36 ? 17.969 -26.844 -15.297 1 96.44 36 HIS B C 1
ATOM 2723 O O . HIS B 1 36 ? 18.469 -25.969 -14.578 1 96.44 36 HIS B O 1
ATOM 2729 N N . GLU B 1 37 ? 16.875 -26.688 -16.031 1 96 37 GLU B N 1
ATOM 2730 C CA . GLU B 1 37 ? 16.031 -25.5 -15.906 1 96 37 GLU B CA 1
ATOM 2731 C C . GLU B 1 37 ? 14.586 -25.859 -15.617 1 96 37 GLU B C 1
ATOM 2733 O O . GLU B 1 37 ? 14.055 -26.812 -16.188 1 96 37 GLU B O 1
ATOM 2738 N N . VAL B 1 38 ? 14.094 -25.234 -14.672 1 98.19 38 VAL B N 1
ATOM 2739 C CA . VAL B 1 38 ? 12.68 -25.391 -14.359 1 98.19 38 VAL B CA 1
ATOM 2740 C C . VAL B 1 38 ? 11.945 -24.078 -14.602 1 98.19 38 VAL B C 1
ATOM 2742 O O . VAL B 1 38 ? 12.328 -23.031 -14.047 1 98.19 38 VAL B O 1
ATOM 2745 N N . THR B 1 39 ? 10.93 -24.031 -15.438 1 98.69 39 THR B N 1
ATOM 2746 C CA . THR B 1 39 ? 10.078 -22.875 -15.68 1 98.69 39 THR B CA 1
ATOM 2747 C C . THR B 1 39 ? 8.633 -23.188 -15.281 1 98.69 39 THR B C 1
ATOM 2749 O O . THR B 1 39 ? 8.039 -24.141 -15.766 1 98.69 39 THR B O 1
ATOM 2752 N N . ALA B 1 40 ? 8.125 -22.422 -14.367 1 98.88 40 ALA B N 1
ATOM 2753 C CA . ALA B 1 40 ? 6.727 -22.531 -13.969 1 98.88 40 ALA B CA 1
ATOM 2754 C C . ALA B 1 40 ? 5.863 -21.484 -14.664 1 98.88 40 ALA B C 1
ATOM 2756 O O . ALA B 1 40 ? 6.133 -20.297 -14.562 1 98.88 40 ALA B O 1
ATOM 2757 N N . LEU B 1 41 ? 4.91 -21.906 -15.453 1 98.94 41 LEU B N 1
ATOM 2758 C CA . LEU B 1 41 ? 3.857 -21.047 -15.977 1 98.94 41 LEU B CA 1
ATOM 2759 C C . LEU B 1 41 ? 2.711 -20.922 -14.977 1 98.94 41 LEU B C 1
ATOM 2761 O O . LEU B 1 41 ? 1.922 -21.859 -14.812 1 98.94 41 LEU B O 1
ATOM 2765 N N . VAL B 1 42 ? 2.6 -19.766 -14.359 1 98.94 42 VAL B N 1
ATOM 2766 C CA . VAL B 1 42 ? 1.782 -19.641 -13.156 1 98.94 42 VAL B CA 1
ATOM 2767 C C . VAL B 1 42 ? 0.46 -18.953 -13.5 1 98.94 42 VAL B C 1
ATOM 2769 O O . VAL B 1 42 ? 0.444 -17.922 -14.188 1 98.94 42 VAL B O 1
ATOM 2772 N N . ASN B 1 43 ? -0.591 -19.5 -12.992 1 98.69 43 ASN B N 1
ATOM 2773 C CA . ASN B 1 43 ? -1.936 -18.953 -13.133 1 98.69 43 ASN B CA 1
ATOM 2774 C C . ASN B 1 43 ? -2.033 -17.547 -12.547 1 98.69 43 ASN B C 1
ATOM 2776 O O . ASN B 1 43 ? -1.553 -17.297 -11.438 1 98.69 43 ASN B O 1
ATOM 2780 N N . THR B 1 44 ? -2.619 -16.625 -13.328 1 98.69 44 THR B N 1
ATOM 2781 C CA . THR B 1 44 ? -2.828 -15.281 -12.805 1 98.69 44 THR B CA 1
ATOM 2782 C C . THR B 1 44 ? -4.312 -14.93 -12.805 1 98.69 44 THR B C 1
ATOM 2784 O O . THR B 1 44 ? -4.676 -13.758 -12.656 1 98.69 44 THR B O 1
ATOM 2787 N N . GLY B 1 45 ? -5.168 -15.906 -13.031 1 98.12 45 GLY B N 1
ATOM 2788 C CA . GLY B 1 45 ? -6.602 -15.68 -13.055 1 98.12 45 GLY B CA 1
ATOM 2789 C C . GLY B 1 45 ? -7.16 -15.234 -11.711 1 98.12 45 GLY B C 1
ATOM 2790 O O . GLY B 1 45 ? -8.227 -14.625 -11.648 1 98.12 45 GLY B O 1
ATOM 2791 N N . ASP B 1 46 ? -6.43 -15.531 -10.664 1 96.69 46 ASP B N 1
ATOM 2792 C CA . ASP B 1 46 ? -6.855 -15.219 -9.305 1 96.69 46 ASP B CA 1
ATOM 2793 C C . ASP B 1 46 ? -6.418 -13.812 -8.898 1 96.69 46 ASP B C 1
ATOM 2795 O O . ASP B 1 46 ? -6.789 -13.32 -7.832 1 96.69 46 ASP B O 1
ATOM 2799 N N . ASP B 1 47 ? -5.637 -13.188 -9.703 1 98.06 47 ASP B N 1
ATOM 2800 C CA . ASP B 1 47 ? -5.086 -11.883 -9.359 1 98.06 47 ASP B CA 1
ATOM 2801 C C . ASP B 1 47 ? -6.191 -10.844 -9.203 1 98.06 47 ASP B C 1
ATOM 2803 O O . ASP B 1 47 ? -7.207 -10.898 -9.898 1 98.06 47 ASP B O 1
ATOM 2807 N N . VAL B 1 48 ? -5.945 -9.93 -8.297 1 96.94 48 VAL B N 1
ATOM 2808 C CA . VAL B 1 48 ? -6.992 -8.953 -8.008 1 96.94 48 VAL B CA 1
ATOM 2809 C C . VAL B 1 48 ? -6.371 -7.703 -7.391 1 96.94 48 VAL B C 1
ATOM 2811 O O . VAL B 1 48 ? -5.289 -7.762 -6.805 1 96.94 48 VAL B O 1
ATOM 2814 N N . TRP B 1 49 ? -6.961 -6.57 -7.648 1 96.44 49 TRP B N 1
ATOM 2815 C CA . TRP B 1 49 ? -6.625 -5.34 -6.941 1 96.44 49 TRP B CA 1
ATOM 2816 C C . TRP B 1 49 ? -7.492 -5.168 -5.699 1 96.44 49 TRP B C 1
ATOM 2818 O O . TRP B 1 49 ? -8.727 -5.184 -5.789 1 96.44 49 TRP B O 1
ATOM 2828 N N . MET B 1 50 ? -6.871 -5.105 -4.551 1 96.31 50 MET B N 1
ATOM 2829 C CA . MET B 1 50 ? -7.562 -4.812 -3.297 1 96.31 50 MET B CA 1
ATOM 2830 C C . MET B 1 50 ? -6.809 -3.756 -2.496 1 96.31 50 MET B C 1
ATOM 2832 O O . MET B 1 50 ? -5.578 -3.801 -2.402 1 96.31 50 MET B O 1
ATOM 2836 N N . HIS B 1 51 ? -7.531 -2.748 -1.992 1 96.75 51 HIS B N 1
ATOM 2837 C CA . HIS B 1 51 ? -6.969 -1.668 -1.19 1 96.75 51 HIS B CA 1
ATOM 2838 C C . HIS B 1 51 ? -5.836 -0.965 -1.931 1 96.75 51 HIS B C 1
ATOM 2840 O O . HIS B 1 51 ? -4.844 -0.561 -1.317 1 96.75 51 HIS B O 1
ATOM 2846 N N . GLY B 1 52 ? -5.949 -0.988 -3.279 1 96.31 52 GLY B N 1
ATOM 2847 C CA . GLY B 1 52 ? -4.969 -0.323 -4.121 1 96.31 52 GLY B CA 1
ATOM 2848 C C . GLY B 1 52 ? -3.723 -1.155 -4.355 1 96.31 52 GLY B C 1
ATOM 2849 O O . GLY B 1 52 ? -2.744 -0.669 -4.926 1 96.31 52 GLY B O 1
ATOM 2850 N N . LEU B 1 53 ? -3.752 -2.395 -3.926 1 98.19 53 LEU B N 1
ATOM 2851 C CA . LEU B 1 53 ? -2.611 -3.295 -4.062 1 98.19 53 LEU B CA 1
ATOM 2852 C C . LEU B 1 53 ? -2.93 -4.43 -5.035 1 98.19 53 LEU B C 1
ATOM 2854 O O . LEU B 1 53 ? -4.035 -4.969 -5.02 1 98.19 53 LEU B O 1
ATOM 2858 N N . ARG B 1 54 ? -1.995 -4.699 -5.91 1 98.31 54 ARG B N 1
ATOM 2859 C CA . ARG B 1 54 ? -2.125 -5.859 -6.785 1 98.31 54 ARG B CA 1
ATOM 2860 C C . ARG B 1 54 ? -1.683 -7.137 -6.078 1 98.31 54 ARG B C 1
ATOM 2862 O O . ARG B 1 54 ? -0.536 -7.238 -5.637 1 98.31 54 ARG B O 1
ATOM 2869 N N . ILE B 1 55 ? -2.568 -8.062 -5.977 1 97.88 55 ILE B N 1
ATOM 2870 C CA . ILE B 1 55 ? -2.34 -9.328 -5.281 1 97.88 55 ILE B CA 1
ATOM 2871 C C . ILE B 1 55 ? -2.295 -10.469 -6.297 1 97.88 55 ILE B C 1
ATOM 2873 O O . ILE B 1 55 ? -3.205 -10.609 -7.117 1 97.88 55 ILE B O 1
ATOM 2877 N N . CYS B 1 56 ? -1.25 -11.203 -6.289 1 98.19 56 CYS B N 1
ATOM 2878 C CA . CYS B 1 56 ? -1.055 -12.336 -7.18 1 98.19 56 CYS B CA 1
ATOM 2879 C C . CYS B 1 56 ? -0.826 -13.625 -6.391 1 98.19 56 CYS B C 1
ATOM 2881 O O . CYS B 1 56 ? 0.306 -14.094 -6.281 1 98.19 56 CYS B O 1
ATOM 2883 N N . PRO B 1 57 ? -1.907 -14.234 -5.926 1 97.12 57 PRO B N 1
ATOM 2884 C CA . PRO B 1 57 ? -1.806 -15.289 -4.918 1 97.12 57 PRO B CA 1
ATOM 2885 C C . PRO B 1 57 ? -0.958 -16.469 -5.391 1 97.12 57 PRO B C 1
ATOM 2887 O O . PRO B 1 57 ? -0.116 -16.969 -4.641 1 97.12 57 PRO B O 1
ATOM 2890 N N . ASP B 1 58 ? -1.172 -16.922 -6.59 1 98 58 ASP B N 1
ATOM 2891 C CA . ASP B 1 58 ? -0.474 -18.125 -7.047 1 98 58 ASP B CA 1
ATOM 2892 C C . ASP B 1 58 ? 1.015 -17.844 -7.246 1 98 58 ASP B C 1
ATOM 2894 O O . ASP B 1 58 ? 1.857 -18.656 -6.867 1 98 58 ASP B O 1
ATOM 2898 N N . LEU B 1 59 ? 1.353 -16.703 -7.852 1 98.56 59 LEU B N 1
ATOM 2899 C CA . LEU B 1 59 ? 2.756 -16.328 -7.996 1 98.56 59 LEU B CA 1
ATOM 2900 C C . LEU B 1 59 ? 3.434 -16.219 -6.637 1 98.56 59 LEU B C 1
ATOM 2902 O O . LEU B 1 59 ? 4.543 -16.734 -6.449 1 98.56 59 LEU B O 1
ATOM 2906 N N . ASP B 1 60 ? 2.744 -15.578 -5.727 1 97.81 60 ASP B N 1
ATOM 2907 C CA . ASP B 1 60 ? 3.293 -15.375 -4.391 1 97.81 60 ASP B CA 1
ATOM 2908 C C . ASP B 1 60 ? 3.5 -16.703 -3.668 1 97.81 60 ASP B C 1
ATOM 2910 O O . ASP B 1 60 ? 4.539 -16.922 -3.045 1 97.81 60 ASP B O 1
ATOM 2914 N N . THR B 1 61 ? 2.51 -17.562 -3.746 1 97.12 61 THR B N 1
ATOM 2915 C CA . THR B 1 61 ? 2.602 -18.875 -3.096 1 97.12 61 THR B CA 1
ATOM 2916 C C . THR B 1 61 ? 3.787 -19.672 -3.637 1 97.12 61 THR B C 1
ATOM 2918 O O . THR B 1 61 ? 4.547 -20.25 -2.867 1 97.12 61 THR B O 1
ATOM 2921 N N . CYS B 1 62 ? 3.947 -19.688 -4.941 1 98.12 62 CYS B N 1
ATOM 2922 C CA . CYS B 1 62 ? 5.098 -20.359 -5.527 1 98.12 62 CYS B CA 1
ATOM 2923 C C . CYS B 1 62 ? 6.402 -19.734 -5.043 1 98.12 62 CYS B C 1
ATOM 2925 O O . CYS B 1 62 ? 7.305 -20.453 -4.602 1 98.12 62 CYS B O 1
ATOM 2927 N N . MET B 1 63 ? 6.438 -18.422 -5.086 1 98 63 MET B N 1
ATOM 2928 C CA . MET B 1 63 ? 7.648 -17.688 -4.723 1 98 63 MET B CA 1
ATOM 2929 C C . MET B 1 63 ? 8.023 -17.938 -3.266 1 98 63 MET B C 1
ATOM 2931 O O . MET B 1 63 ? 9.164 -18.297 -2.965 1 98 63 MET B O 1
ATOM 2935 N N . TYR B 1 64 ? 7.059 -17.812 -2.336 1 97.62 64 TYR B N 1
ATOM 2936 C CA . TYR B 1 64 ? 7.32 -17.969 -0.909 1 97.62 64 TYR B CA 1
ATOM 2937 C C . TYR B 1 64 ? 7.672 -19.406 -0.581 1 97.62 64 TYR B C 1
ATOM 2939 O O . TYR B 1 64 ? 8.547 -19.672 0.254 1 97.62 64 TYR B O 1
ATOM 2947 N N . THR B 1 65 ? 6.945 -20.375 -1.171 1 97.62 65 THR B N 1
ATOM 2948 C CA . THR B 1 65 ? 7.191 -21.781 -0.917 1 97.62 65 THR B CA 1
ATOM 2949 C C . THR B 1 65 ? 8.602 -22.172 -1.362 1 97.62 65 THR B C 1
ATOM 2951 O O . THR B 1 65 ? 9.367 -22.75 -0.583 1 97.62 65 THR B O 1
ATOM 2954 N N . LEU B 1 66 ? 8.938 -21.844 -2.557 1 98 66 LEU B N 1
ATOM 2955 C CA . LEU B 1 66 ? 10.219 -22.234 -3.131 1 98 66 LEU B CA 1
ATOM 2956 C C . LEU B 1 66 ? 11.367 -21.453 -2.488 1 98 66 LEU B C 1
ATOM 2958 O O . LEU B 1 66 ? 12.508 -21.922 -2.482 1 98 66 LEU B O 1
ATOM 2962 N N . GLY B 1 67 ? 11.031 -20.266 -1.931 1 97 67 GLY B N 1
ATOM 2963 C CA . GLY B 1 67 ? 12.023 -19.453 -1.262 1 97 67 GLY B CA 1
ATOM 2964 C C . GLY B 1 67 ? 12.164 -19.766 0.216 1 97 67 GLY B C 1
ATOM 2965 O O . GLY B 1 67 ? 13.039 -19.219 0.892 1 97 67 GLY B O 1
ATOM 2966 N N . GLY B 1 68 ? 11.305 -20.547 0.753 1 96.25 68 GLY B N 1
ATOM 2967 C CA . GLY B 1 68 ? 11.406 -21 2.133 1 96.25 68 GLY B CA 1
ATOM 2968 C C . GLY B 1 68 ? 10.742 -20.047 3.117 1 96.25 68 GLY B C 1
ATOM 2969 O O . GLY B 1 68 ? 11.062 -20.062 4.309 1 96.25 68 GLY B O 1
ATOM 2970 N N . GLY B 1 69 ? 9.867 -19.25 2.682 1 95.38 69 GLY B N 1
ATOM 2971 C CA . GLY B 1 69 ? 9.273 -18.266 3.568 1 95.38 69 GLY B CA 1
ATOM 2972 C C . GLY B 1 69 ? 7.789 -18.469 3.791 1 95.38 69 GLY B C 1
ATOM 2973 O O . GLY B 1 69 ? 7.16 -17.734 4.551 1 95.38 69 GLY B O 1
ATOM 2974 N N . ILE B 1 70 ? 7.207 -19.469 3.207 1 94.69 70 ILE B N 1
ATOM 2975 C CA . ILE B 1 70 ? 5.766 -19.688 3.229 1 94.69 70 ILE B CA 1
ATOM 2976 C C . ILE B 1 70 ? 5.324 -20.109 4.625 1 94.69 70 ILE B C 1
ATOM 2978 O O . ILE B 1 70 ? 6.105 -20.703 5.375 1 94.69 70 ILE B O 1
ATOM 2982 N N . ASP B 1 71 ? 4.152 -19.688 5.016 1 93.19 71 ASP B N 1
ATOM 2983 C CA . ASP B 1 71 ? 3.508 -20.297 6.176 1 93.19 71 ASP B CA 1
ATOM 2984 C C . ASP B 1 71 ? 3.061 -21.719 5.875 1 93.19 71 ASP B C 1
ATOM 2986 O O . ASP B 1 71 ? 2.066 -21.938 5.18 1 93.19 71 ASP B O 1
ATOM 2990 N N . GLU B 1 72 ? 3.627 -22.641 6.398 1 87.06 72 GLU B N 1
ATOM 2991 C CA . GLU B 1 72 ? 3.387 -24.031 6.051 1 87.06 72 GLU B CA 1
ATOM 2992 C C . GLU B 1 72 ? 2.021 -24.5 6.547 1 87.06 72 GLU B C 1
ATOM 2994 O O . GLU B 1 72 ? 1.394 -25.375 5.934 1 87.06 72 GLU B O 1
ATOM 2999 N N . GLU B 1 73 ? 1.619 -23.922 7.668 1 86 73 GLU B N 1
ATOM 3000 C CA . GLU B 1 73 ? 0.329 -24.312 8.227 1 86 73 GLU B CA 1
ATOM 3001 C C . GLU B 1 73 ? -0.825 -23.766 7.395 1 86 73 GLU B C 1
ATOM 3003 O O . GLU B 1 73 ? -1.744 -24.5 7.031 1 86 73 GLU B O 1
ATOM 3008 N N . ARG B 1 74 ? -0.698 -22.547 6.957 1 83.44 74 ARG B N 1
ATOM 3009 C CA . ARG B 1 74 ? -1.751 -21.891 6.18 1 83.44 74 ARG B CA 1
ATOM 3010 C C . ARG B 1 74 ? -1.625 -22.234 4.699 1 83.44 74 ARG B C 1
ATOM 3012 O O . ARG B 1 74 ? -2.623 -22.266 3.977 1 83.44 74 ARG B O 1
ATOM 3019 N N . GLY B 1 75 ? -0.39 -22.469 4.262 1 81.88 75 GLY B N 1
ATOM 3020 C CA . GLY B 1 75 ? -0.123 -22.781 2.869 1 81.88 75 GLY B CA 1
ATOM 3021 C C . GLY B 1 75 ? 0.002 -21.547 1.99 1 81.88 75 GLY B C 1
ATOM 3022 O O . GLY B 1 75 ? 0.244 -21.672 0.787 1 81.88 75 GLY B O 1
ATOM 3023 N N . TRP B 1 76 ? -0.294 -20.406 2.584 1 83.75 76 TRP B N 1
ATOM 3024 C CA . TRP B 1 76 ? -0.133 -19.141 1.875 1 83.75 76 TRP B CA 1
ATOM 3025 C C . TRP B 1 76 ? 0.375 -18.062 2.814 1 83.75 76 TRP B C 1
ATOM 3027 O O . TRP B 1 76 ? 0.36 -18.219 4.035 1 83.75 76 TRP B O 1
ATOM 3037 N N . GLY B 1 77 ? 0.907 -17.016 2.205 1 89.31 77 GLY B N 1
ATOM 3038 C CA . GLY B 1 77 ? 1.469 -15.945 3.025 1 89.31 77 GLY B CA 1
ATOM 3039 C C . GLY B 1 77 ? 2.801 -16.312 3.65 1 89.31 77 GLY B C 1
ATOM 3040 O O . GLY B 1 77 ? 3.32 -17.406 3.418 1 89.31 77 GLY B O 1
ATOM 3041 N N . HIS B 1 78 ? 3.301 -15.43 4.449 1 93.12 78 HIS B N 1
ATOM 3042 C CA . HIS B 1 78 ? 4.605 -15.617 5.07 1 93.12 78 HIS B CA 1
ATOM 3043 C C . HIS B 1 78 ? 4.48 -16.297 6.43 1 93.12 78 HIS B C 1
ATOM 3045 O O . HIS B 1 78 ? 3.494 -16.094 7.141 1 93.12 78 HIS B O 1
ATOM 3051 N N . SER B 1 79 ? 5.52 -17.109 6.75 1 93.81 79 SER B N 1
ATOM 3052 C CA . SER B 1 79 ? 5.656 -17.547 8.133 1 93.81 79 SER B CA 1
ATOM 3053 C C . SER B 1 79 ? 5.797 -16.375 9.086 1 93.81 79 SER B C 1
ATOM 3055 O O . SER B 1 79 ? 6.496 -15.398 8.781 1 93.81 79 SER B O 1
ATOM 3057 N N . GLY B 1 80 ? 5.102 -16.422 10.227 1 93.25 80 GLY B N 1
ATOM 3058 C CA . GLY B 1 80 ? 5.195 -15.352 11.211 1 93.25 80 GLY B CA 1
ATOM 3059 C C . GLY B 1 80 ? 4.465 -14.094 10.805 1 93.25 80 GLY B C 1
ATOM 3060 O O . GLY B 1 80 ? 4.844 -12.992 11.211 1 93.25 80 GLY B O 1
ATOM 3061 N N . GLU B 1 81 ? 3.465 -14.258 10.031 1 94.81 81 GLU B N 1
ATOM 3062 C CA . GLU B 1 81 ? 2.686 -13.125 9.547 1 94.81 81 GLU B CA 1
ATOM 3063 C C . GLU B 1 81 ? 1.985 -12.406 10.695 1 94.81 81 GLU B C 1
ATOM 3065 O O . GLU B 1 81 ? 1.593 -13.031 11.68 1 94.81 81 GLU B O 1
ATOM 3070 N N . THR B 1 82 ? 1.922 -11.07 10.617 1 96.12 82 THR B N 1
ATOM 3071 C CA . THR B 1 82 ? 1.073 -10.258 11.477 1 96.12 82 THR B CA 1
ATOM 3072 C C . THR B 1 82 ? -0.018 -9.57 10.656 1 96.12 82 THR B C 1
ATOM 3074 O O . THR B 1 82 ? 0.017 -9.586 9.43 1 96.12 82 THR B O 1
ATOM 3077 N N . TRP B 1 83 ? -1.044 -9.047 11.273 1 96.25 83 TRP B N 1
ATOM 3078 C CA . TRP B 1 83 ? -2.248 -8.625 10.562 1 96.25 83 TRP B CA 1
ATOM 3079 C C . TRP B 1 83 ? -2.66 -7.215 10.969 1 96.25 83 TRP B C 1
ATOM 3081 O O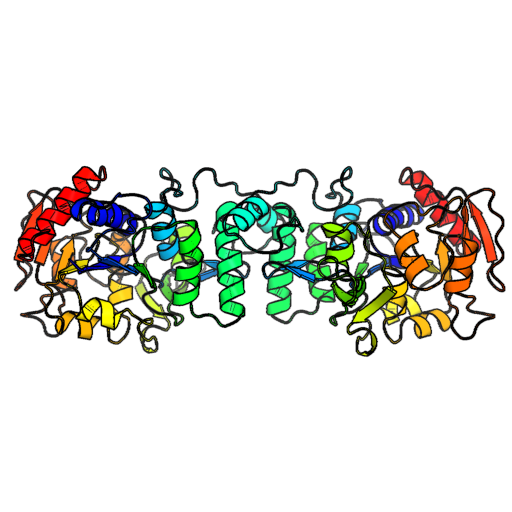 . TRP B 1 83 ? -3.842 -6.867 10.906 1 96.25 83 TRP B O 1
ATOM 3091 N N . THR B 1 84 ? -1.734 -6.395 11.375 1 97.38 84 THR B N 1
ATOM 3092 C CA . THR B 1 84 ? -1.988 -5.062 11.914 1 97.38 84 THR B CA 1
ATOM 3093 C C . THR B 1 84 ? -2.641 -4.172 10.859 1 97.38 84 THR B C 1
ATOM 3095 O O . THR B 1 84 ? -3.609 -3.467 11.148 1 97.38 84 THR B O 1
ATOM 3098 N N . VAL B 1 85 ? -2.178 -4.172 9.664 1 97.44 85 VAL B N 1
ATOM 3099 C CA . VAL B 1 85 ? -2.725 -3.328 8.609 1 97.44 85 VAL B CA 1
ATOM 3100 C C . VAL B 1 85 ? -4.172 -3.725 8.32 1 97.44 85 VAL B C 1
ATOM 3102 O O . VAL B 1 85 ? -5.043 -2.861 8.195 1 97.44 85 VAL B O 1
ATOM 3105 N N . LYS B 1 86 ? -4.387 -5.043 8.18 1 96.75 86 LYS B N 1
ATOM 3106 C CA . LYS B 1 86 ? -5.742 -5.539 7.949 1 96.75 86 LYS B CA 1
ATOM 3107 C C . LYS B 1 86 ? -6.703 -5.035 9.023 1 96.75 86 LYS B C 1
ATOM 3109 O O . LYS B 1 86 ? -7.801 -4.566 8.711 1 96.75 86 LYS B O 1
ATOM 3114 N N . GLU B 1 87 ? -6.309 -5.164 10.281 1 96.56 87 GLU B N 1
ATOM 3115 C CA . GLU B 1 87 ? -7.145 -4.742 11.398 1 96.56 87 GLU B CA 1
ATOM 3116 C C . GLU B 1 87 ? -7.414 -3.24 11.344 1 96.56 87 GLU B C 1
ATOM 3118 O O . GLU B 1 87 ? -8.539 -2.797 11.586 1 96.56 87 GLU B O 1
ATOM 3123 N N . GLU B 1 88 ? -6.398 -2.484 11.023 1 96.5 88 GLU B N 1
ATOM 3124 C CA . GLU B 1 88 ? -6.555 -1.034 10.961 1 96.5 88 GLU B CA 1
ATOM 3125 C C . GLU B 1 88 ? -7.441 -0.626 9.789 1 96.5 88 GLU B C 1
ATOM 3127 O O . GLU B 1 88 ? -8.242 0.308 9.898 1 96.5 88 GLU B O 1
ATOM 3132 N N . LEU B 1 89 ? -7.297 -1.259 8.625 1 97.44 89 LEU B N 1
ATOM 3133 C CA . LEU B 1 89 ? -8.172 -0.999 7.484 1 97.44 89 LEU B CA 1
ATOM 3134 C C . LEU B 1 89 ? -9.633 -1.234 7.859 1 97.44 89 LEU B C 1
ATOM 3136 O O . LEU B 1 89 ? -10.516 -0.474 7.449 1 97.44 89 LEU B O 1
ATOM 3140 N N . ALA B 1 90 ? -9.844 -2.305 8.602 1 96.25 90 ALA B N 1
ATOM 3141 C CA . ALA B 1 90 ? -11.203 -2.592 9.055 1 96.25 90 ALA B CA 1
ATOM 3142 C C . ALA B 1 90 ? -11.742 -1.461 9.93 1 96.25 90 ALA B C 1
ATOM 3144 O O . ALA B 1 90 ? -12.93 -1.134 9.875 1 96.25 90 ALA B O 1
ATOM 3145 N N . GLU B 1 91 ? -10.883 -0.877 10.805 1 95.25 91 GLU B N 1
ATOM 3146 C CA . GLU B 1 91 ? -11.281 0.239 11.656 1 95.25 91 GLU B CA 1
ATOM 3147 C C . GLU B 1 91 ? -11.695 1.449 10.82 1 95.25 91 GLU B C 1
ATOM 3149 O O . GLU B 1 91 ? -12.555 2.229 11.234 1 95.25 91 GLU B O 1
ATOM 3154 N N . TYR B 1 92 ? -11.117 1.591 9.617 1 96.81 92 TYR B N 1
ATOM 3155 C CA . TYR B 1 92 ? -11.492 2.658 8.695 1 96.81 92 TYR B CA 1
ATOM 3156 C C . TYR B 1 92 ? -12.75 2.291 7.914 1 96.81 92 TYR B C 1
ATOM 3158 O O . TYR B 1 92 ? -13.258 3.1 7.137 1 96.81 92 TYR B O 1
ATOM 3166 N N . GLY B 1 93 ? -13.219 1.096 8.094 1 95.38 93 GLY B N 1
ATOM 3167 C CA . GLY B 1 93 ? -14.352 0.618 7.316 1 95.38 93 GLY B CA 1
ATOM 3168 C C . GLY B 1 93 ? -14.016 0.348 5.863 1 95.38 93 GLY B C 1
ATOM 3169 O O . GLY B 1 93 ? -14.883 0.397 4.992 1 95.38 93 GLY B O 1
ATOM 3170 N N . ALA B 1 94 ? -12.75 0.134 5.609 1 94.94 94 ALA B N 1
ATOM 3171 C CA . ALA B 1 94 ? -12.328 -0.114 4.23 1 94.94 94 ALA B CA 1
ATOM 3172 C C . ALA B 1 94 ? -12.727 -1.514 3.779 1 94.94 94 ALA B C 1
ATOM 3174 O O . ALA B 1 94 ? -12.477 -2.498 4.477 1 94.94 94 ALA B O 1
ATOM 3175 N N . GLU B 1 95 ? -13.352 -1.54 2.662 1 93.62 95 GLU B N 1
ATOM 3176 C CA . GLU B 1 95 ? -13.734 -2.814 2.062 1 93.62 95 GLU B CA 1
ATOM 3177 C C . GLU B 1 95 ? -12.727 -3.252 1.002 1 93.62 95 GLU B C 1
ATOM 3179 O O . GLU B 1 95 ? -12.109 -2.414 0.341 1 93.62 95 GLU B O 1
ATOM 3184 N N . PRO B 1 96 ? -12.492 -4.555 0.8 1 94.06 96 PRO B N 1
ATOM 3185 C CA . PRO B 1 96 ? -13.195 -5.648 1.477 1 94.06 96 PRO B CA 1
ATOM 3186 C C . PRO B 1 96 ? -12.57 -6.008 2.822 1 94.06 96 PRO B C 1
ATOM 3188 O O . PRO B 1 96 ? -11.359 -5.867 3.002 1 94.06 96 PRO B O 1
ATOM 3191 N N . THR B 1 97 ? -13.344 -6.539 3.723 1 92 97 THR B N 1
ATOM 3192 C CA . THR B 1 97 ? -12.867 -6.949 5.039 1 92 97 THR B CA 1
ATOM 3193 C C . THR B 1 97 ? -12.641 -8.461 5.086 1 92 97 THR B C 1
ATOM 3195 O O . THR B 1 97 ? -12.023 -8.969 6.02 1 92 97 THR B O 1
ATOM 3198 N N . TRP B 1 98 ? -13.164 -9.156 4.062 1 91.06 98 TRP B N 1
ATOM 3199 C CA . TRP B 1 98 ? -13.141 -10.617 4.074 1 91.06 98 TRP B CA 1
ATOM 3200 C C . TRP B 1 98 ? -11.812 -11.148 3.557 1 91.06 98 TRP B C 1
ATOM 3202 O O . TRP B 1 98 ? -11.508 -12.328 3.709 1 91.06 98 TRP B O 1
ATOM 3212 N N . PHE B 1 99 ? -11.078 -10.344 2.9 1 90.44 99 PHE B N 1
ATOM 3213 C CA . PHE B 1 99 ? -9.789 -10.758 2.361 1 90.44 99 PHE B CA 1
ATOM 3214 C C . PHE B 1 99 ? -8.648 -10.258 3.244 1 90.44 99 PHE B C 1
ATOM 3216 O O . PHE B 1 99 ? -8.422 -9.055 3.352 1 90.44 99 PHE B O 1
ATOM 3223 N N . GLY B 1 100 ? -7.91 -11.117 3.822 1 87 100 GLY B N 1
ATOM 3224 C CA . GLY B 1 100 ? -6.848 -10.727 4.738 1 87 100 GLY B CA 1
ATOM 3225 C C . GLY B 1 100 ? -5.492 -10.625 4.066 1 87 100 GLY B C 1
ATOM 3226 O O . GLY B 1 100 ? -5.109 -11.492 3.283 1 87 100 GLY B O 1
ATOM 3227 N N . LEU B 1 101 ? -4.859 -9.539 4.289 1 88.75 101 LEU B N 1
ATOM 3228 C CA . LEU B 1 101 ? -3.484 -9.32 3.852 1 88.75 101 LEU B CA 1
ATOM 3229 C C . LEU B 1 101 ? -2.535 -9.266 5.047 1 88.75 101 LEU B C 1
ATOM 3231 O O . LEU B 1 101 ? -2.715 -8.453 5.949 1 88.75 101 LEU B O 1
ATOM 3235 N N . GLY B 1 102 ? -1.57 -10.164 5.07 1 95.44 102 GLY B N 1
ATOM 3236 C CA . GLY B 1 102 ? -0.56 -10.094 6.117 1 95.44 102 GLY B CA 1
ATOM 3237 C C . GLY B 1 102 ? 0.401 -8.93 5.938 1 95.44 102 GLY B C 1
ATOM 3238 O O . GLY B 1 102 ? 0.671 -8.508 4.809 1 95.44 102 GLY B O 1
ATOM 3239 N N . ASP B 1 103 ? 0.991 -8.438 7.02 1 97.56 103 ASP B N 1
ATOM 3240 C CA . ASP B 1 103 ? 1.871 -7.277 6.984 1 97.56 103 ASP B CA 1
ATOM 3241 C C . ASP B 1 103 ? 3.111 -7.551 6.137 1 97.56 103 ASP B C 1
ATOM 3243 O O . ASP B 1 103 ? 3.516 -6.711 5.332 1 97.56 103 ASP B O 1
ATOM 3247 N N . LYS B 1 104 ? 3.693 -8.727 6.32 1 97.19 104 LYS B N 1
ATOM 3248 C CA . LYS B 1 104 ? 4.852 -9.062 5.496 1 97.19 104 LYS B CA 1
ATOM 3249 C C . LYS B 1 104 ? 4.477 -9.133 4.02 1 97.19 104 LYS B C 1
ATOM 3251 O O . LYS B 1 104 ? 5.207 -8.625 3.164 1 97.19 104 LYS B O 1
ATOM 3256 N N . ASP B 1 105 ? 3.398 -9.758 3.787 1 96.94 105 ASP B N 1
ATOM 3257 C CA . ASP B 1 105 ? 2.92 -9.914 2.416 1 96.94 105 ASP B CA 1
ATOM 3258 C C . ASP B 1 105 ? 2.621 -8.555 1.781 1 96.94 105 ASP B C 1
ATOM 3260 O O . ASP B 1 105 ? 2.791 -8.375 0.573 1 96.94 105 ASP B O 1
ATOM 3264 N N . ILE B 1 106 ? 2.18 -7.613 2.553 1 97.75 106 ILE B N 1
ATOM 3265 C CA . ILE B 1 106 ? 1.861 -6.277 2.068 1 97.75 106 ILE B CA 1
ATOM 3266 C C . ILE B 1 106 ? 3.107 -5.637 1.458 1 97.75 106 ILE B C 1
ATOM 3268 O O . ILE B 1 106 ? 3.018 -4.918 0.46 1 97.75 106 ILE B O 1
ATOM 3272 N N . ALA B 1 107 ? 4.254 -5.895 2.037 1 97.56 107 ALA B N 1
ATOM 3273 C CA . ALA B 1 107 ? 5.488 -5.375 1.448 1 97.56 107 ALA B CA 1
ATOM 3274 C C . ALA B 1 107 ? 5.633 -5.824 -0.001 1 97.56 107 ALA B C 1
ATOM 3276 O O . ALA B 1 107 ? 5.969 -5.023 -0.877 1 97.56 107 ALA B O 1
ATOM 3277 N N . THR B 1 108 ? 5.34 -7.117 -0.266 1 98.12 108 THR B N 1
ATOM 3278 C CA . THR B 1 108 ? 5.395 -7.66 -1.619 1 98.12 108 THR B CA 1
ATOM 3279 C C . THR B 1 108 ? 4.418 -6.926 -2.535 1 98.12 108 THR B C 1
ATOM 3281 O O . THR B 1 108 ? 4.777 -6.543 -3.65 1 98.12 108 THR B O 1
ATOM 3284 N N . HIS B 1 109 ? 3.238 -6.727 -2.049 1 98.38 109 HIS B N 1
ATOM 3285 C CA . HIS B 1 109 ? 2.199 -6.102 -2.859 1 98.38 109 HIS B CA 1
ATOM 3286 C C . HIS B 1 109 ? 2.52 -4.637 -3.133 1 98.38 109 HIS B C 1
ATOM 3288 O O . HIS B 1 109 ? 2.18 -4.109 -4.195 1 98.38 109 HIS B O 1
ATOM 3294 N N . LEU B 1 110 ? 3.135 -3.984 -2.125 1 98.38 110 LEU B N 1
ATOM 3295 C CA . LEU B 1 110 ? 3.535 -2.596 -2.326 1 98.38 110 LEU B CA 1
ATOM 3296 C C . LEU B 1 110 ? 4.566 -2.484 -3.443 1 98.38 110 LEU B C 1
ATOM 3298 O O . LEU B 1 110 ? 4.434 -1.643 -4.336 1 98.38 110 LEU B O 1
ATOM 3302 N N . ILE B 1 111 ? 5.555 -3.328 -3.441 1 98.44 111 ILE B N 1
ATOM 3303 C CA . ILE B 1 111 ? 6.598 -3.309 -4.465 1 98.44 111 ILE B CA 1
ATOM 3304 C C . ILE B 1 111 ? 5.984 -3.629 -5.828 1 98.44 111 ILE B C 1
ATOM 3306 O O . ILE B 1 111 ? 6.211 -2.904 -6.801 1 98.44 111 ILE B O 1
ATOM 3310 N N . ARG B 1 112 ? 5.191 -4.703 -5.867 1 98.75 112 ARG B N 1
ATOM 3311 C CA . ARG B 1 112 ? 4.555 -5.109 -7.117 1 98.75 112 ARG B CA 1
ATOM 3312 C C . ARG B 1 112 ? 3.697 -3.982 -7.688 1 98.75 112 ARG B C 1
ATOM 3314 O O . ARG B 1 112 ? 3.832 -3.625 -8.859 1 98.75 112 ARG B O 1
ATOM 3321 N N . SER B 1 113 ? 2.844 -3.408 -6.84 1 98.56 113 SER B N 1
ATOM 3322 C CA . SER B 1 113 ? 1.919 -2.377 -7.297 1 98.56 113 SER B CA 1
ATOM 3323 C C . SER B 1 113 ? 2.668 -1.14 -7.781 1 98.56 113 SER B C 1
ATOM 3325 O O . SER B 1 113 ? 2.303 -0.545 -8.797 1 98.56 113 SER B O 1
ATOM 3327 N N . ARG B 1 114 ? 3.699 -0.772 -7.031 1 97.69 114 ARG B N 1
ATOM 3328 C CA . ARG B 1 114 ? 4.504 0.383 -7.418 1 97.69 114 ARG B CA 1
ATOM 3329 C C . ARG B 1 114 ? 5.16 0.164 -8.773 1 97.69 114 ARG B C 1
ATOM 3331 O O . ARG B 1 114 ? 5.133 1.047 -9.633 1 97.69 114 ARG B O 1
ATOM 3338 N N . MET B 1 115 ? 5.73 -0.986 -9.016 1 98.38 115 MET B N 1
ATOM 3339 C CA . MET B 1 115 ? 6.406 -1.294 -10.273 1 98.38 115 MET B CA 1
ATOM 3340 C C . MET B 1 115 ? 5.41 -1.348 -11.43 1 98.38 115 MET B C 1
ATOM 3342 O O . MET B 1 115 ? 5.68 -0.828 -12.508 1 98.38 115 MET B O 1
ATOM 3346 N N . LEU B 1 116 ? 4.258 -1.964 -11.18 1 98.56 116 LEU B N 1
ATOM 3347 C CA . LEU B 1 116 ? 3.23 -2.023 -12.219 1 98.56 116 LEU B CA 1
ATOM 3348 C C . LEU B 1 116 ? 2.783 -0.621 -12.617 1 98.56 116 LEU B C 1
ATOM 3350 O O . LEU B 1 116 ? 2.641 -0.329 -13.805 1 98.56 116 LEU B O 1
ATOM 3354 N N . ARG B 1 117 ? 2.572 0.25 -11.641 1 97.06 117 ARG B N 1
ATOM 3355 C CA . ARG B 1 117 ? 2.133 1.613 -11.914 1 97.06 117 ARG B CA 1
ATOM 3356 C C . ARG B 1 117 ? 3.215 2.402 -12.641 1 97.06 117 ARG B C 1
ATOM 3358 O O . ARG B 1 117 ? 2.914 3.348 -13.375 1 97.06 117 ARG B O 1
ATOM 3365 N N . ALA B 1 118 ? 4.449 2.025 -12.406 1 97.19 118 ALA B N 1
ATOM 3366 C CA . ALA B 1 118 ? 5.559 2.66 -13.109 1 97.19 118 ALA B CA 1
ATOM 3367 C C . ALA B 1 118 ? 5.66 2.156 -14.547 1 97.19 118 ALA B C 1
ATOM 3369 O O . ALA B 1 118 ? 6.5 2.625 -15.32 1 97.19 118 ALA B O 1
ATOM 3370 N N . GLY B 1 119 ? 4.926 1.133 -14.93 1 97.94 119 GLY B N 1
ATOM 3371 C CA . GLY B 1 119 ? 4.848 0.698 -16.312 1 97.94 119 GLY B CA 1
ATOM 3372 C C . GLY B 1 119 ? 5.535 -0.632 -16.562 1 97.94 119 GLY B C 1
ATOM 3373 O O . GLY B 1 119 ? 5.547 -1.131 -17.688 1 97.94 119 GLY B O 1
ATOM 3374 N N . TYR B 1 120 ? 6.07 -1.285 -15.539 1 98.56 120 TYR B N 1
ATOM 3375 C CA . TYR B 1 120 ? 6.703 -2.586 -15.727 1 98.56 120 TYR B CA 1
ATOM 3376 C C . TYR B 1 120 ? 5.66 -3.686 -15.867 1 98.56 120 TYR B C 1
ATOM 3378 O O . TYR B 1 120 ? 4.648 -3.691 -15.164 1 98.56 120 TYR B O 1
ATOM 3386 N N . PRO B 1 121 ? 5.883 -4.566 -16.844 1 98.69 121 PRO B N 1
ATOM 3387 C CA . PRO B 1 121 ? 4.961 -5.699 -16.953 1 98.69 121 PRO B CA 1
ATOM 3388 C C . PRO B 1 121 ? 5.109 -6.695 -15.805 1 98.69 121 PRO B C 1
ATOM 3390 O O . PRO B 1 121 ? 6.172 -6.773 -15.18 1 98.69 121 PRO B O 1
ATOM 3393 N N . LEU B 1 122 ? 4.055 -7.461 -15.523 1 98.81 122 LEU B N 1
ATOM 3394 C CA . LEU B 1 122 ? 3.998 -8.383 -14.391 1 98.81 122 LEU B CA 1
ATOM 3395 C C . LEU B 1 122 ? 5.152 -9.383 -14.445 1 98.81 122 LEU B C 1
ATOM 3397 O O . LEU B 1 122 ? 5.688 -9.773 -13.406 1 98.81 122 LEU B O 1
ATOM 3401 N N . SER B 1 123 ? 5.57 -9.836 -15.625 1 98.88 123 SER B N 1
ATOM 3402 C CA . SER B 1 123 ? 6.676 -10.781 -15.766 1 98.88 123 SER B CA 1
ATOM 3403 C C . SER B 1 123 ? 7.973 -10.211 -15.211 1 98.88 123 SER B C 1
ATOM 3405 O O . SER B 1 123 ? 8.695 -10.891 -14.477 1 98.88 123 SER B O 1
ATOM 3407 N N . GLN B 1 124 ? 8.227 -8.953 -15.492 1 98.75 124 GLN B N 1
ATOM 3408 C CA . GLN B 1 124 ? 9.414 -8.289 -14.969 1 98.75 124 GLN B CA 1
ATOM 3409 C C . GLN B 1 124 ? 9.297 -8.047 -13.469 1 98.75 124 GLN B C 1
ATOM 3411 O O . GLN B 1 124 ? 10.281 -8.18 -12.734 1 98.75 124 GLN B O 1
ATOM 3416 N N . VAL B 1 125 ? 8.117 -7.633 -13.039 1 98.81 125 VAL B N 1
ATOM 3417 C CA . VAL B 1 125 ? 7.871 -7.438 -11.617 1 98.81 125 VAL B CA 1
ATOM 3418 C C . VAL B 1 125 ? 8.133 -8.734 -10.859 1 98.81 125 VAL B C 1
ATOM 3420 O O . VAL B 1 125 ? 8.773 -8.727 -9.805 1 98.81 125 VAL B O 1
ATOM 3423 N N . THR B 1 126 ? 7.625 -9.867 -11.391 1 98.81 126 THR B N 1
ATOM 3424 C CA . THR B 1 126 ? 7.809 -11.18 -10.766 1 98.81 126 THR B CA 1
ATOM 3425 C C . THR B 1 126 ? 9.289 -11.531 -10.68 1 98.81 126 THR B C 1
ATOM 3427 O O . THR B 1 126 ? 9.758 -12 -9.641 1 98.81 126 THR B O 1
ATOM 3430 N N . GLU B 1 127 ? 9.969 -11.305 -11.758 1 98.38 127 GLU B N 1
ATOM 3431 C CA . GLU B 1 127 ? 11.406 -11.555 -11.758 1 98.38 127 GLU B CA 1
ATOM 3432 C C . GLU B 1 127 ? 12.109 -10.75 -10.672 1 98.38 127 GLU B C 1
ATOM 3434 O O . GLU B 1 127 ? 12.961 -11.273 -9.953 1 98.38 127 GLU B O 1
ATOM 3439 N N . ALA B 1 128 ? 11.758 -9.5 -10.531 1 98.19 128 ALA B N 1
ATOM 3440 C CA . ALA B 1 128 ? 12.375 -8.625 -9.531 1 98.19 128 ALA B CA 1
ATOM 3441 C C . ALA B 1 128 ? 12.078 -9.109 -8.117 1 98.19 128 ALA B C 1
ATOM 3443 O O . ALA B 1 128 ? 12.969 -9.133 -7.266 1 98.19 128 ALA B O 1
ATOM 3444 N N . LEU B 1 129 ? 10.859 -9.461 -7.848 1 98.38 129 LEU B N 1
ATOM 3445 C CA . LEU B 1 129 ? 10.469 -9.938 -6.523 1 98.38 129 LEU B CA 1
ATOM 3446 C C . LEU B 1 129 ? 11.211 -11.219 -6.168 1 98.38 129 LEU B C 1
ATOM 3448 O O . LEU B 1 129 ? 11.562 -11.438 -5.008 1 98.38 129 LEU B O 1
ATOM 3452 N N . CYS B 1 130 ? 11.453 -12.062 -7.121 1 97.94 130 CYS B N 1
ATOM 3453 C CA . CYS B 1 130 ? 12.109 -13.352 -6.914 1 97.94 130 CYS B CA 1
ATOM 3454 C C . CYS B 1 130 ? 13.57 -13.164 -6.512 1 97.94 130 CYS B C 1
ATOM 3456 O O . CYS B 1 130 ? 14.203 -14.094 -6.012 1 97.94 130 CYS B O 1
ATOM 3458 N N . ASP B 1 131 ? 14.133 -12.016 -6.754 1 96.88 131 ASP B N 1
ATOM 3459 C CA . ASP B 1 131 ? 15.508 -11.75 -6.344 1 96.88 131 ASP B CA 1
ATOM 3460 C C . ASP B 1 131 ? 15.68 -11.938 -4.836 1 96.88 131 ASP B C 1
ATOM 3462 O O . ASP B 1 131 ? 16.734 -12.359 -4.371 1 96.88 131 ASP B O 1
ATOM 3466 N N . ARG B 1 132 ? 14.672 -11.586 -4.109 1 95.44 132 ARG B N 1
ATOM 3467 C CA . ARG B 1 132 ? 14.703 -11.742 -2.658 1 95.44 132 ARG B CA 1
ATOM 3468 C C . ARG B 1 132 ? 14.617 -13.211 -2.262 1 95.44 132 ARG B C 1
ATOM 3470 O O . ARG B 1 132 ? 15.297 -13.648 -1.334 1 95.44 132 ARG B O 1
ATOM 3477 N N . TRP B 1 133 ? 13.805 -13.953 -2.936 1 96.44 133 TRP B N 1
ATOM 3478 C CA . TRP B 1 133 ? 13.406 -15.281 -2.473 1 96.44 133 TRP B CA 1
ATOM 3479 C C . TRP B 1 133 ? 14.266 -16.359 -3.123 1 96.44 133 TRP B C 1
ATOM 3481 O O . TRP B 1 133 ? 14.352 -17.484 -2.619 1 96.44 133 TRP B O 1
ATOM 3491 N N . GLN B 1 134 ? 14.773 -16.062 -4.305 1 96.81 134 GLN B N 1
ATOM 3492 C CA . GLN B 1 134 ? 15.617 -17 -5.039 1 96.81 134 GLN B CA 1
ATOM 3493 C C . GLN B 1 134 ? 14.977 -18.391 -5.109 1 96.81 134 GLN B C 1
ATOM 3495 O O . GLN B 1 134 ? 15.555 -19.359 -4.645 1 96.81 134 GLN B O 1
ATOM 3500 N N . PRO B 1 135 ? 13.898 -18.484 -5.781 1 97.12 135 PRO B N 1
ATOM 3501 C CA . PRO B 1 135 ? 13.125 -19.734 -5.762 1 97.12 135 PRO B CA 1
ATOM 3502 C C . PRO B 1 135 ? 13.82 -20.875 -6.492 1 97.12 135 PRO B C 1
ATOM 3504 O O . PRO B 1 135 ? 13.43 -22.031 -6.348 1 97.12 135 PRO B O 1
ATOM 3507 N N . GLY B 1 136 ? 14.828 -20.594 -7.375 1 97.06 136 GLY B N 1
ATOM 3508 C CA . GLY B 1 136 ? 15.492 -21.625 -8.156 1 97.06 136 GLY B CA 1
ATOM 3509 C C . GLY B 1 136 ? 14.68 -22.094 -9.352 1 97.06 136 GLY B C 1
ATOM 3510 O O . GLY B 1 136 ? 15 -23.109 -9.969 1 97.06 136 GLY B O 1
ATOM 3511 N N . VAL B 1 137 ? 13.617 -21.516 -9.594 1 97.12 137 VAL B N 1
ATOM 3512 C CA . VAL B 1 137 ? 12.688 -21.766 -10.688 1 97.12 137 VAL B CA 1
ATOM 3513 C C . VAL B 1 137 ? 12.359 -20.438 -11.391 1 97.12 137 VAL B C 1
ATOM 3515 O O . VAL B 1 137 ? 12.242 -19.406 -10.742 1 97.12 137 VAL B O 1
ATOM 3518 N N . ARG B 1 138 ? 12.367 -20.469 -12.742 1 98 138 ARG B N 1
ATOM 3519 C CA . ARG B 1 138 ? 11.852 -19.312 -13.453 1 98 138 ARG B CA 1
ATOM 3520 C C . ARG B 1 138 ? 10.328 -19.234 -13.352 1 98 138 ARG B C 1
ATOM 3522 O O . ARG B 1 138 ? 9.625 -20.047 -13.945 1 98 138 ARG B O 1
ATOM 3529 N N . LEU B 1 139 ? 9.859 -18.281 -12.594 1 98.75 139 LEU B N 1
ATOM 3530 C CA . LEU B 1 139 ? 8.422 -18.078 -12.453 1 98.75 139 LEU B CA 1
ATOM 3531 C C . LEU B 1 139 ? 7.906 -17.109 -13.508 1 98.75 139 LEU B C 1
ATOM 3533 O O . LEU B 1 139 ? 8.281 -15.93 -13.508 1 98.75 139 LEU B O 1
ATOM 3537 N N . LEU B 1 140 ? 7.027 -17.547 -14.383 1 98.88 140 LEU B N 1
ATOM 3538 C CA . LEU B 1 140 ? 6.406 -16.703 -15.398 1 98.88 140 LEU B CA 1
ATOM 3539 C C . LEU B 1 140 ? 4.898 -16.609 -15.188 1 98.88 140 LEU B C 1
ATOM 3541 O O . LEU B 1 140 ? 4.215 -17.641 -15.109 1 98.88 140 LEU B O 1
ATOM 3545 N N . PRO B 1 141 ? 4.418 -15.359 -14.984 1 98.94 141 PRO B N 1
ATOM 3546 C CA . PRO B 1 141 ? 2.961 -15.289 -15.125 1 98.94 141 PRO B CA 1
ATOM 3547 C C . PRO B 1 141 ? 2.477 -15.805 -16.484 1 98.94 141 PRO B C 1
ATOM 3549 O O . PRO B 1 141 ? 3.152 -15.617 -17.5 1 98.94 141 PRO B O 1
ATOM 3552 N N . MET B 1 142 ? 1.322 -16.375 -16.516 1 98.88 142 MET B N 1
ATOM 3553 C CA . MET B 1 142 ? 0.782 -16.891 -17.781 1 98.88 142 MET B CA 1
ATOM 3554 C C . MET B 1 142 ? 0.613 -15.766 -18.781 1 98.88 142 MET B C 1
ATOM 3556 O O . MET B 1 142 ? 0.712 -15.992 -20 1 98.88 142 MET B O 1
ATOM 3560 N N . SER B 1 143 ? 0.368 -14.617 -18.266 1 98.81 143 SER B N 1
ATOM 3561 C CA . SER B 1 143 ? 0.188 -13.422 -19.094 1 98.81 143 SER B CA 1
ATOM 3562 C C . SER B 1 143 ? 0.542 -12.156 -18.312 1 98.81 143 SER B C 1
ATOM 3564 O O . SER B 1 143 ? 0.415 -12.117 -17.094 1 98.81 143 SER B O 1
ATOM 3566 N N . ASP B 1 144 ? 1.032 -11.141 -19.031 1 98.69 144 ASP B N 1
ATOM 3567 C CA . ASP B 1 144 ? 1.189 -9.812 -18.453 1 98.69 144 ASP B CA 1
ATOM 3568 C C . ASP B 1 144 ? -0.118 -9.023 -18.516 1 98.69 144 ASP B C 1
ATOM 3570 O O . ASP B 1 144 ? -0.261 -7.992 -17.859 1 98.69 144 ASP B O 1
ATOM 3574 N N . ASP B 1 145 ? -1.038 -9.547 -19.312 1 98.31 145 ASP B N 1
ATOM 3575 C CA . ASP B 1 145 ? -2.32 -8.875 -19.484 1 98.31 145 ASP B CA 1
ATOM 3576 C C . ASP B 1 145 ? -3.283 -9.219 -18.359 1 98.31 145 ASP B C 1
ATOM 3578 O O . ASP B 1 145 ? -3.104 -10.227 -17.672 1 98.31 145 ASP B O 1
ATOM 3582 N N . ARG B 1 146 ? -4.195 -8.367 -18.188 1 96.31 146 ARG B N 1
ATOM 3583 C CA . ARG B 1 146 ? -5.195 -8.594 -17.156 1 96.31 146 ARG B CA 1
ATOM 3584 C C . ARG B 1 146 ? -6.125 -9.742 -17.531 1 96.31 146 ARG B C 1
ATOM 3586 O O . ARG B 1 146 ? -6.801 -9.695 -18.562 1 96.31 146 ARG B O 1
ATOM 3593 N N . VAL B 1 147 ? -6.125 -10.781 -16.781 1 97.69 147 VAL B N 1
ATOM 3594 C CA . VAL B 1 147 ? -7.055 -11.898 -16.828 1 97.69 147 VAL B CA 1
ATOM 3595 C C . VAL B 1 147 ? -7.602 -12.188 -15.43 1 97.69 147 VAL B C 1
ATOM 3597 O O . VAL B 1 147 ? -6.84 -12.469 -14.508 1 97.69 147 VAL B O 1
ATOM 3600 N N . GLU B 1 148 ? -8.867 -12.086 -15.258 1 97.94 148 GLU B N 1
ATOM 3601 C CA . GLU B 1 148 ? -9.484 -12.32 -13.953 1 97.94 1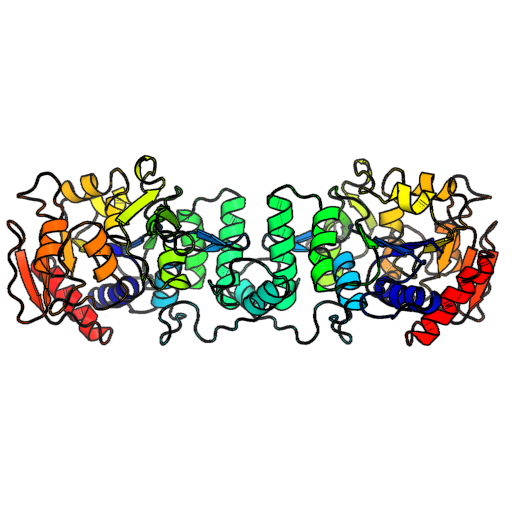48 GLU B CA 1
ATOM 3602 C C . GLU B 1 148 ? -10.578 -13.383 -14.047 1 97.94 148 GLU B C 1
ATOM 3604 O O . GLU B 1 148 ? -11.43 -13.328 -14.93 1 97.94 148 GLU B O 1
ATOM 3609 N N . THR B 1 149 ? -10.531 -14.289 -13.117 1 98.19 149 THR B N 1
ATOM 3610 C CA . THR B 1 149 ? -11.578 -15.305 -13.047 1 98.19 149 THR B CA 1
ATOM 3611 C C . THR B 1 149 ? -12.797 -14.781 -12.289 1 98.19 149 THR B C 1
ATOM 3613 O O . THR B 1 149 ? -12.664 -14.281 -11.164 1 98.19 149 THR B O 1
ATOM 3616 N N . HIS B 1 150 ? -13.93 -14.867 -12.891 1 98.12 150 HIS B N 1
ATOM 3617 C CA . HIS B 1 150 ? -15.203 -14.508 -12.266 1 98.12 150 HIS B CA 1
ATOM 3618 C C . HIS B 1 150 ? -16.156 -15.695 -12.25 1 98.12 150 HIS B C 1
ATOM 3620 O O . HIS B 1 150 ? -16.062 -16.594 -13.102 1 98.12 150 HIS B O 1
ATOM 3626 N N . VAL B 1 151 ? -17.016 -15.742 -11.297 1 97.75 151 VAL B N 1
ATOM 3627 C CA . VAL B 1 151 ? -17.969 -16.812 -11.102 1 97.75 151 VAL B CA 1
ATOM 3628 C C . VAL B 1 151 ? -19.391 -16.25 -11.094 1 97.75 151 VAL B C 1
ATOM 3630 O O . VAL B 1 151 ? -19.688 -15.297 -10.375 1 97.75 151 VAL B O 1
ATOM 3633 N N . VAL B 1 152 ? -20.234 -16.781 -11.953 1 97.25 152 VAL B N 1
ATOM 3634 C CA . VAL B 1 152 ? -21.641 -16.406 -11.945 1 97.25 152 VAL B CA 1
ATOM 3635 C C . VAL B 1 152 ? -22.406 -17.25 -10.922 1 97.25 152 VAL B C 1
ATOM 3637 O O . VAL B 1 152 ? -22.422 -18.484 -11.008 1 97.25 152 VAL B O 1
ATOM 3640 N N . ILE B 1 153 ? -22.969 -16.578 -9.938 1 96.81 153 ILE B N 1
ATOM 3641 C CA . ILE B 1 153 ? -23.656 -17.266 -8.859 1 96.81 153 ILE B CA 1
ATOM 3642 C C . ILE B 1 153 ? -25.062 -16.703 -8.695 1 96.81 153 ILE B C 1
ATOM 3644 O O . ILE B 1 153 ? -25.406 -15.672 -9.297 1 96.81 153 ILE B O 1
ATOM 3648 N N . ASP B 1 154 ? -25.906 -17.5 -7.977 1 93.31 154 ASP B N 1
ATOM 3649 C CA . ASP B 1 154 ? -27.141 -16.891 -7.5 1 93.31 154 ASP B CA 1
ATOM 3650 C C . ASP B 1 154 ? -26.859 -15.805 -6.469 1 93.31 154 ASP B C 1
ATOM 3652 O O . ASP B 1 154 ? -26.031 -15.992 -5.574 1 93.31 154 ASP B O 1
ATOM 3656 N N . ASP B 1 155 ? -27.469 -14.672 -6.68 1 89.81 155 ASP B N 1
ATOM 3657 C CA . ASP B 1 155 ? -27.266 -13.57 -5.738 1 89.81 155 ASP B CA 1
ATOM 3658 C C . ASP B 1 155 ? -27.734 -13.953 -4.336 1 89.81 155 ASP B C 1
ATOM 3660 O O . ASP B 1 155 ? -28.906 -14.289 -4.137 1 89.81 155 ASP B O 1
ATOM 3664 N N . PRO B 1 156 ? -26.812 -13.93 -3.42 1 88.19 156 PRO B N 1
ATOM 3665 C CA . PRO B 1 156 ? -27.188 -14.305 -2.057 1 88.19 156 PRO B CA 1
ATOM 3666 C C . PRO B 1 156 ? -28.281 -13.391 -1.479 1 88.19 156 PRO B C 1
ATOM 3668 O O . PRO B 1 156 ? -29.062 -13.82 -0.626 1 88.19 156 PRO B O 1
ATOM 3671 N N . GLU B 1 157 ? -28.359 -12.156 -1.868 1 88 157 GLU B N 1
ATOM 3672 C CA . GLU B 1 157 ? -29.328 -11.195 -1.368 1 88 157 GLU B CA 1
ATOM 3673 C C . GLU B 1 157 ? -30.656 -11.297 -2.133 1 88 157 GLU B C 1
ATOM 3675 O O . GLU B 1 157 ? -31.703 -10.898 -1.624 1 88 157 GLU B O 1
ATOM 3680 N N . ASN B 1 158 ? -30.609 -11.664 -3.377 1 89.5 158 ASN B N 1
ATOM 3681 C CA . ASN B 1 158 ? -31.781 -11.852 -4.234 1 89.5 158 ASN B CA 1
ATOM 3682 C C . ASN B 1 158 ? -31.656 -13.102 -5.098 1 89.5 158 ASN B C 1
ATOM 3684 O O . ASN B 1 158 ? -31.312 -13.008 -6.277 1 89.5 158 ASN B O 1
ATOM 3688 N N . GLN B 1 159 ? -32.062 -14.195 -4.66 1 85.12 159 GLN B N 1
ATOM 3689 C CA . GLN B 1 159 ? -31.781 -15.508 -5.238 1 85.12 159 GLN B CA 1
ATOM 3690 C C . GLN B 1 159 ? -32.406 -15.633 -6.629 1 85.12 159 GLN B C 1
ATOM 3692 O O . GLN B 1 159 ? -32.062 -16.516 -7.398 1 85.12 159 GLN B O 1
ATOM 3697 N N . GLU B 1 160 ? -33.312 -14.758 -6.984 1 88.75 160 GLU B N 1
ATOM 3698 C CA . GLU B 1 160 ? -33.938 -14.812 -8.305 1 88.75 160 GLU B CA 1
ATOM 3699 C C . GLU B 1 160 ? -33.062 -14.18 -9.367 1 88.75 160 GLU B C 1
ATOM 3701 O O . GLU B 1 160 ? -33.344 -14.273 -10.562 1 88.75 160 GLU B O 1
ATOM 3706 N N . GLN B 1 161 ? -31.984 -13.602 -8.867 1 93.06 161 GLN B N 1
ATOM 3707 C CA . GLN B 1 161 ? -31.078 -12.93 -9.781 1 93.06 161 GLN B CA 1
ATOM 3708 C C . GLN B 1 161 ? -29.688 -13.562 -9.734 1 93.06 161 GLN B C 1
ATOM 3710 O O . GLN B 1 161 ? -29.281 -14.117 -8.703 1 93.06 161 GLN B O 1
ATOM 3715 N N . ARG B 1 162 ? -29 -13.586 -10.859 1 94.88 162 ARG B N 1
ATOM 3716 C CA . ARG B 1 162 ? -27.625 -14.039 -10.914 1 94.88 162 ARG B CA 1
ATOM 3717 C C . ARG B 1 162 ? -26.656 -12.859 -10.969 1 94.88 162 ARG B C 1
ATOM 3719 O O . ARG B 1 162 ? -27.016 -11.781 -11.453 1 94.88 162 ARG B O 1
ATOM 3726 N N . LYS B 1 163 ? -25.531 -13.016 -10.406 1 95.31 163 LYS B N 1
ATOM 3727 C CA . LYS B 1 163 ? -24.484 -11.992 -10.484 1 95.31 163 LYS B CA 1
ATOM 3728 C C . LYS B 1 163 ? -23.109 -12.617 -10.664 1 95.31 163 LYS B C 1
ATOM 3730 O O . LYS B 1 163 ? -22.891 -13.766 -10.266 1 95.31 163 LYS B O 1
ATOM 3735 N N . ALA B 1 164 ? -22.266 -11.945 -11.328 1 96.19 164 ALA B N 1
ATOM 3736 C CA . ALA B 1 164 ? -20.859 -12.344 -11.469 1 96.19 164 ALA B CA 1
ATOM 3737 C C . ALA B 1 164 ? -20 -11.719 -10.375 1 96.19 164 ALA B C 1
ATOM 3739 O O . ALA B 1 164 ? -20.078 -10.508 -10.141 1 96.19 164 ALA B O 1
ATOM 3740 N N . ILE B 1 165 ? -19.266 -12.508 -9.609 1 96.88 165 ILE B N 1
ATOM 3741 C CA . ILE B 1 165 ? -18.328 -12.008 -8.609 1 96.88 165 ILE B CA 1
ATOM 3742 C C . ILE B 1 165 ? -16.922 -12.523 -8.898 1 96.88 165 ILE B C 1
ATOM 3744 O O . ILE B 1 165 ? -16.766 -13.523 -9.609 1 96.88 165 ILE B O 1
ATOM 3748 N N . HIS B 1 166 ? -15.969 -11.797 -8.453 1 97.56 166 HIS B N 1
ATOM 3749 C CA . HIS B 1 166 ? -14.594 -12.258 -8.617 1 97.56 166 HIS B CA 1
ATOM 3750 C C . HIS B 1 166 ? -14.383 -13.594 -7.922 1 97.56 166 HIS B C 1
ATOM 3752 O O . HIS B 1 166 ? -14.969 -13.852 -6.867 1 97.56 166 HIS B O 1
ATOM 3758 N N . PHE B 1 167 ? -13.562 -14.352 -8.422 1 96.69 167 PHE B N 1
ATOM 3759 C CA . PHE B 1 167 ? -13.266 -15.688 -7.918 1 96.69 167 PHE B CA 1
ATOM 3760 C C . PHE B 1 167 ? -12.867 -15.633 -6.445 1 96.69 167 PHE B C 1
ATOM 3762 O O . PHE B 1 167 ? -13.328 -16.453 -5.645 1 96.69 167 PHE B O 1
ATOM 3769 N N . GLN B 1 168 ? -12.008 -14.68 -6.02 1 95.81 168 GLN B N 1
ATOM 3770 C CA . GLN B 1 168 ? -11.555 -14.57 -4.637 1 95.81 168 GLN B CA 1
ATOM 3771 C C . GLN B 1 168 ? -12.727 -14.359 -3.686 1 95.81 168 GLN B C 1
ATOM 3773 O O . GLN B 1 168 ? -12.727 -14.859 -2.561 1 95.81 168 GLN B O 1
ATOM 3778 N N . GLU B 1 169 ? -13.664 -13.523 -4.148 1 95.88 169 GLU B N 1
ATOM 3779 C CA . GLU B 1 169 ? -14.844 -13.312 -3.314 1 95.88 169 GLU B CA 1
ATOM 3780 C C . GLU B 1 169 ? -15.633 -14.609 -3.145 1 95.88 169 GLU B C 1
ATOM 3782 O O . GLU B 1 169 ? -16 -14.977 -2.027 1 95.88 169 GLU B O 1
ATOM 3787 N N . TRP B 1 170 ? -15.828 -15.344 -4.203 1 95.94 170 TRP B N 1
ATOM 3788 C CA . TRP B 1 170 ? -16.547 -16.609 -4.172 1 95.94 170 TRP B CA 1
ATOM 3789 C C . TRP B 1 170 ? -15.812 -17.641 -3.311 1 95.94 170 TRP B C 1
ATOM 3791 O O . TRP B 1 170 ? -16.422 -18.344 -2.514 1 95.94 170 TRP B O 1
ATOM 3801 N N . TRP B 1 171 ? -14.508 -17.578 -3.457 1 93.44 171 TRP B N 1
ATOM 3802 C CA . TRP B 1 171 ? -13.648 -18.578 -2.84 1 93.44 171 TRP B CA 1
ATOM 3803 C C . TRP B 1 171 ? -13.422 -18.266 -1.364 1 93.44 171 TRP B C 1
ATOM 3805 O O . TRP B 1 171 ? -13.516 -19.156 -0.514 1 93.44 171 TRP B O 1
ATOM 3815 N N . VAL B 1 172 ? -13.109 -17.016 -1.021 1 92.56 172 VAL B N 1
ATOM 3816 C CA . VAL B 1 172 ? -12.672 -16.641 0.321 1 92.56 172 VAL B CA 1
ATOM 3817 C C . VAL B 1 172 ? -13.875 -16.188 1.146 1 92.56 172 VAL B C 1
ATOM 3819 O O . VAL B 1 172 ? -14.117 -16.703 2.242 1 92.56 172 VAL B O 1
ATOM 3822 N N . ARG B 1 173 ? -14.672 -15.305 0.583 1 93.56 173 ARG B N 1
ATOM 3823 C CA . ARG B 1 173 ? -15.789 -14.75 1.343 1 93.56 173 ARG B CA 1
ATOM 3824 C C . ARG B 1 173 ? -16.906 -15.781 1.513 1 93.56 173 ARG B C 1
ATOM 3826 O O . ARG B 1 173 ? -17.391 -16 2.625 1 93.56 173 ARG B O 1
ATOM 3833 N N . TYR B 1 174 ? -17.234 -16.5 0.39 1 93.94 174 TYR B N 1
ATOM 3834 C CA . TYR B 1 174 ? -18.406 -17.375 0.409 1 93.94 174 TYR B CA 1
ATOM 3835 C C . TYR B 1 174 ? -17.984 -18.828 0.51 1 93.94 174 TYR B C 1
ATOM 3837 O O . TYR B 1 174 ? -18.844 -19.719 0.61 1 93.94 174 TYR B O 1
ATOM 3845 N N . ARG B 1 175 ? -16.734 -19.203 0.455 1 92.81 175 ARG B N 1
ATOM 3846 C CA . ARG B 1 175 ? -16.172 -20.547 0.582 1 92.81 175 ARG B CA 1
ATOM 3847 C C . ARG B 1 175 ? -16.75 -21.469 -0.473 1 92.81 175 ARG B C 1
ATOM 3849 O O . ARG B 1 175 ? -17.062 -22.641 -0.183 1 92.81 175 ARG B O 1
ATOM 3856 N N . ALA B 1 176 ? -17.109 -20.797 -1.581 1 90.12 176 ALA B N 1
ATOM 3857 C CA . ALA B 1 176 ? -17.625 -21.531 -2.736 1 90.12 176 ALA B CA 1
ATOM 3858 C C . ALA B 1 176 ? -18.969 -22.188 -2.41 1 90.12 176 ALA B C 1
ATOM 3860 O O . ALA B 1 176 ? -19.344 -23.188 -3.023 1 90.12 176 ALA B O 1
ATOM 3861 N N . GLU B 1 177 ? -19.656 -21.672 -1.509 1 91.19 177 GLU B N 1
ATOM 3862 C CA . GLU B 1 177 ? -20.953 -22.234 -1.101 1 91.19 177 GLU B CA 1
ATOM 3863 C C . GLU B 1 177 ? -22.031 -21.938 -2.129 1 91.19 177 GLU B C 1
ATOM 3865 O O . GLU B 1 177 ? -22.812 -22.812 -2.484 1 91.19 177 GLU B O 1
ATOM 3870 N N . PRO B 1 178 ? -22.094 -20.625 -2.543 1 92 178 PRO B N 1
ATOM 3871 C CA . PRO B 1 178 ? -23.094 -20.406 -3.598 1 92 178 PRO B CA 1
ATOM 3872 C C . PRO B 1 178 ? -22.766 -21.188 -4.875 1 92 178 PRO B C 1
ATOM 3874 O O . PRO B 1 178 ? -21.625 -21.203 -5.324 1 92 178 PRO B O 1
ATOM 3877 N N . LYS B 1 179 ? -23.719 -21.766 -5.41 1 91.94 179 LYS B N 1
ATOM 3878 C CA . LYS B 1 179 ? -23.531 -22.562 -6.609 1 91.94 179 LYS B CA 1
ATOM 3879 C C . LYS B 1 179 ? -22.969 -21.734 -7.75 1 91.94 179 LYS B C 1
ATOM 3881 O O . LYS B 1 179 ? -23.469 -20.641 -8.047 1 91.94 179 LYS B O 1
ATOM 3886 N N . ALA B 1 180 ? -21.953 -22.234 -8.391 1 94.75 180 ALA B N 1
ATOM 3887 C CA . ALA B 1 180 ? -21.391 -21.594 -9.57 1 94.75 180 ALA B CA 1
ATOM 3888 C C . ALA B 1 180 ? -22.094 -22.062 -10.844 1 94.75 180 ALA B C 1
ATOM 3890 O O . ALA B 1 180 ? -22.062 -23.25 -11.164 1 94.75 180 ALA B O 1
ATOM 3891 N N . HIS B 1 181 ? -22.672 -21.172 -11.539 1 94.81 181 HIS B N 1
ATOM 3892 C CA . HIS B 1 181 ? -23.344 -21.5 -12.781 1 94.81 181 HIS B CA 1
ATOM 3893 C C . HIS B 1 181 ? -22.375 -21.469 -13.961 1 94.81 181 HIS B C 1
ATOM 3895 O O . HIS B 1 181 ? -22.547 -22.203 -14.938 1 94.81 181 HIS B O 1
ATOM 3901 N N . SER B 1 182 ? -21.469 -20.625 -13.859 1 95.94 182 SER B N 1
ATOM 3902 C CA . SER B 1 182 ? -20.406 -20.531 -14.852 1 95.94 182 SER B CA 1
ATOM 3903 C C . SER B 1 182 ? -19.141 -19.906 -14.266 1 95.94 182 SER B C 1
ATOM 3905 O O . SER B 1 182 ? -19.219 -19.156 -13.281 1 95.94 182 SER B O 1
ATOM 3907 N N . ILE B 1 183 ? -18.016 -20.25 -14.766 1 96.94 183 ILE B N 1
ATOM 3908 C CA . ILE B 1 183 ? -16.703 -19.672 -14.438 1 96.94 183 ILE B CA 1
ATOM 3909 C C . ILE B 1 183 ? -16.078 -19.078 -15.688 1 96.94 183 ILE B C 1
ATOM 3911 O O . ILE B 1 183 ? -15.883 -19.766 -16.688 1 96.94 183 ILE B O 1
ATOM 3915 N N . ILE B 1 184 ? -15.812 -17.812 -15.617 1 95.69 184 ILE B N 1
ATOM 3916 C CA . ILE B 1 184 ? -15.359 -17.094 -16.797 1 95.69 184 ILE B CA 1
ATOM 3917 C C . ILE B 1 184 ? -14.039 -16.375 -16.5 1 95.69 184 ILE B C 1
ATOM 3919 O O . ILE B 1 184 ? -13.867 -15.812 -15.414 1 95.69 184 ILE B O 1
ATOM 3923 N N . ALA B 1 185 ? -13.07 -16.531 -17.375 1 96.44 185 ALA B N 1
ATOM 3924 C CA . ALA B 1 185 ? -11.828 -15.758 -17.297 1 96.44 185 ALA B CA 1
ATOM 3925 C C . ALA B 1 185 ? -11.945 -14.453 -18.094 1 96.44 185 ALA B C 1
ATOM 3927 O O . ALA B 1 185 ? -11.641 -14.414 -19.281 1 96.44 185 ALA B O 1
ATOM 3928 N N . VAL B 1 186 ? -12.266 -13.406 -17.438 1 96.06 186 VAL B N 1
ATOM 3929 C CA . VAL B 1 186 ? -12.477 -12.109 -18.078 1 96.06 186 VAL B CA 1
ATOM 3930 C C . VAL B 1 186 ? -11.141 -11.555 -18.594 1 96.06 186 VAL B C 1
ATOM 3932 O O . VAL B 1 186 ? -10.188 -11.43 -17.828 1 96.06 186 VAL B O 1
ATOM 3935 N N . GLY B 1 187 ? -11.055 -11.305 -19.875 1 96.31 187 GLY B N 1
ATOM 3936 C CA . GLY B 1 187 ? -9.859 -10.734 -20.484 1 96.31 187 GLY B CA 1
ATOM 3937 C C . GLY B 1 187 ? -8.977 -11.781 -21.141 1 96.31 187 GLY B C 1
ATOM 3938 O O . GLY B 1 187 ? -8.023 -11.438 -21.844 1 96.31 187 GLY B O 1
ATOM 3939 N N . ALA B 1 188 ? -9.281 -13.047 -20.953 1 96.25 188 ALA B N 1
ATOM 3940 C CA . ALA B 1 188 ? -8.422 -14.125 -21.453 1 96.25 188 ALA B CA 1
ATOM 3941 C C . ALA B 1 188 ? -8.352 -14.117 -22.969 1 96.25 188 ALA B C 1
ATOM 3943 O O . ALA B 1 188 ? -7.285 -14.336 -23.547 1 96.25 188 ALA B O 1
ATOM 3944 N N . GLU B 1 189 ? -9.453 -13.812 -23.641 1 95.62 189 GLU B N 1
ATOM 3945 C CA . GLU B 1 189 ? -9.523 -13.906 -25.094 1 95.62 189 GLU B CA 1
ATOM 3946 C C . GLU B 1 189 ? -8.578 -12.914 -25.75 1 95.62 189 GLU B C 1
ATOM 3948 O O . GLU B 1 189 ? -8.102 -13.148 -26.859 1 95.62 189 GLU B O 1
ATOM 3953 N N . GLU B 1 190 ? -8.305 -11.852 -25.062 1 97.31 190 GLU B N 1
ATOM 3954 C CA . GLU B 1 190 ? -7.465 -10.812 -25.641 1 97.31 190 GLU B CA 1
ATOM 3955 C C . GLU B 1 190 ? -6.055 -10.852 -25.062 1 97.31 190 GLU B C 1
ATOM 3957 O O . GLU B 1 190 ? -5.176 -10.109 -25.484 1 97.31 190 GLU B O 1
ATOM 3962 N N . ALA B 1 191 ? -5.871 -11.758 -24.094 1 98.38 191 ALA B N 1
ATOM 3963 C CA . ALA B 1 191 ? -4.578 -11.828 -23.422 1 98.38 191 ALA B CA 1
ATOM 3964 C C . ALA B 1 191 ? -3.539 -12.508 -24.312 1 98.38 191 ALA B C 1
ATOM 3966 O O . ALA B 1 191 ? -3.891 -13.273 -25.219 1 98.38 191 ALA B O 1
ATOM 3967 N N . LYS B 1 192 ? -2.275 -12.117 -24.188 1 98.62 192 LYS B N 1
ATOM 3968 C CA . LYS B 1 192 ? -1.137 -12.781 -24.828 1 98.62 192 LYS B CA 1
ATOM 3969 C C . LYS B 1 192 ? -0.274 -13.5 -23.797 1 98.62 192 LYS B C 1
ATOM 3971 O O . LYS B 1 192 ? -0.159 -13.039 -22.656 1 98.62 192 LYS B O 1
ATOM 3976 N N . PRO B 1 193 ? 0.249 -14.617 -24.172 1 98.81 193 PRO B N 1
ATOM 3977 C CA . PRO B 1 193 ? 1.225 -15.203 -23.25 1 98.81 193 PRO B CA 1
ATOM 3978 C C . PRO B 1 193 ? 2.324 -14.227 -22.859 1 98.81 193 PRO B C 1
ATOM 3980 O O . PRO B 1 193 ? 2.787 -13.438 -23.688 1 98.81 193 PRO B O 1
ATOM 3983 N N . ALA B 1 194 ? 2.689 -14.219 -21.594 1 98.81 194 ALA B N 1
ATOM 3984 C CA . ALA B 1 194 ? 3.789 -13.359 -21.156 1 98.81 194 ALA B CA 1
ATOM 3985 C C . ALA B 1 194 ? 5.074 -13.688 -21.922 1 98.81 194 ALA B C 1
ATOM 3987 O O . ALA B 1 194 ? 5.234 -14.805 -22.422 1 98.81 194 ALA B O 1
ATOM 3988 N N . PRO B 1 195 ? 6.023 -12.719 -22 1 98.56 195 PRO B N 1
ATOM 3989 C CA . PRO B 1 195 ? 7.309 -13 -22.641 1 98.56 195 PRO B CA 1
ATOM 3990 C C . PRO B 1 195 ? 8.016 -14.219 -22.047 1 98.56 195 PRO B C 1
ATOM 3992 O O . PRO B 1 195 ? 8.133 -14.328 -20.828 1 98.56 195 PRO B O 1
ATOM 3995 N N . GLY B 1 196 ? 8.367 -15.141 -22.938 1 98.62 196 GLY B N 1
ATOM 3996 C CA . GLY B 1 196 ? 9.109 -16.312 -22.5 1 98.62 196 GLY B CA 1
ATOM 3997 C C . GLY B 1 196 ? 8.242 -17.547 -22.375 1 98.62 196 GLY B C 1
ATOM 3998 O O . GLY B 1 196 ? 8.758 -18.672 -22.359 1 98.62 196 GLY B O 1
ATOM 3999 N N . VAL B 1 197 ? 6.91 -17.391 -22.297 1 98.81 197 VAL B N 1
ATOM 4000 C CA . VAL B 1 197 ? 6.012 -18.516 -22.062 1 98.81 197 VAL B CA 1
ATOM 4001 C C . VAL B 1 197 ? 6.078 -19.469 -23.25 1 98.81 197 VAL B C 1
ATOM 4003 O O . VAL B 1 197 ? 6.363 -20.656 -23.062 1 98.81 197 VAL B O 1
ATOM 4006 N N . LEU B 1 198 ? 5.879 -18.969 -24.438 1 98.88 198 LEU B N 1
ATOM 4007 C CA . LEU B 1 198 ? 5.855 -19.828 -25.625 1 98.88 198 LEU B CA 1
ATOM 4008 C C . LEU B 1 198 ? 7.238 -20.406 -25.906 1 98.88 198 LEU B C 1
ATOM 4010 O O . LEU B 1 198 ? 7.359 -21.562 -26.297 1 98.88 198 LEU B O 1
ATOM 4014 N N . ASP B 1 199 ? 8.281 -19.609 -25.656 1 98.75 199 ASP B N 1
ATOM 4015 C CA . ASP B 1 199 ? 9.656 -20.094 -25.844 1 98.75 199 ASP B CA 1
ATOM 4016 C C . ASP B 1 199 ? 9.969 -21.234 -24.891 1 98.75 199 ASP B C 1
ATOM 4018 O O . ASP B 1 199 ? 10.656 -22.188 -25.25 1 98.75 199 ASP B O 1
ATOM 4022 N N . ALA B 1 200 ? 9.484 -21.094 -23.672 1 98.75 200 ALA B N 1
ATOM 4023 C CA . ALA B 1 200 ? 9.711 -22.141 -22.688 1 98.75 200 ALA B CA 1
ATOM 4024 C C . ALA B 1 200 ? 9.07 -23.453 -23.125 1 98.75 200 ALA B C 1
ATOM 4026 O O . ALA B 1 200 ? 9.695 -24.516 -23.047 1 98.75 200 ALA B O 1
ATOM 4027 N N . ILE B 1 201 ? 7.844 -23.375 -23.578 1 98.88 201 ILE B N 1
ATOM 4028 C CA . ILE B 1 201 ? 7.129 -24.562 -24.031 1 98.88 201 ILE B CA 1
ATOM 4029 C C . ILE B 1 201 ? 7.859 -25.203 -25.219 1 98.88 201 ILE B C 1
ATOM 4031 O O . ILE B 1 201 ? 8.078 -26.406 -25.25 1 98.88 201 ILE B O 1
ATOM 4035 N N . ALA B 1 202 ? 8.297 -24.391 -26.141 1 98.69 202 ALA B N 1
ATOM 4036 C CA . ALA B 1 202 ? 8.945 -24.859 -27.359 1 98.69 202 ALA B CA 1
ATOM 4037 C C . ALA B 1 202 ? 10.273 -25.547 -27.031 1 98.69 202 ALA B C 1
ATOM 4039 O O . ALA B 1 202 ? 10.672 -26.5 -27.719 1 98.69 202 ALA B O 1
ATOM 4040 N N . GLY B 1 203 ? 10.906 -25.094 -26.047 1 98.38 203 GLY B N 1
ATOM 4041 C CA . GLY B 1 203 ? 12.234 -25.578 -25.719 1 98.38 203 GLY B CA 1
ATOM 4042 C C . GLY B 1 203 ? 12.242 -26.641 -24.641 1 98.38 203 GLY B C 1
ATOM 4043 O O . GLY B 1 203 ? 13.297 -27.125 -24.234 1 98.38 203 GLY B O 1
ATOM 4044 N N . ALA B 1 204 ? 11.133 -27.125 -24.203 1 98.69 204 ALA B N 1
ATOM 4045 C CA . ALA B 1 204 ? 11.023 -28.031 -23.062 1 98.69 204 ALA B CA 1
ATOM 4046 C C . ALA B 1 204 ? 11.406 -29.453 -23.453 1 98.69 204 ALA B C 1
ATOM 4048 O O . ALA B 1 204 ? 11.188 -29.875 -24.594 1 98.69 204 ALA B O 1
ATOM 4049 N N . ASP B 1 205 ? 12.008 -30.125 -22.516 1 98.56 205 ASP B N 1
ATOM 4050 C CA . ASP B 1 205 ? 12.195 -31.578 -22.641 1 98.56 205 ASP B CA 1
ATOM 4051 C C . ASP B 1 205 ? 10.953 -32.344 -22.172 1 98.56 205 ASP B C 1
ATOM 4053 O O . ASP B 1 205 ? 10.68 -33.438 -22.656 1 98.56 205 ASP B O 1
ATOM 4057 N N . ILE B 1 206 ? 10.25 -31.75 -21.297 1 98.81 206 ILE B N 1
ATOM 4058 C CA . ILE B 1 206 ? 8.984 -32.281 -20.781 1 98.81 206 ILE B CA 1
ATOM 4059 C C . ILE B 1 206 ? 8.125 -31.125 -20.266 1 98.81 206 ILE B C 1
ATOM 4061 O O . ILE B 1 206 ? 8.641 -30.141 -19.719 1 98.81 206 ILE B O 1
ATOM 4065 N N . VAL B 1 207 ? 6.832 -31.203 -20.484 1 98.94 207 VAL B N 1
ATOM 4066 C CA . VAL B 1 207 ? 5.855 -30.297 -19.891 1 98.94 207 VAL B CA 1
ATOM 4067 C C . VAL B 1 207 ? 4.988 -31.047 -18.891 1 98.94 207 VAL B C 1
ATOM 4069 O O . VAL B 1 207 ? 4.484 -32.125 -19.188 1 98.94 207 VAL B O 1
ATOM 4072 N N . LEU B 1 208 ? 4.855 -30.516 -17.719 1 98.94 208 LEU B N 1
ATOM 4073 C CA . LEU B 1 208 ? 4.055 -31.141 -16.672 1 98.94 208 LEU B CA 1
ATOM 4074 C C . LEU B 1 208 ? 2.865 -30.266 -16.297 1 98.94 208 LEU B C 1
ATOM 4076 O O . LEU B 1 208 ? 2.971 -29.047 -16.297 1 98.94 208 LEU B O 1
ATOM 4080 N N . PHE B 1 209 ? 1.714 -30.859 -16.078 1 98.81 209 PHE B N 1
ATOM 4081 C CA . PHE B 1 209 ? 0.621 -30.219 -15.352 1 98.81 209 PHE B CA 1
ATOM 4082 C C . PHE B 1 209 ? 0.639 -30.609 -13.883 1 98.81 209 PHE B C 1
ATOM 4084 O O . PHE B 1 209 ? 0.426 -31.766 -13.539 1 98.81 209 PHE B O 1
ATOM 4091 N N . ALA B 1 210 ? 0.932 -29.625 -13.055 1 98.38 210 ALA B N 1
ATOM 4092 C CA . ALA B 1 210 ? 0.89 -29.875 -11.617 1 98.38 210 ALA B CA 1
ATOM 4093 C C . ALA B 1 210 ? -0.51 -30.281 -11.172 1 98.38 210 ALA B C 1
ATOM 4095 O O . ALA B 1 210 ? -1.486 -30.078 -11.891 1 98.38 210 ALA B O 1
ATOM 4096 N N . PRO B 1 211 ? -0.574 -30.984 -10.023 1 97.06 211 PRO B N 1
ATOM 4097 C CA . PRO B 1 211 ? -1.9 -31.312 -9.5 1 97.06 211 PRO B CA 1
ATOM 4098 C C . PRO B 1 211 ? -2.625 -30.109 -8.914 1 97.06 211 PRO B C 1
ATOM 4100 O O . PRO B 1 211 ? -2.945 -30.094 -7.723 1 97.06 211 PRO B O 1
ATOM 4103 N N . SER B 1 212 ? -2.938 -29.141 -9.758 1 96.06 212 SER B N 1
ATOM 4104 C CA . SER B 1 212 ? -3.664 -27.906 -9.461 1 96.06 212 SER B CA 1
ATOM 4105 C C . SER B 1 212 ? -5.098 -27.969 -9.984 1 96.06 212 SER B C 1
ATOM 4107 O O . SER B 1 212 ? -5.48 -28.938 -10.641 1 96.06 212 SER B O 1
ATOM 4109 N N . ASN B 1 213 ? -5.855 -27.016 -9.594 1 96.38 213 ASN B N 1
ATOM 4110 C CA . ASN B 1 213 ? -7.254 -26.969 -10.016 1 96.38 213 ASN B CA 1
ATOM 4111 C C . ASN B 1 213 ? -7.375 -26.969 -11.539 1 96.38 213 ASN B C 1
ATOM 4113 O O . ASN B 1 213 ? -6.82 -26.109 -12.211 1 96.38 213 ASN B O 1
ATOM 4117 N N . PRO B 1 214 ? -8.062 -27.938 -12.102 1 97 214 PRO B N 1
ATOM 4118 C CA . PRO B 1 214 ? -8.117 -28.078 -13.562 1 97 214 PRO B CA 1
ATOM 4119 C C . PRO B 1 214 ? -8.875 -26.922 -14.227 1 97 214 PRO B C 1
ATOM 4121 O O . PRO B 1 214 ? -8.734 -26.719 -15.438 1 97 214 PRO B O 1
ATOM 4124 N N . VAL B 1 215 ? -9.672 -26.188 -13.461 1 96.62 215 VAL B N 1
ATOM 4125 C CA . VAL B 1 215 ? -10.562 -25.188 -14.023 1 96.62 215 VAL B CA 1
ATOM 4126 C C . VAL B 1 215 ? -9.969 -23.797 -13.805 1 96.62 215 VAL B C 1
ATOM 4128 O O . VAL B 1 215 ? -9.75 -23.047 -14.758 1 96.62 215 VAL B O 1
ATOM 4131 N N . VAL B 1 216 ? -9.555 -23.453 -12.602 1 96.62 216 VAL B N 1
ATOM 4132 C CA . VAL B 1 216 ? -9.242 -22.078 -12.25 1 96.62 216 VAL B CA 1
ATOM 4133 C C . VAL B 1 216 ? -7.73 -21.922 -12.07 1 96.62 216 VAL B C 1
ATOM 4135 O O . VAL B 1 216 ? -7.258 -20.875 -11.609 1 96.62 216 VAL B O 1
ATOM 4138 N N . SER B 1 217 ? -6.957 -22.938 -12.344 1 96.94 217 SER B N 1
ATOM 4139 C CA . SER B 1 217 ? -5.5 -22.859 -12.359 1 96.94 217 SER B CA 1
ATOM 4140 C C . SER B 1 217 ? -4.945 -23.297 -13.711 1 96.94 217 SER B C 1
ATOM 4142 O O . SER B 1 217 ? -4.789 -22.484 -14.625 1 96.94 217 SER B O 1
ATOM 4144 N N . VAL B 1 218 ? -4.84 -24.641 -13.93 1 98.06 218 VAL B N 1
ATOM 4145 C CA . VAL B 1 218 ? -4.281 -25.172 -15.18 1 98.06 218 VAL B CA 1
ATOM 4146 C C . VAL B 1 218 ? -5.156 -24.734 -16.359 1 98.06 218 VAL B C 1
ATOM 4148 O O . VAL B 1 218 ? -4.645 -24.312 -17.391 1 98.06 218 VAL B O 1
ATOM 4151 N N . GLY B 1 219 ? -6.469 -24.875 -16.141 1 97.5 219 GLY B N 1
ATOM 4152 C CA . GLY B 1 219 ? -7.395 -24.453 -17.188 1 97.5 219 GLY B CA 1
ATOM 4153 C C . GLY B 1 219 ? -7.242 -23 -17.578 1 97.5 219 GLY B C 1
ATOM 4154 O O . GLY B 1 219 ? -7.344 -22.656 -18.766 1 97.5 219 GLY B O 1
ATOM 4155 N N . THR B 1 220 ? -7.039 -22.172 -16.594 1 97.94 220 THR B N 1
ATOM 4156 C CA . THR B 1 220 ? -6.867 -20.75 -16.859 1 97.94 220 THR B CA 1
ATOM 4157 C C . THR B 1 220 ? -5.617 -20.5 -17.703 1 97.94 220 THR B C 1
ATOM 4159 O O . THR B 1 220 ? -5.629 -19.672 -18.609 1 97.94 220 THR B O 1
ATOM 4162 N N . VAL B 1 221 ? -4.535 -21.172 -17.438 1 98.62 221 VAL B N 1
ATOM 4163 C CA . VAL B 1 221 ? -3.301 -21.047 -18.203 1 98.62 221 VAL B CA 1
ATOM 4164 C C . VAL B 1 221 ? -3.539 -21.516 -19.641 1 98.62 221 VAL B C 1
ATOM 4166 O O . VAL B 1 221 ? -3.145 -20.844 -20.594 1 98.62 221 VAL B O 1
ATOM 4169 N N . LEU B 1 222 ? -4.227 -22.625 -19.797 1 98.25 222 LEU B N 1
ATOM 4170 C CA . LEU B 1 222 ? -4.52 -23.188 -21.125 1 98.25 222 LEU B CA 1
ATOM 4171 C C . LEU B 1 222 ? -5.414 -22.25 -21.922 1 98.25 222 LEU B C 1
ATOM 4173 O O . LEU B 1 222 ? -5.422 -22.297 -23.156 1 98.25 222 LEU B O 1
ATOM 4177 N N . GLY B 1 223 ? -6.168 -21.406 -21.188 1 97.38 223 GLY B N 1
ATOM 4178 C CA . GLY B 1 223 ? -7.117 -20.516 -21.828 1 97.38 223 GLY B CA 1
ATOM 4179 C C . GLY B 1 223 ? -6.465 -19.297 -22.469 1 97.38 223 GLY B C 1
ATOM 4180 O O . GLY B 1 223 ? -7.098 -18.578 -23.234 1 97.38 223 GLY B O 1
ATOM 4181 N N . VAL B 1 224 ? -5.219 -19.047 -22.125 1 98.25 224 VAL B N 1
ATOM 4182 C CA . VAL B 1 224 ? -4.504 -17.938 -22.766 1 98.25 224 VAL B CA 1
ATOM 4183 C C . VAL B 1 224 ? -4.254 -18.266 -24.234 1 98.25 224 VAL B C 1
ATOM 4185 O O . VAL B 1 224 ? -3.701 -19.312 -24.547 1 98.25 224 VAL B O 1
ATOM 4188 N N . PRO B 1 225 ? -4.648 -17.344 -25.141 1 98.19 225 PRO B N 1
ATOM 4189 C CA . PRO B 1 225 ? -4.461 -17.625 -26.562 1 98.19 225 PRO B CA 1
ATOM 4190 C C . PRO B 1 225 ? -3.016 -17.984 -26.906 1 98.19 225 PRO B C 1
ATOM 4192 O O . PRO B 1 225 ? -2.086 -17.281 -26.5 1 98.19 225 PRO B O 1
ATOM 4195 N N . GLY B 1 226 ? -2.904 -19.109 -27.609 1 97.81 226 GLY B N 1
ATOM 4196 C CA . GLY B 1 226 ? -1.582 -19.516 -28.062 1 97.81 226 GLY B CA 1
ATOM 4197 C C . GLY B 1 226 ? -0.961 -20.594 -27.203 1 97.81 226 GLY B C 1
ATOM 4198 O O . GLY B 1 226 ? -0.1 -21.344 -27.656 1 97.81 226 GLY B O 1
ATOM 4199 N N . VAL B 1 227 ? -1.374 -20.75 -25.953 1 98.62 227 VAL B N 1
ATOM 4200 C CA . VAL B 1 227 ? -0.745 -21.703 -25.047 1 98.62 227 VAL B CA 1
ATOM 4201 C C . VAL B 1 227 ? -1.112 -23.125 -25.453 1 98.62 227 VAL B C 1
ATOM 4203 O O . VAL B 1 227 ? -0.238 -23.984 -25.594 1 98.62 227 VAL B O 1
ATOM 4206 N N . ARG B 1 228 ? -2.369 -23.375 -25.656 1 97.88 228 ARG B N 1
ATOM 4207 C CA . ARG B 1 228 ? -2.803 -24.703 -26.062 1 97.88 228 ARG B CA 1
ATOM 4208 C C . ARG B 1 228 ? -2.123 -25.125 -27.375 1 97.88 228 ARG B C 1
ATOM 4210 O O . ARG B 1 228 ? -1.655 -26.25 -27.5 1 97.88 228 ARG B O 1
ATOM 4217 N N . ASP B 1 229 ? -2.109 -24.188 -28.312 1 97.75 229 ASP B N 1
ATOM 4218 C CA . ASP B 1 229 ? -1.464 -24.453 -29.594 1 97.75 229 ASP B CA 1
ATOM 4219 C C . ASP B 1 229 ? 0.009 -24.812 -29.391 1 97.75 229 ASP B C 1
ATOM 4221 O O . ASP B 1 229 ? 0.518 -25.734 -30.031 1 97.75 229 ASP B O 1
ATOM 4225 N N . ALA B 1 230 ? 0.666 -24.094 -28.547 1 98.75 230 ALA B N 1
ATOM 4226 C CA . ALA B 1 230 ? 2.076 -24.344 -28.266 1 98.75 230 ALA B CA 1
ATOM 4227 C C . ALA B 1 230 ? 2.271 -25.734 -27.672 1 98.75 230 ALA B C 1
ATOM 4229 O O . ALA B 1 230 ? 3.223 -26.438 -28.016 1 98.75 230 ALA B O 1
ATOM 4230 N N . LEU B 1 231 ? 1.384 -26.141 -26.812 1 98.75 231 LEU B N 1
ATOM 4231 C CA . LEU B 1 231 ? 1.461 -27.453 -26.172 1 98.75 231 LEU B CA 1
ATOM 4232 C C . LEU B 1 231 ? 1.224 -28.562 -27.172 1 98.75 231 LEU B C 1
ATOM 4234 O O . LEU B 1 231 ? 1.813 -29.641 -27.062 1 98.75 231 LEU B O 1
ATOM 4238 N N . ARG B 1 232 ? 0.389 -28.312 -28.109 1 98.25 232 ARG B N 1
ATOM 4239 C CA . ARG B 1 232 ? 0.081 -29.344 -29.109 1 98.25 232 ARG B CA 1
ATOM 4240 C C . ARG B 1 232 ? 1.214 -29.469 -30.125 1 98.25 232 ARG B C 1
ATOM 4242 O O . ARG B 1 232 ? 1.417 -30.547 -30.688 1 98.25 232 ARG B O 1
ATOM 4249 N N . LYS B 1 233 ? 1.992 -28.422 -30.25 1 97.5 233 LYS B N 1
ATOM 4250 C CA . LYS B 1 233 ? 3.023 -28.406 -31.281 1 97.5 233 LYS B CA 1
ATOM 4251 C C . LYS B 1 233 ? 4.379 -28.812 -30.719 1 97.5 233 LYS B C 1
ATOM 4253 O O . LYS B 1 233 ? 5.281 -29.203 -31.453 1 97.5 233 LYS B O 1
ATOM 4258 N N . THR B 1 234 ? 4.547 -28.656 -29.453 1 98.5 234 THR B N 1
ATOM 4259 C CA . THR B 1 234 ? 5.855 -28.891 -28.844 1 98.5 234 THR B CA 1
ATOM 4260 C C . THR B 1 234 ? 6.281 -30.344 -29.047 1 98.5 234 THR B C 1
ATOM 4262 O O . THR B 1 234 ? 5.438 -31.234 -29.188 1 98.5 234 THR B O 1
ATOM 4265 N N . ARG B 1 235 ? 7.602 -30.562 -29.047 1 97.75 235 ARG B N 1
ATOM 4266 C CA . ARG B 1 235 ? 8.141 -31.906 -29.172 1 97.75 235 ARG B CA 1
ATOM 4267 C C . ARG B 1 235 ? 8.133 -32.625 -27.828 1 97.75 235 ARG B C 1
ATOM 4269 O O . ARG B 1 235 ? 8.188 -33.844 -27.766 1 97.75 235 ARG B O 1
ATOM 4276 N N . ALA B 1 236 ? 8.094 -31.859 -26.812 1 98.56 236 ALA B N 1
ATOM 4277 C CA . ALA B 1 236 ? 8.094 -32.406 -25.469 1 98.56 236 ALA B CA 1
ATOM 4278 C C . ALA B 1 236 ? 6.793 -33.156 -25.172 1 98.56 236 ALA B C 1
ATOM 4280 O O . ALA B 1 236 ? 5.719 -32.719 -25.609 1 98.56 236 ALA B O 1
ATOM 4281 N N . LYS B 1 237 ? 6.898 -34.25 -24.453 1 98.75 237 LYS B N 1
ATOM 4282 C CA . LYS B 1 237 ? 5.684 -34.875 -23.969 1 98.75 237 LYS B CA 1
ATOM 4283 C C . LYS B 1 237 ? 5.031 -34.062 -22.875 1 98.75 237 LYS B C 1
ATOM 4285 O O . LYS B 1 237 ? 5.723 -33.406 -22.078 1 98.75 237 LYS B O 1
ATOM 4290 N N . VAL B 1 238 ? 3.73 -34.094 -22.891 1 98.88 238 VAL B N 1
ATOM 4291 C CA . VAL B 1 238 ? 2.943 -33.375 -21.891 1 98.88 238 VAL B CA 1
ATOM 4292 C C . VAL B 1 238 ? 2.314 -34.375 -20.938 1 98.88 238 VAL B C 1
ATOM 4294 O O . VAL B 1 238 ? 1.479 -35.188 -21.328 1 98.88 238 VAL B O 1
ATOM 4297 N N . VAL B 1 239 ? 2.725 -34.344 -19.656 1 98.88 239 VAL B N 1
ATOM 4298 C CA . VAL B 1 239 ? 2.229 -35.312 -18.656 1 98.88 239 VAL B CA 1
ATOM 4299 C C . VAL B 1 239 ? 1.508 -34.531 -17.547 1 98.88 239 VAL B C 1
ATOM 4301 O O . VAL B 1 239 ? 2.074 -33.625 -16.938 1 98.88 239 VAL B O 1
ATOM 4304 N N . GLY B 1 240 ? 0.267 -34.906 -17.297 1 98.69 240 GLY B N 1
ATOM 4305 C CA . GLY B 1 240 ? -0.482 -34.344 -16.188 1 98.69 240 GLY B CA 1
ATOM 4306 C C . GLY B 1 240 ? -0.481 -35.219 -14.945 1 98.69 240 GLY B C 1
ATOM 4307 O O . GLY B 1 240 ? -0.358 -36.438 -15.047 1 98.69 240 GLY B O 1
ATOM 4308 N N . VAL B 1 241 ? -0.587 -34.594 -13.828 1 98.25 241 VAL B N 1
ATOM 4309 C CA . VAL B 1 241 ? -0.772 -35.281 -12.555 1 98.25 241 VAL B CA 1
ATOM 4310 C C . VAL B 1 241 ? -2.172 -35 -12.016 1 98.25 241 VAL B C 1
ATOM 4312 O O . VAL B 1 241 ? -2.547 -33.844 -11.82 1 98.25 241 VAL B O 1
ATOM 4315 N N . SER B 1 242 ? -2.92 -36.031 -11.734 1 97.81 242 SER B N 1
ATOM 4316 C CA . SER B 1 242 ? -4.312 -35.875 -11.328 1 97.81 242 SER B CA 1
ATOM 4317 C C . SER B 1 242 ? -4.418 -35.188 -9.977 1 97.81 242 SER B C 1
ATOM 4319 O O . SER B 1 242 ? -3.746 -35.594 -9.016 1 97.81 242 SER B O 1
ATOM 4321 N N . PRO B 1 243 ? -5.199 -34.156 -9.93 1 96.31 243 PRO B N 1
ATOM 4322 C CA . PRO B 1 243 ? -5.457 -33.531 -8.625 1 96.31 243 PRO B CA 1
ATOM 4323 C C . PRO B 1 243 ? -6.555 -34.25 -7.84 1 96.31 243 PRO B C 1
ATOM 4325 O O . PRO B 1 243 ? -6.945 -33.781 -6.766 1 96.31 243 PRO B O 1
ATOM 4328 N N . ILE B 1 244 ? -7.113 -35.312 -8.391 1 96.19 244 ILE B N 1
ATOM 4329 C CA . ILE B 1 244 ? -8.211 -36.062 -7.793 1 96.19 244 ILE B CA 1
ATOM 4330 C C . ILE B 1 244 ? -7.711 -37.406 -7.312 1 96.19 244 ILE B C 1
ATOM 4332 O O . ILE B 1 244 ? -7.07 -38.156 -8.07 1 96.19 244 ILE B O 1
ATOM 4336 N N . ILE B 1 245 ? -7.961 -37.75 -6.074 1 93.5 245 ILE B N 1
ATOM 4337 C CA . ILE B 1 245 ? -7.648 -39.031 -5.488 1 93.5 245 ILE B CA 1
ATOM 4338 C C . ILE B 1 245 ? -8.922 -39.688 -4.941 1 93.5 245 ILE B C 1
ATOM 4340 O O . ILE B 1 245 ? -9.586 -39.125 -4.07 1 93.5 245 ILE B O 1
ATOM 4344 N N . GLY B 1 246 ? -9.297 -40.781 -5.406 1 91.06 246 GLY B N 1
ATOM 4345 C CA . GLY B 1 246 ? -10.477 -41.5 -4.926 1 91.06 246 GLY B CA 1
ATOM 4346 C C . GLY B 1 246 ? -11.758 -40.688 -5.105 1 91.06 246 GLY B C 1
ATOM 4347 O O . GLY B 1 246 ? -12.625 -40.719 -4.23 1 91.06 246 GLY B O 1
ATOM 4348 N N . GLY B 1 247 ? -11.766 -39.969 -6.137 1 89.56 247 GLY B N 1
ATOM 4349 C CA . GLY B 1 247 ? -12.969 -39.188 -6.449 1 89.56 247 GLY B CA 1
ATOM 4350 C C . GLY B 1 247 ? -13.094 -37.906 -5.652 1 89.56 247 GLY B C 1
ATOM 4351 O O . GLY B 1 247 ? -14.125 -37.25 -5.707 1 89.56 247 GLY B O 1
ATOM 4352 N N . LYS B 1 248 ? -12.07 -37.562 -4.941 1 89.62 248 LYS B N 1
ATOM 4353 C CA . LYS B 1 248 ? -12.109 -36.375 -4.113 1 89.62 248 LYS B CA 1
ATOM 4354 C C . LYS B 1 248 ? -10.969 -35.406 -4.461 1 89.62 248 LYS B C 1
ATOM 4356 O O . LYS B 1 248 ? -9.844 -35.875 -4.715 1 89.62 248 LYS B O 1
ATOM 4361 N N . ALA B 1 249 ? -11.352 -34.219 -4.543 1 86.19 249 ALA B N 1
ATOM 4362 C CA . ALA B 1 249 ? -10.297 -33.219 -4.715 1 86.19 249 ALA B CA 1
ATOM 4363 C C . ALA B 1 249 ? -9.43 -33.125 -3.467 1 86.19 249 ALA B C 1
ATOM 4365 O O . ALA B 1 249 ? -9.93 -33.188 -2.344 1 86.19 249 ALA B O 1
ATOM 4366 N N . LEU B 1 250 ? -8.211 -33.062 -3.604 1 76.5 250 LEU B N 1
ATOM 4367 C CA . LEU B 1 250 ? -7.281 -33.031 -2.479 1 76.5 250 LEU B CA 1
ATOM 4368 C C . LEU B 1 250 ? -7.32 -31.672 -1.786 1 76.5 250 LEU B C 1
ATOM 4370 O O . LEU B 1 250 ? -7.195 -31.594 -0.562 1 76.5 250 LEU B O 1
ATOM 4374 N N . ARG B 1 251 ? -7.363 -30.672 -2.518 1 70.69 251 ARG B N 1
ATOM 4375 C CA . ARG B 1 251 ? -7.379 -29.328 -1.932 1 70.69 251 ARG B CA 1
ATOM 4376 C C . ARG B 1 251 ? -8.352 -28.422 -2.674 1 70.69 251 ARG B C 1
ATOM 4378 O O . ARG B 1 251 ? -8.641 -28.641 -3.852 1 70.69 251 ARG B O 1
ATOM 4385 N N . GLY B 1 252 ? -8.805 -27.656 -1.878 1 71.62 252 GLY B N 1
ATOM 4386 C CA . GLY B 1 252 ? -9.602 -26.594 -2.461 1 71.62 252 GLY B CA 1
ATOM 4387 C C . GLY B 1 252 ? -10.984 -27.047 -2.877 1 71.62 252 GLY B C 1
ATOM 4388 O O . GLY B 1 252 ? -11.5 -28.047 -2.361 1 71.62 252 GLY B O 1
ATOM 4389 N N . MET B 1 253 ? -11.68 -26.281 -3.574 1 86.19 253 MET B N 1
ATOM 4390 C CA . MET B 1 253 ? -13.062 -26.5 -3.986 1 86.19 253 MET B CA 1
ATOM 4391 C C . MET B 1 253 ? -13.141 -26.859 -5.469 1 86.19 253 MET B C 1
ATOM 4393 O O . MET B 1 253 ? -13.953 -26.297 -6.203 1 86.19 253 MET B O 1
ATOM 4397 N N . ALA B 1 254 ? -12.133 -27.812 -5.836 1 91.06 254 ALA B N 1
ATOM 4398 C CA . ALA B 1 254 ? -12.086 -28.219 -7.238 1 91.06 254 ALA B CA 1
ATOM 4399 C C . ALA B 1 254 ? -13.398 -28.859 -7.664 1 91.06 254 ALA B C 1
ATOM 4401 O O . ALA B 1 254 ? -13.82 -28.719 -8.812 1 91.06 254 ALA B O 1
ATOM 4402 N N . ASP B 1 255 ? -14.008 -29.531 -6.699 1 93.25 255 ASP B N 1
ATOM 4403 C CA . ASP B 1 255 ? -15.281 -30.188 -6.996 1 93.25 255 ASP B CA 1
ATOM 4404 C C . ASP B 1 255 ? -16.312 -29.172 -7.477 1 93.25 255 ASP B C 1
ATOM 4406 O O . ASP B 1 255 ? -17 -29.391 -8.477 1 93.25 255 ASP B O 1
ATOM 4410 N N . ALA B 1 256 ? -16.406 -28.078 -6.742 1 93.44 256 ALA B N 1
ATOM 4411 C CA . ALA B 1 256 ? -17.359 -27.031 -7.117 1 93.44 256 ALA B CA 1
ATOM 4412 C C . ALA B 1 256 ? -17.016 -26.453 -8.484 1 93.44 256 ALA B C 1
ATOM 4414 O O . ALA B 1 256 ? -17.906 -26.141 -9.273 1 93.44 256 ALA B O 1
ATOM 4415 N N . CYS B 1 257 ? -15.773 -26.281 -8.812 1 95.44 257 CYS B N 1
ATOM 4416 C CA . CYS B 1 257 ? -15.328 -25.734 -10.086 1 95.44 257 CYS B CA 1
ATOM 4417 C C . CYS B 1 257 ? -15.641 -26.688 -11.234 1 95.44 257 CYS B C 1
ATOM 4419 O O . CYS B 1 257 ? -16.125 -26.281 -12.289 1 95.44 257 CYS B O 1
ATOM 4421 N N . LEU B 1 258 ? -15.297 -27.969 -11.016 1 96.31 258 LEU B N 1
ATOM 4422 C CA . LEU B 1 258 ? -15.562 -28.984 -12.031 1 96.31 258 LEU B CA 1
ATOM 4423 C C . LEU B 1 258 ? -17.062 -29.094 -12.32 1 96.31 258 LEU B C 1
ATOM 4425 O O . LEU B 1 258 ? -17.469 -29.125 -13.477 1 96.31 258 LEU B O 1
ATOM 4429 N N . THR B 1 259 ? -17.844 -29.109 -11.258 1 94.75 259 THR B N 1
ATOM 4430 C CA . THR B 1 259 ? -19.281 -29.156 -11.414 1 94.75 259 THR B CA 1
ATOM 4431 C C . THR B 1 259 ? -19.781 -27.984 -12.25 1 94.75 259 THR B C 1
ATOM 4433 O O . THR B 1 259 ? -20.656 -28.141 -13.109 1 94.75 259 THR B O 1
ATOM 4436 N N . ALA B 1 260 ? -19.266 -26.844 -12.047 1 94.31 260 ALA B N 1
ATOM 4437 C CA . ALA B 1 260 ? -19.688 -25.625 -12.727 1 94.31 260 ALA B CA 1
ATOM 4438 C C . ALA B 1 260 ? -19.484 -25.734 -14.234 1 94.31 260 ALA B C 1
ATOM 4440 O O . ALA B 1 260 ? -20.188 -25.094 -15.008 1 94.31 260 ALA B O 1
ATOM 4441 N N . ILE B 1 261 ? -18.547 -26.547 -14.664 1 95.38 261 ILE B N 1
ATOM 4442 C CA . ILE B 1 261 ? -18.297 -26.625 -16.094 1 95.38 261 ILE B CA 1
ATOM 4443 C C . ILE B 1 261 ? -18.781 -27.969 -16.625 1 95.38 261 ILE B C 1
ATOM 4445 O O . ILE B 1 261 ? -18.484 -28.344 -17.766 1 95.38 261 ILE B O 1
ATOM 4449 N N . GLY B 1 262 ? -19.375 -28.75 -15.773 1 96.19 262 GLY B N 1
ATOM 4450 C CA . GLY B 1 262 ? -20.016 -30 -16.203 1 96.19 262 GLY B CA 1
ATOM 4451 C C . GLY B 1 262 ? -19.047 -31.156 -16.281 1 96.19 262 GLY B C 1
ATOM 4452 O O . GLY B 1 262 ? -19.234 -32.094 -17.078 1 96.19 262 GLY B O 1
ATOM 4453 N N . VAL B 1 263 ? -18.016 -31.125 -15.578 1 97.25 263 VAL B N 1
ATOM 4454 C CA . VAL B 1 263 ? -17.031 -32.219 -15.547 1 97.25 263 VAL B CA 1
ATOM 4455 C C . VAL B 1 263 ? -17.125 -32.969 -14.219 1 97.25 263 VAL B C 1
ATOM 4457 O O . VAL B 1 263 ? -17.172 -32.344 -13.156 1 97.25 263 VAL B O 1
ATOM 4460 N N . GLU B 1 264 ? -17.188 -34.25 -14.266 1 97 264 GLU B N 1
ATOM 4461 C CA . GLU B 1 264 ? -17.25 -35.094 -13.062 1 97 264 GLU B CA 1
ATOM 4462 C C . GLU B 1 264 ? -15.961 -34.969 -12.25 1 97 264 GLU B C 1
ATOM 4464 O O . GLU B 1 264 ? -14.875 -34.812 -12.812 1 97 264 GLU B O 1
ATOM 4469 N N . THR B 1 265 ? -16.109 -35.094 -10.859 1 96.62 265 THR B N 1
ATOM 4470 C CA . THR B 1 265 ? -14.945 -35.094 -9.984 1 96.62 265 THR B CA 1
ATOM 4471 C C . THR B 1 265 ? -14.305 -36.469 -9.961 1 96.62 265 THR B C 1
ATOM 4473 O O . THR B 1 265 ? -14.516 -37.25 -9.023 1 96.62 265 THR B O 1
ATOM 4476 N N . SER B 1 266 ? -13.516 -36.719 -10.938 1 97.19 266 SER B N 1
ATOM 4477 C CA . SER B 1 266 ? -12.766 -37.938 -11.047 1 97.19 266 SER B CA 1
ATOM 4478 C C . SER B 1 266 ? -11.508 -37.781 -11.891 1 97.19 266 SER B C 1
ATOM 4480 O O . SER B 1 266 ? -11.453 -36.875 -12.742 1 97.19 266 SER B O 1
ATOM 4482 N N . ALA B 1 267 ? -10.57 -38.594 -11.617 1 97.81 267 ALA B N 1
ATOM 4483 C CA . ALA B 1 267 ? -9.336 -38.531 -12.398 1 97.81 267 ALA B CA 1
ATOM 4484 C C . ALA B 1 267 ? -9.609 -38.75 -13.883 1 97.81 267 ALA B C 1
ATOM 4486 O O . ALA B 1 267 ? -9.008 -38.125 -14.742 1 97.81 267 ALA B O 1
ATOM 4487 N N . GLU B 1 268 ? -10.508 -39.656 -14.156 1 98.12 268 GLU B N 1
ATOM 4488 C CA . GLU B 1 268 ? -10.859 -39.969 -15.539 1 98.12 268 GLU B CA 1
ATOM 4489 C C . GLU B 1 268 ? -11.484 -38.75 -16.234 1 98.12 268 GLU B C 1
ATOM 4491 O O . GLU B 1 268 ? -11.07 -38.406 -17.344 1 98.12 268 GLU B O 1
ATOM 4496 N N . ALA B 1 269 ? -12.422 -38.156 -15.617 1 98 269 ALA B N 1
ATOM 4497 C CA . ALA B 1 269 ? -13.141 -37.031 -16.219 1 98 269 ALA B CA 1
ATOM 4498 C C . ALA B 1 269 ? -12.211 -35.844 -16.453 1 98 269 ALA B C 1
ATOM 4500 O O . ALA B 1 269 ? -12.297 -35.188 -17.469 1 98 269 ALA B O 1
ATOM 4501 N N . VAL B 1 270 ? -11.336 -35.625 -15.516 1 98.12 270 VAL B N 1
ATOM 4502 C CA . VAL B 1 270 ? -10.398 -34.5 -15.641 1 98.12 270 VAL B CA 1
ATOM 4503 C C . VAL B 1 270 ? -9.406 -34.781 -16.766 1 98.12 270 VAL B C 1
ATOM 4505 O O . VAL B 1 270 ? -9.117 -33.906 -17.594 1 98.12 270 VAL B O 1
ATOM 4508 N N . GLY B 1 271 ? -8.867 -36 -16.812 1 98.31 271 GLY B N 1
ATOM 4509 C CA . GLY B 1 271 ? -7.996 -36.406 -17.906 1 98.31 271 GLY B CA 1
ATOM 4510 C C . GLY B 1 271 ? -8.633 -36.219 -19.266 1 98.31 271 GLY B C 1
ATOM 4511 O O . GLY B 1 271 ? -8.008 -35.719 -20.188 1 98.31 271 GLY B O 1
ATOM 4512 N N . ARG B 1 272 ? -9.875 -36.656 -19.375 1 97.94 272 ARG B N 1
ATOM 4513 C CA . ARG B 1 272 ? -10.609 -36.531 -20.625 1 97.94 272 ARG B CA 1
ATOM 4514 C C . ARG B 1 272 ? -10.875 -35.062 -20.953 1 97.94 272 ARG B C 1
ATOM 4516 O O . ARG B 1 272 ? -10.898 -34.688 -22.125 1 97.94 272 ARG B O 1
ATOM 4523 N N . HIS B 1 273 ? -11.094 -34.281 -19.938 1 97.69 273 HIS B N 1
ATOM 4524 C CA . HIS B 1 273 ? -11.305 -32.875 -20.125 1 97.69 273 HIS B CA 1
ATOM 4525 C C . HIS B 1 273 ? -10.07 -32.219 -20.75 1 97.69 273 HIS B C 1
ATOM 4527 O O . HIS B 1 273 ? -10.203 -31.359 -21.641 1 97.69 273 HIS B O 1
ATOM 4533 N N . TYR B 1 274 ? -8.875 -32.531 -20.234 1 98.25 274 TYR B N 1
ATOM 4534 C CA . TYR B 1 274 ? -7.648 -32.062 -20.875 1 98.25 274 TYR B CA 1
ATOM 4535 C C . TYR B 1 274 ? -7.508 -32.594 -22.281 1 98.25 274 TYR B C 1
ATOM 4537 O O . TYR B 1 274 ? -7.199 -31.875 -23.219 1 98.25 274 TYR B O 1
ATOM 4545 N N . GLY B 1 275 ? -7.758 -33.906 -22.406 1 97.69 275 GLY B N 1
ATOM 4546 C CA . GLY B 1 275 ? -7.812 -34.531 -23.703 1 97.69 275 GLY B CA 1
ATOM 4547 C C . GLY B 1 275 ? -6.449 -35 -24.203 1 97.69 275 GLY B C 1
ATOM 4548 O O . GLY B 1 275 ? -5.418 -34.5 -23.734 1 97.69 275 GLY B O 1
ATOM 4549 N N . SER B 1 276 ? -6.469 -35.844 -25.172 1 97.88 276 SER B N 1
ATOM 4550 C CA . SER B 1 276 ? -5.266 -36.375 -25.781 1 97.88 276 SER B CA 1
ATOM 4551 C C . SER B 1 276 ? -4.762 -35.5 -26.906 1 97.88 276 SER B C 1
ATOM 4553 O O . SER B 1 276 ? -5.543 -35.062 -27.766 1 97.88 276 SER B O 1
ATOM 4555 N N . ARG B 1 277 ? -3.512 -35.188 -26.859 1 96.75 277 ARG B N 1
ATOM 4556 C CA . ARG B 1 277 ? -2.9 -34.438 -27.953 1 96.75 277 ARG B CA 1
ATOM 4557 C C . ARG B 1 277 ? -3.021 -35.219 -29.266 1 96.75 277 ARG B C 1
ATOM 4559 O O . ARG B 1 277 ? -3.129 -34.594 -30.328 1 96.75 277 ARG B O 1
ATOM 4566 N N . LYS B 1 278 ? -3.107 -36.562 -29.203 1 94.75 278 LYS B N 1
ATOM 4567 C CA . LYS B 1 278 ? -3.094 -37.406 -30.375 1 94.75 278 LYS B CA 1
ATOM 4568 C C . LYS B 1 278 ? -4.504 -37.625 -30.922 1 94.75 278 LYS B C 1
ATOM 4570 O O . LYS B 1 278 ? -4.715 -37.656 -32.125 1 94.75 278 LYS B O 1
ATOM 4575 N N . GLU B 1 279 ? -5.422 -37.781 -30.109 1 94.12 279 GLU B N 1
ATOM 4576 C CA . GLU B 1 279 ? -6.723 -38.281 -30.516 1 94.12 279 GLU B CA 1
ATOM 4577 C C . GLU B 1 279 ? -7.789 -37.188 -30.484 1 94.12 279 GLU B C 1
ATOM 4579 O O . GLU B 1 279 ? -8.906 -37.406 -30.969 1 94.12 279 GLU B O 1
ATOM 4584 N N . SER B 1 280 ? -7.52 -36.156 -29.938 1 91.44 280 SER B N 1
ATOM 4585 C CA . SER B 1 280 ? -8.469 -35.031 -29.859 1 91.44 280 SER B CA 1
ATOM 4586 C C . SER B 1 280 ? -7.941 -33.812 -30.562 1 91.44 280 SER B C 1
ATOM 4588 O O . SER B 1 280 ? -6.73 -33.562 -30.609 1 91.44 280 SER B O 1
ATOM 4590 N N . SER B 1 281 ? -8.781 -33.031 -31.125 1 92 281 SER B N 1
ATOM 4591 C CA . SER B 1 281 ? -8.391 -31.812 -31.844 1 92 281 SER B CA 1
ATOM 4592 C C . SER B 1 281 ? -7.918 -30.719 -30.906 1 92 281 SER B C 1
ATOM 4594 O O . SER B 1 281 ? -7.145 -29.844 -31.297 1 92 281 SER B O 1
ATOM 4596 N N . GLU B 1 282 ? -8.305 -30.844 -29.672 1 94 282 GLU B N 1
ATOM 4597 C CA . GLU B 1 282 ? -7.961 -29.766 -28.75 1 94 282 GLU B CA 1
ATOM 4598 C C . GLU B 1 282 ? -7.207 -30.297 -27.531 1 94 282 GLU B C 1
ATOM 4600 O O . GLU B 1 282 ? -6.828 -29.531 -26.641 1 94 282 GLU B O 1
ATOM 4605 N N . GLY B 1 283 ? -7.031 -31.562 -27.453 1 97.88 283 GLY B N 1
ATOM 4606 C CA . GLY B 1 283 ? -6.395 -32.188 -26.312 1 97.88 283 GLY B CA 1
ATOM 4607 C C . GLY B 1 283 ? -4.918 -31.859 -26.188 1 97.88 283 GLY B C 1
ATOM 4608 O O . GLY B 1 283 ? -4.277 -31.5 -27.172 1 97.88 283 GLY B O 1
ATOM 4609 N N . VAL B 1 284 ? -4.402 -32.031 -24.969 1 98.62 284 VAL B N 1
ATOM 4610 C CA . VAL B 1 284 ? -3.043 -31.547 -24.75 1 98.62 284 VAL B CA 1
ATOM 4611 C C . VAL B 1 284 ? -2.229 -32.594 -24.016 1 98.62 284 VAL B C 1
ATOM 4613 O O . VAL B 1 284 ? -1.011 -32.469 -23.875 1 98.62 284 VAL B O 1
ATOM 4616 N N . LEU B 1 285 ? -2.725 -33.719 -23.656 1 98.69 285 LEU B N 1
ATOM 4617 C CA . LEU B 1 285 ? -2.023 -34.688 -22.812 1 98.69 285 LEU B CA 1
ATOM 4618 C C . LEU B 1 285 ? -1.387 -35.781 -23.641 1 98.69 285 LEU B C 1
ATOM 4620 O O . LEU B 1 285 ? -1.979 -36.25 -24.609 1 98.69 285 LEU B O 1
ATOM 4624 N N . ASP B 1 286 ? -0.238 -36.219 -23.234 1 98.75 286 ASP B N 1
ATOM 4625 C CA . ASP B 1 286 ? 0.381 -37.469 -23.672 1 98.75 286 ASP B CA 1
ATOM 4626 C C . ASP B 1 286 ? 0.363 -38.5 -22.562 1 98.75 286 ASP B C 1
ATOM 4628 O O . ASP B 1 286 ? 0.3 -39.719 -22.828 1 98.75 286 ASP B O 1
ATOM 4632 N N . GLY B 1 287 ? 0.462 -38.062 -21.375 1 98.81 287 GLY B N 1
ATOM 4633 C CA . GLY B 1 287 ? 0.488 -38.938 -20.188 1 98.81 287 GLY B CA 1
ATOM 4634 C C . GLY B 1 287 ? -0.349 -38.406 -19.047 1 98.81 287 GLY B C 1
ATOM 4635 O O . GLY B 1 287 ? -0.614 -37.188 -18.969 1 98.81 287 GLY B O 1
ATOM 4636 N N . TRP B 1 288 ? -0.757 -39.281 -18.188 1 98.69 288 TRP B N 1
ATOM 4637 C CA . TRP B 1 288 ? -1.636 -38.938 -17.078 1 98.69 288 TRP B CA 1
ATOM 4638 C C . TRP B 1 288 ? -1.342 -39.812 -15.867 1 98.69 288 TRP B C 1
ATOM 4640 O O . TRP B 1 288 ? -1.437 -41.031 -15.938 1 98.69 288 TRP B O 1
ATOM 4650 N N . LEU B 1 289 ? -0.854 -39.188 -14.805 1 98.62 289 LEU B N 1
ATOM 4651 C CA . LEU B 1 289 ? -0.641 -39.906 -13.555 1 98.62 289 LEU B CA 1
ATOM 4652 C C . LEU B 1 289 ? -1.892 -39.875 -12.688 1 98.62 289 LEU B C 1
ATOM 4654 O O . LEU B 1 289 ? -2.471 -38.812 -12.469 1 98.62 289 LEU B O 1
ATOM 4658 N N . VAL B 1 290 ? -2.312 -41 -12.188 1 98.31 290 VAL B N 1
ATOM 4659 C CA . VAL B 1 290 ? -3.492 -41.125 -11.336 1 98.31 290 VAL B CA 1
ATOM 4660 C C . VAL B 1 290 ? -3.121 -41.844 -10.039 1 98.31 290 VAL B C 1
ATOM 4662 O O . VAL B 1 290 ? -1.995 -42.312 -9.883 1 98.31 290 VAL B O 1
ATOM 4665 N N . ALA B 1 291 ? -4.031 -41.812 -9.062 1 97.44 291 ALA B N 1
ATOM 4666 C CA . ALA B 1 291 ? -3.74 -42.375 -7.738 1 97.44 291 ALA B CA 1
ATOM 4667 C C . ALA B 1 291 ? -3.541 -43.875 -7.805 1 97.44 291 ALA B C 1
ATOM 4669 O O . ALA B 1 291 ? -4.207 -44.562 -8.586 1 97.44 291 ALA B O 1
ATOM 4670 N N . GLU B 1 292 ? -2.68 -44.312 -6.898 1 96.88 292 GLU B N 1
ATOM 4671 C CA . GLU B 1 292 ? -2.381 -45.719 -6.828 1 96.88 292 GLU B CA 1
ATOM 4672 C C . GLU B 1 292 ? -3.656 -46.562 -6.711 1 96.88 292 GLU B C 1
ATOM 4674 O O . GLU B 1 292 ? -4.512 -46.281 -5.867 1 96.88 292 GLU B O 1
ATOM 4679 N N . GLY B 1 293 ? -3.779 -47.5 -7.559 1 95.69 293 GLY B N 1
ATOM 4680 C CA . GLY B 1 293 ? -4.918 -48.406 -7.492 1 95.69 293 GLY B CA 1
ATOM 4681 C C . GLY B 1 293 ? -6.074 -47.969 -8.375 1 95.69 293 GLY B C 1
ATOM 4682 O O . GLY B 1 293 ? -7.004 -48.75 -8.617 1 95.69 293 GLY B O 1
ATOM 4683 N N . GLU B 1 294 ? -6.031 -46.781 -8.852 1 96.12 294 GLU B N 1
ATOM 4684 C CA . GLU B 1 294 ? -7.102 -46.281 -9.719 1 96.12 294 GLU B CA 1
ATOM 4685 C C . GLU B 1 294 ? -6.895 -46.719 -11.164 1 96.12 294 GLU B C 1
ATOM 4687 O O . GLU B 1 2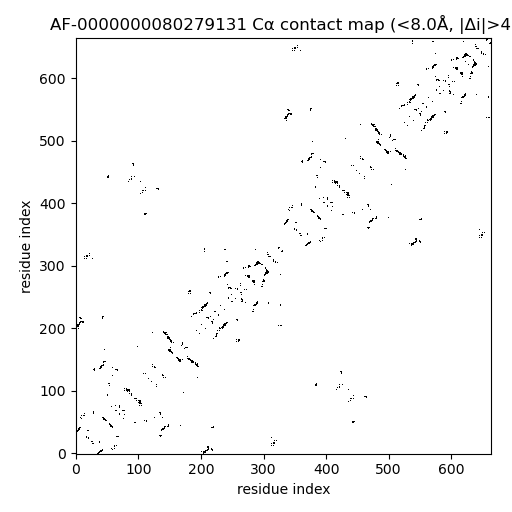94 ? -5.758 -46.75 -11.641 1 96.12 294 GLU B O 1
ATOM 4692 N N . THR B 1 295 ? -7.961 -47.156 -11.781 1 94.25 295 THR B N 1
ATOM 4693 C CA . THR B 1 295 ? -7.977 -47.469 -13.203 1 94.25 295 THR B CA 1
ATOM 4694 C C . THR B 1 295 ? -8.844 -46.469 -13.969 1 94.25 295 THR B C 1
ATOM 4696 O O . THR B 1 295 ? -10.055 -46.406 -13.75 1 94.25 295 THR B O 1
ATOM 4699 N N . VAL B 1 296 ? -8.219 -45.719 -14.789 1 96.19 296 VAL B N 1
ATOM 4700 C CA . VAL B 1 296 ? -8.945 -44.719 -15.547 1 96.19 296 VAL B CA 1
ATOM 4701 C C . VAL B 1 296 ? -8.648 -44.875 -17.031 1 96.19 296 VAL B C 1
ATOM 4703 O O . VAL B 1 296 ? -7.613 -45.438 -17.406 1 96.19 296 VAL B O 1
ATOM 4706 N N . ASP B 1 297 ? -9.609 -44.5 -17.844 1 96.38 297 ASP B N 1
ATOM 4707 C CA . ASP B 1 297 ? -9.477 -44.531 -19.297 1 96.38 297 ASP B CA 1
ATOM 4708 C C . ASP B 1 297 ? -9.547 -43.125 -19.891 1 96.38 297 ASP B C 1
ATOM 4710 O O . ASP B 1 297 ? -10.602 -42.5 -19.891 1 96.38 297 ASP B O 1
ATOM 4714 N N . VAL B 1 298 ? -8.43 -42.656 -20.359 1 97.19 298 VAL B N 1
ATOM 4715 C CA . VAL B 1 298 ? -8.32 -41.438 -21.156 1 97.19 298 VAL B CA 1
ATOM 4716 C C . VAL B 1 298 ? -7.812 -41.75 -22.547 1 97.19 298 VAL B C 1
ATOM 4718 O O . VAL B 1 298 ? -6.602 -41.844 -22.781 1 97.19 298 VAL B O 1
ATOM 4721 N N . PRO B 1 299 ? -8.664 -41.875 -23.516 1 96.56 299 PRO B N 1
ATOM 4722 C CA . PRO B 1 299 ? -8.25 -42.312 -24.844 1 96.56 299 PRO B CA 1
ATOM 4723 C C . PRO B 1 299 ? -7.062 -41.531 -25.391 1 96.56 299 PRO B C 1
ATOM 4725 O O . PRO B 1 299 ? -7.09 -40.312 -25.422 1 96.56 299 PRO B O 1
ATOM 4728 N N . GLY B 1 300 ? -6.07 -42.312 -25.859 1 97.25 300 GLY B N 1
ATOM 4729 C CA . GLY B 1 300 ? -4.914 -41.719 -26.5 1 97.25 300 GLY B CA 1
ATOM 4730 C C . GLY B 1 300 ? -3.875 -41.188 -25.516 1 97.25 300 GLY B C 1
ATOM 4731 O O . GLY B 1 300 ? -2.861 -40.625 -25.922 1 97.25 300 GLY B O 1
ATOM 4732 N N . VAL B 1 301 ? -4.109 -41.344 -24.25 1 98.38 301 VAL B N 1
ATOM 4733 C CA . VAL B 1 301 ? -3.203 -40.875 -23.219 1 98.38 301 VAL B CA 1
ATOM 4734 C C . VAL B 1 301 ? -2.631 -42.062 -22.438 1 98.38 301 VAL B C 1
ATOM 4736 O O . VAL B 1 301 ? -3.361 -42.969 -22.062 1 98.38 301 VAL B O 1
ATOM 4739 N N . ALA B 1 302 ? -1.303 -42.125 -22.25 1 98.31 302 ALA B N 1
ATOM 4740 C CA . ALA B 1 302 ? -0.685 -43.125 -21.391 1 98.31 302 ALA B CA 1
ATOM 4741 C C . ALA B 1 302 ? -0.985 -42.875 -19.922 1 98.31 302 ALA B C 1
ATOM 4743 O O . ALA B 1 302 ? -0.606 -41.844 -19.375 1 98.31 302 ALA B O 1
ATOM 4744 N N . VAL B 1 303 ? -1.665 -43.844 -19.25 1 98.38 303 VAL B N 1
ATOM 4745 C CA . VAL B 1 303 ? -2.068 -43.656 -17.859 1 98.38 303 VAL B CA 1
ATOM 4746 C C . VAL B 1 303 ? -1.21 -44.531 -16.953 1 98.38 303 VAL B C 1
ATOM 4748 O O . VAL B 1 303 ? -0.939 -45.688 -17.266 1 98.38 303 VAL B O 1
ATOM 4751 N N . ARG B 1 304 ? -0.758 -43.969 -15.875 1 98.06 304 ARG B N 1
ATOM 4752 C CA . ARG B 1 304 ? 0.002 -44.719 -14.875 1 98.06 304 ARG B CA 1
ATOM 4753 C C . ARG B 1 304 ? -0.472 -44.375 -13.469 1 98.06 304 ARG B C 1
ATOM 4755 O O . ARG B 1 304 ? -0.736 -43.188 -13.164 1 98.06 304 ARG B O 1
ATOM 4762 N N . ASP B 1 305 ? -0.712 -45.375 -12.617 1 97.75 305 ASP B N 1
ATOM 4763 C CA . ASP B 1 305 ? -1.079 -45.125 -11.227 1 97.75 305 ASP B CA 1
ATOM 4764 C C . ASP B 1 305 ? 0.158 -45.062 -10.336 1 97.75 305 ASP B C 1
ATOM 4766 O O . ASP B 1 305 ? 1.079 -45.875 -10.484 1 97.75 305 ASP B O 1
ATOM 4770 N N . VAL B 1 306 ? 0.245 -44.125 -9.531 1 97.56 306 VAL B N 1
ATOM 4771 C CA . VAL B 1 306 ? 1.334 -43.906 -8.578 1 97.56 306 VAL B CA 1
ATOM 4772 C C . VAL B 1 306 ? 0.787 -43.312 -7.289 1 97.56 306 VAL B C 1
ATOM 4774 O O . VAL B 1 306 ? -0.331 -42.781 -7.27 1 97.56 306 VAL B O 1
ATOM 4777 N N . PRO B 1 307 ? 1.507 -43.344 -6.113 1 96.25 307 PRO B N 1
ATOM 4778 C CA . PRO B 1 307 ? 1.086 -42.562 -4.949 1 96.25 307 PRO B CA 1
ATOM 4779 C C . PRO B 1 307 ? 1.032 -41.062 -5.238 1 96.25 307 PRO B C 1
ATOM 4781 O O . PRO B 1 307 ? 2.031 -40.469 -5.66 1 96.25 307 PRO B O 1
ATOM 4784 N N . LEU B 1 308 ? -0.114 -40.469 -5.102 1 96.25 308 LEU B N 1
ATOM 4785 C CA . LEU B 1 308 ? -0.262 -39.094 -5.535 1 96.25 308 LEU B CA 1
ATOM 4786 C C . LEU B 1 308 ? -0.433 -38.156 -4.34 1 96.25 308 LEU B C 1
ATOM 4788 O O . LEU B 1 308 ? -0.806 -37 -4.5 1 96.25 308 LEU B O 1
ATOM 4792 N N . LEU B 1 309 ? -0.188 -38.562 -3.129 1 94.75 309 LEU B N 1
ATOM 4793 C CA . LEU B 1 309 ? -0.221 -37.688 -1.97 1 94.75 309 LEU B CA 1
ATOM 4794 C C . LEU B 1 309 ? 1.133 -37.031 -1.757 1 94.75 309 LEU B C 1
ATOM 4796 O O . LEU B 1 309 ? 2.143 -37.688 -1.562 1 94.75 309 LEU B O 1
ATOM 4800 N N . MET B 1 310 ? 1.146 -35.719 -1.832 1 94.88 310 MET B N 1
ATOM 4801 C CA . MET B 1 310 ? 2.377 -34.969 -1.606 1 94.88 310 MET B CA 1
ATOM 4802 C C . MET B 1 310 ? 2.617 -34.75 -0.116 1 94.88 310 MET B C 1
ATOM 4804 O O . MET B 1 310 ? 2.658 -33.594 0.35 1 94.88 310 MET B O 1
ATOM 4808 N N . SER B 1 311 ? 2.896 -35.844 0.601 1 94.94 311 SER B N 1
ATOM 4809 C CA . SER B 1 311 ? 3.092 -35.812 2.047 1 94.94 311 SER B CA 1
ATOM 4810 C C . SER B 1 311 ? 4.398 -35.125 2.416 1 94.94 311 SER B C 1
ATOM 4812 O O . SER B 1 311 ? 4.512 -34.531 3.5 1 94.94 311 SER B O 1
ATOM 4814 N N . ASP B 1 312 ? 5.352 -35.219 1.668 1 96.38 312 ASP B N 1
ATOM 4815 C CA . ASP B 1 312 ? 6.637 -34.562 1.797 1 96.38 312 ASP B CA 1
ATOM 4816 C C . ASP B 1 312 ? 7.328 -34.406 0.442 1 96.38 312 ASP B C 1
ATOM 4818 O O . ASP B 1 312 ? 6.766 -34.812 -0.586 1 96.38 312 ASP B O 1
ATOM 4822 N N . VAL B 1 313 ? 8.477 -33.844 0.442 1 97.69 313 VAL B N 1
ATOM 4823 C CA . VAL B 1 313 ? 9.172 -33.562 -0.804 1 97.69 313 VAL B CA 1
ATOM 4824 C C . VAL B 1 313 ? 9.625 -34.844 -1.472 1 97.69 313 VAL B C 1
ATOM 4826 O O . VAL B 1 313 ? 9.625 -34.938 -2.701 1 97.69 313 VAL B O 1
ATOM 4829 N N . ASP B 1 314 ? 9.953 -35.875 -0.666 1 98.19 314 ASP B N 1
ATOM 4830 C CA . ASP B 1 314 ? 10.383 -37.156 -1.213 1 98.19 314 ASP B CA 1
ATOM 4831 C C . ASP B 1 314 ? 9.25 -37.844 -1.971 1 98.19 314 ASP B C 1
ATOM 4833 O O . ASP B 1 314 ? 9.461 -38.375 -3.059 1 98.19 314 ASP B O 1
ATOM 4837 N N . ALA B 1 315 ? 8.133 -37.812 -1.372 1 98.06 315 ALA B N 1
ATOM 4838 C CA . ALA B 1 315 ? 6.969 -38.406 -2.033 1 98.06 315 ALA B CA 1
ATOM 4839 C C . ALA B 1 315 ? 6.656 -37.656 -3.332 1 98.06 315 ALA B C 1
ATOM 4841 O O . ALA B 1 315 ? 6.289 -38.281 -4.332 1 98.06 315 ALA B O 1
ATOM 4842 N N . THR B 1 316 ? 6.773 -36.406 -3.318 1 98.44 316 THR B N 1
ATOM 4843 C CA . THR B 1 316 ? 6.496 -35.594 -4.496 1 98.44 316 THR B CA 1
ATOM 4844 C C . THR B 1 316 ? 7.527 -35.844 -5.59 1 98.44 316 THR B C 1
ATOM 4846 O O . THR B 1 316 ? 7.188 -35.906 -6.773 1 98.44 316 THR B O 1
ATOM 4849 N N . GLU B 1 317 ? 8.781 -35.969 -5.195 1 98.44 317 GLU B N 1
ATOM 4850 C CA . GLU B 1 317 ? 9.844 -36.344 -6.137 1 98.44 317 GLU B CA 1
ATOM 4851 C C . GLU B 1 317 ? 9.531 -37.656 -6.844 1 98.44 317 GLU B C 1
ATOM 4853 O O . GLU B 1 317 ? 9.742 -37.781 -8.047 1 98.44 317 GLU B O 1
ATOM 4858 N N . ALA B 1 318 ? 9.055 -38.562 -6.094 1 98.19 318 ALA B N 1
ATOM 4859 C CA . ALA B 1 318 ? 8.734 -39.875 -6.668 1 98.19 318 ALA B CA 1
ATOM 4860 C C . ALA B 1 318 ? 7.664 -39.75 -7.75 1 98.19 318 ALA B C 1
ATOM 4862 O O . ALA B 1 318 ? 7.727 -40.406 -8.781 1 98.19 318 ALA B O 1
ATOM 4863 N N . MET B 1 319 ? 6.695 -38.906 -7.52 1 97.75 319 MET B N 1
ATOM 4864 C CA . MET B 1 319 ? 5.66 -38.594 -8.508 1 97.75 319 MET B CA 1
ATOM 4865 C C . MET B 1 319 ? 6.266 -38 -9.773 1 97.75 319 MET B C 1
ATOM 4867 O O . MET B 1 319 ? 5.914 -38.406 -10.883 1 97.75 319 MET B O 1
ATOM 4871 N N . VAL B 1 320 ? 7.156 -37.125 -9.578 1 98.62 320 VAL B N 1
ATOM 4872 C CA . VAL B 1 320 ? 7.785 -36.406 -10.695 1 98.62 320 VAL B CA 1
ATOM 4873 C C . VAL B 1 320 ? 8.633 -37.406 -11.508 1 98.62 320 VAL B C 1
ATOM 4875 O O . VAL B 1 320 ? 8.594 -37.375 -12.742 1 98.62 320 VAL B O 1
ATOM 4878 N N . ARG B 1 321 ? 9.344 -38.281 -10.867 1 98.31 321 ARG B N 1
ATOM 4879 C CA . ARG B 1 321 ? 10.148 -39.281 -11.555 1 98.31 321 ARG B CA 1
ATOM 4880 C C . ARG B 1 321 ? 9.273 -40.219 -12.359 1 98.31 321 ARG B C 1
ATOM 4882 O O . ARG B 1 321 ? 9.656 -40.656 -13.453 1 98.31 321 ARG B O 1
ATOM 4889 N N . ALA B 1 322 ? 8.156 -40.531 -11.766 1 98.44 322 ALA B N 1
ATOM 4890 C CA . ALA B 1 322 ? 7.207 -41.344 -12.508 1 98.44 322 ALA B CA 1
ATOM 4891 C C . ALA B 1 322 ? 6.738 -40.656 -13.773 1 98.44 322 ALA B C 1
ATOM 4893 O O . ALA B 1 322 ? 6.559 -41.281 -14.812 1 98.44 322 ALA B O 1
ATOM 4894 N N . ALA B 1 323 ? 6.5 -39.375 -13.68 1 98.69 323 ALA B N 1
ATOM 4895 C CA . ALA B 1 323 ? 6.113 -38.594 -14.844 1 98.69 323 ALA B CA 1
ATOM 4896 C C . ALA B 1 323 ? 7.227 -38.594 -15.891 1 98.69 323 ALA B C 1
ATOM 4898 O O . ALA B 1 323 ? 6.965 -38.719 -17.078 1 98.69 323 ALA B O 1
ATOM 4899 N N . PHE B 1 324 ? 8.508 -38.375 -15.414 1 98.62 324 PHE B N 1
ATOM 4900 C CA . PHE B 1 324 ? 9.648 -38.406 -16.312 1 98.62 324 PHE B CA 1
ATOM 4901 C C . PHE B 1 324 ? 9.711 -39.75 -17.062 1 98.62 324 PHE B C 1
ATOM 4903 O O . PHE B 1 324 ? 9.875 -39.781 -18.281 1 98.62 324 PHE B O 1
ATOM 4910 N N . ASP B 1 325 ? 9.523 -40.781 -16.312 1 98.31 325 ASP B N 1
ATOM 4911 C CA . ASP B 1 325 ? 9.555 -42.125 -16.891 1 98.31 325 ASP B CA 1
ATOM 4912 C C . ASP B 1 325 ? 8.453 -42.312 -17.938 1 98.31 325 ASP B C 1
ATOM 4914 O O . ASP B 1 325 ? 8.695 -42.844 -19.016 1 98.31 325 ASP B O 1
ATOM 4918 N N . LEU B 1 326 ? 7.297 -41.875 -17.547 1 98.19 326 LEU B N 1
ATOM 4919 C CA . LEU B 1 326 ? 6.152 -41.969 -18.438 1 98.19 326 LEU B CA 1
ATOM 4920 C C . LEU B 1 326 ? 6.395 -41.219 -19.734 1 98.19 326 LEU B C 1
ATOM 4922 O O . LEU B 1 326 ? 5.918 -41.625 -20.797 1 98.19 326 LEU B O 1
ATOM 4926 N N . ALA B 1 327 ? 7.098 -40.125 -19.656 1 97.94 327 ALA B N 1
ATOM 4927 C CA . ALA B 1 327 ? 7.402 -39.281 -20.797 1 97.94 327 ALA B CA 1
ATOM 4928 C C . ALA B 1 327 ? 8.625 -39.781 -21.562 1 97.94 327 ALA B C 1
ATOM 4930 O O . ALA B 1 327 ? 8.945 -39.312 -22.641 1 97.94 327 ALA B O 1
ATOM 4931 N N . GLY B 1 328 ? 9.344 -40.75 -20.984 1 97.19 328 GLY B N 1
ATOM 4932 C CA . GLY B 1 328 ? 10.523 -41.312 -21.625 1 97.19 328 GLY B CA 1
ATOM 4933 C C . GLY B 1 328 ? 11.742 -40.406 -21.531 1 97.19 328 GLY B C 1
ATOM 4934 O O . GLY B 1 328 ? 12.586 -40.406 -22.422 1 97.19 328 GLY B O 1
ATOM 4935 N N . VAL B 1 329 ? 11.727 -39.562 -20.484 1 96.5 329 VAL B N 1
ATOM 4936 C CA . VAL B 1 329 ? 12.891 -38.688 -20.297 1 96.5 329 VAL B CA 1
ATOM 4937 C C . VAL B 1 329 ? 13.641 -39.094 -19.031 1 96.5 329 VAL B C 1
ATOM 4939 O O . VAL B 1 329 ? 13.055 -39.656 -18.109 1 96.5 329 VAL B O 1
ATOM 4942 N N . SER B 1 330 ? 14.969 -38.969 -19.031 1 91.12 330 SER B N 1
ATOM 4943 C CA . SER B 1 330 ? 15.82 -39.281 -17.891 1 91.12 330 SER B CA 1
ATOM 4944 C C . SER B 1 330 ? 16.688 -38.094 -17.5 1 91.12 330 SER B C 1
ATOM 4946 O O . SER B 1 330 ? 17.094 -37.312 -18.359 1 91.12 330 SER B O 1
ATOM 4948 N N . VAL B 1 331 ? 16.781 -38.031 -16.141 1 86.31 331 VAL B N 1
ATOM 4949 C CA . VAL B 1 331 ? 17.641 -37 -15.617 1 86.31 331 VAL B CA 1
ATOM 4950 C C . VAL B 1 331 ? 19.109 -37.438 -15.68 1 86.31 331 VAL B C 1
ATOM 4952 O O . VAL B 1 331 ? 19.453 -38.531 -15.219 1 86.31 331 VAL B O 1
ATOM 4955 N N . ASP B 1 332 ? 19.922 -37.062 -16.703 1 71.56 332 ASP B N 1
ATOM 4956 C CA . ASP B 1 332 ? 21.328 -37.406 -16.812 1 71.56 332 ASP B CA 1
ATOM 4957 C C . ASP B 1 332 ? 22.141 -36.844 -15.641 1 71.56 332 ASP B C 1
ATOM 4959 O O . ASP B 1 332 ? 21.797 -35.812 -15.094 1 71.56 332 ASP B O 1
#

Solvent-accessible surface area (backbone atoms only — not comparable to full-atom values): 33178 Å² total; per-residue (Å²): 92,33,40,28,30,37,23,18,44,55,52,14,32,54,42,49,29,2,47,33,40,58,70,75,35,54,44,56,22,58,54,91,85,54,85,54,43,44,36,36,39,24,22,48,31,71,34,46,76,54,70,71,27,46,44,48,61,31,53,47,29,32,41,28,47,21,31,66,39,35,14,76,88,75,50,46,59,43,53,88,58,47,49,54,27,43,55,41,29,46,69,65,65,44,71,72,73,69,64,84,51,35,27,48,48,44,29,55,22,35,53,45,32,36,40,43,74,72,65,46,49,52,46,58,44,46,50,58,59,37,68,65,35,31,31,57,50,50,63,33,44,39,38,53,48,73,30,33,30,30,31,31,24,53,28,90,91,45,69,91,37,74,44,74,41,49,39,58,50,40,49,62,65,48,63,56,61,60,59,46,67,36,75,43,57,49,46,23,86,78,27,47,53,19,92,60,51,65,59,46,50,59,63,21,61,32,34,36,36,38,42,23,42,66,58,77,9,41,35,48,41,48,53,27,50,63,44,48,59,43,53,57,65,27,86,28,43,26,32,35,36,46,41,27,50,93,54,34,56,74,61,81,64,40,51,56,49,32,52,28,73,72,36,59,62,32,46,36,42,48,47,48,68,50,20,9,43,79,70,35,97,76,14,47,26,43,27,38,38,36,28,57,87,59,86,66,75,36,73,66,36,52,70,45,57,39,69,71,63,70,83,44,57,67,45,26,17,53,44,43,47,50,49,31,51,73,60,73,49,76,84,126,92,33,39,28,30,37,25,18,43,56,51,14,31,55,44,50,29,2,47,32,40,58,71,74,34,55,44,54,21,60,52,92,86,52,85,54,43,45,36,36,39,24,24,47,31,70,34,45,76,52,72,71,27,46,43,48,61,31,54,48,28,32,41,29,46,21,30,67,39,35,15,76,88,75,50,46,60,45,54,87,57,46,48,54,28,44,55,39,28,46,68,65,65,44,71,71,73,70,65,82,52,36,28,48,48,44,29,56,22,34,52,45,32,37,41,42,74,73,66,47,49,52,47,59,45,45,52,58,58,36,67,64,36,31,33,56,49,48,64,33,44,39,39,54,48,72,30,33,32,29,31,32,23,53,27,90,91,45,68,92,39,73,43,75,40,50,40,58,51,41,47,60,64,49,62,55,62,62,59,48,67,36,75,44,59,50,47,23,87,78,26,48,54,19,92,60,48,66,58,46,48,58,64,21,61,32,34,36,36,38,43,23,41,67,57,75,11,41,35,46,40,50,52,26,49,63,44,49,61,42,52,55,66,27,83,27,42,27,33,36,36,47,41,27,49,94,54,32,56,76,61,82,62,39,51,56,50,32,51,30,73,72,37,60,63,30,47,37,43,49,49,47,68,51,19,10,43,78,70,34,97,77,15,47,26,44,28,37,36,36,27,58,87,58,84,66,75,36,73,67,34,51,70,46,56,38,70,70,63,71,82,43,57,68,46,25,16,52,43,43,49,50,48,33,53,75,60,72,51,78,82,127

Foldseek 3Di:
DQEEEFAFALQRLLLQLLVCVLLVHHSAAADVPGPYAYAYAWFQQQWDAFPLFIDRFGLQLNLCSLLVAADPVVSGDGPPFDQVVLVVCVVVVGPDNQDTDTPVNVVLRVQQSVCVVVPDFNLVSSVVSSVVRRSNHRYFHQFSDDKYKWFWFQDPVHNVDIDIDTPCCCCRVVVVPTATQAIDTPPQVVTAGYPPLLVSLQPGQAYEYGLDQLQRGSVSSCSRPPNLVSLLPHPHAYEYEHCAAPLDRPDGPSCSRCVNVPFGSDQQRSLQVQAASPPDPRHRHQEYEYAAPDDHDGPNHHYDHDHRDCPDSVRSNVVSVVRCVSRVHDND/DQEEEFAFALQRLLLQLLVCVLLVHHSAAADVPGPYAAAYAWFQQQWDAFPLFIDRFGLQLNLCSLLVAADPVVSGDGPPFDQVVLVVCVVVVGPDNQDTDTPVNVVLRVQQSVCVVVPDFNLVSSVVSSVVRRSNHRYFHQFSDDKYKWFWFQDPVHNVDIDIDTPCCCCRVVVVPTATQAIDTPCQVVTAGYPPLLVSLQPGQAYEYGLDQLQRGSVSSCSRPPNLVSLLPHPHAYEYEHCAAPLDRPDGPSCSRCVNVPFGSDQQRSLQVQAASPPDPRHRHQEYEYAAPDDHDGPNHHYDHDHRDCPDSVRSNVVSVVRCVSRVHDND

Organism: Amycolatopsis orientalis (NCBI:txid31958)

InterPro domains:
  IPR002882 2-phospho-L-lactate transferase CofD [PF01933] (3-293)
  IPR010115 Phosphoenolpyruvate transferase/2-phospho-L-lactate transferase [MF_01257] (1-332)
  IPR010115 Phosphoenolpyruvate transferase/2-phospho-L-lactate transferase [PTHR43007] (1-329)
  IPR010115 Phosphoenolpyruvate transferase/2-phospho-L-lactate transferase [TIGR01819] (3-324)
  IPR010115 Phosphoenolpyruvate transferase/2-phospho-L-lactate transferase [cd07186] (13-325)
  IPR038136 CofD-like domain superfamily [G3DSA:3.40.50.10680] (6-291)
  IPR038136 CofD-like domain superfamily [SSF142338] (3-327)

Secondary structure (DSSP, 8-state):
-EEEEEE-HHHHHHHHHHHHHHTT--SSS--TT-S-EEEEEE--TT-EEETTEEE-HHHHHHHHHHHT-B-TTTSSSBTT---HHHHHHHHTTPSP-SS---HHHHHHHHHHHHHHHTT--HHHHHHHHHHHH--SSEEEESBSS--EEEEEEE-SS-TTSEEEEEHHIIIIISTT-SPEEEEEEETGGG--BPTTHHHHHHT-SEEEE-SS-TTTTHHHHHTSTTHHHHHHH-SSEEEEE-SEETTEESSTTHHHHHHHTT--SSHHHHHHHH-BTTTSSS--BSEEEEETT-----TTSEEEEE----SSHHHHHHHHHHHHHHHT----/-EEEEEE-HHHHHHHHHHHHHHTT--SSS--TT-S-EEEEEE--TT-EEETTEEE-HHHHHHHHHHHT-B-TTTSSSBTT---HHHHHHHHTTPSP-SS---HHHHHHHHHHHHHHHTT--HHHHHHHHHHHH--SSEEEESBSS--EEEEEEE-SS-TTSEEEEEHHIIIIISTT-SPEEEEEEETGGG--BPTTHHHHHHT-SEEEE-SS-TTTTHHHHHTSTTHHHHHHH-SSEEEEE-SEETTEESSTTHHHHHHHTT--SSHHHHHHHH-BTTTSSS--BSEEEEETT-----TTSEEEEE----SSHHHHHHHHHHHHHHHT----

pLDDT: mean 95.92, std 4.12, range [70.69, 98.94]